Protein AF-U6MJ87-F1 (afdb_monomer_lite)

Radius of gyration: 34.23 Å; chains: 1; bounding box: 129×67×79 Å

pLDDT: mean 79.97, std 22.81, range [27.03, 98.25]

Structure (mmCIF, N/CA/C/O backbone):
data_AF-U6MJ87-F1
#
_entry.id   AF-U6MJ87-F1
#
loop_
_atom_site.group_PDB
_atom_site.id
_atom_site.type_symbol
_atom_site.label_atom_id
_atom_site.label_alt_id
_atom_site.label_comp_id
_atom_site.label_asym_id
_atom_site.label_entity_id
_atom_site.label_seq_id
_atom_site.pdbx_PDB_ins_code
_atom_site.Cartn_x
_atom_site.Cartn_y
_atom_site.Cartn_z
_atom_site.occupancy
_atom_site.B_iso_or_equiv
_atom_site.auth_seq_id
_atom_site.auth_comp_id
_atom_site.auth_asym_id
_atom_site.auth_atom_id
_atom_site.pdbx_PDB_model_num
ATOM 1 N N . MET A 1 1 ? 43.715 -13.534 -9.485 1.00 41.53 1 MET A N 1
ATOM 2 C CA . MET A 1 1 ? 42.283 -13.176 -9.330 1.00 41.53 1 MET A CA 1
ATOM 3 C C . MET A 1 1 ? 41.637 -13.715 -8.035 1.00 41.53 1 MET A C 1
ATOM 5 O O . MET A 1 1 ? 40.421 -13.778 -7.974 1.00 41.53 1 MET A O 1
ATOM 9 N N . SER A 1 2 ? 42.386 -14.025 -6.959 1.00 39.97 2 SER A N 1
ATOM 10 C CA . SER A 1 2 ? 41.798 -14.422 -5.655 1.00 39.97 2 SER A CA 1
ATOM 11 C C . SER A 1 2 ? 42.190 -13.525 -4.467 1.00 39.97 2 SER A C 1
ATOM 13 O O . SER A 1 2 ? 41.762 -13.770 -3.344 1.00 39.97 2 SER A O 1
ATOM 15 N N . THR A 1 3 ? 42.947 -12.449 -4.695 1.00 34.69 3 THR A N 1
ATOM 16 C CA . THR A 1 3 ? 43.454 -11.551 -3.641 1.00 34.69 3 THR A CA 1
ATOM 17 C C . THR A 1 3 ? 42.649 -10.260 -3.454 1.00 34.69 3 THR A C 1
ATOM 19 O O . THR A 1 3 ? 42.876 -9.546 -2.486 1.00 34.69 3 THR A O 1
ATOM 22 N N . PHE A 1 4 ? 41.644 -9.988 -4.294 1.00 42.44 4 PHE A N 1
ATOM 23 C CA . PHE A 1 4 ? 40.768 -8.810 -4.151 1.00 42.44 4 PHE A CA 1
ATOM 24 C C . PHE A 1 4 ? 39.561 -9.041 -3.217 1.00 42.44 4 PHE A C 1
ATOM 26 O O . PHE A 1 4 ? 38.844 -8.107 -2.879 1.00 42.44 4 PHE A O 1
ATOM 33 N N . GLY A 1 5 ? 39.325 -10.288 -2.790 1.00 42.72 5 GLY A N 1
ATOM 34 C CA . GLY A 1 5 ? 38.067 -10.693 -2.151 1.00 42.72 5 GLY A CA 1
ATOM 35 C C . GLY A 1 5 ? 38.044 -10.747 -0.621 1.00 42.72 5 GLY A C 1
ATOM 36 O O . GLY A 1 5 ? 36.991 -11.050 -0.074 1.00 42.72 5 GLY A O 1
ATOM 37 N N . ARG A 1 6 ? 39.157 -10.518 0.096 1.00 37.59 6 ARG A N 1
ATOM 38 C CA . ARG A 1 6 ? 39.203 -10.780 1.557 1.00 37.59 6 ARG A CA 1
ATOM 39 C C . ARG A 1 6 ? 39.659 -9.624 2.445 1.00 37.59 6 ARG A C 1
ATOM 41 O O . ARG A 1 6 ? 39.458 -9.696 3.648 1.00 37.59 6 ARG A O 1
ATOM 48 N N . MET A 1 7 ? 40.198 -8.543 1.885 1.00 33.66 7 MET A N 1
ATOM 49 C CA . MET A 1 7 ? 40.768 -7.441 2.679 1.00 33.66 7 MET A CA 1
ATOM 50 C C . MET A 1 7 ? 39.839 -6.222 2.824 1.00 33.66 7 MET A C 1
ATOM 52 O O . MET A 1 7 ? 40.274 -5.169 3.272 1.00 33.66 7 MET A O 1
ATOM 56 N N . TRP A 1 8 ? 38.566 -6.339 2.424 1.00 44.66 8 TRP A N 1
ATOM 57 C CA . TRP A 1 8 ? 37.673 -5.180 2.263 1.00 44.66 8 TRP A CA 1
ATOM 58 C C . TRP A 1 8 ? 36.467 -5.120 3.212 1.00 44.66 8 TRP A C 1
ATOM 60 O O . TRP A 1 8 ? 35.687 -4.179 3.098 1.00 44.66 8 TRP A O 1
ATOM 70 N N . GLN A 1 9 ? 36.252 -6.090 4.112 1.00 46.22 9 GLN A N 1
ATOM 71 C CA . GLN A 1 9 ? 34.880 -6.322 4.597 1.00 46.22 9 GLN A CA 1
ATOM 72 C C . GLN A 1 9 ? 34.494 -6.046 6.056 1.00 46.22 9 GLN A C 1
ATOM 74 O O . GLN A 1 9 ? 33.296 -6.131 6.311 1.00 46.22 9 GLN A O 1
ATOM 79 N N . ILE A 1 10 ? 35.361 -5.665 7.004 1.00 44.06 10 ILE A N 1
ATOM 80 C CA . ILE A 1 10 ? 34.888 -5.613 8.413 1.00 44.06 10 ILE A CA 1
ATOM 81 C C . ILE A 1 10 ? 35.084 -4.263 9.135 1.00 44.06 10 ILE A C 1
ATOM 83 O O . ILE A 1 10 ? 34.177 -3.852 9.852 1.00 44.06 10 ILE A O 1
ATOM 87 N N . GLU A 1 11 ? 36.121 -3.463 8.859 1.00 37.62 11 GLU A N 1
ATOM 88 C CA . GLU A 1 11 ? 36.319 -2.177 9.577 1.00 37.62 11 GLU A CA 1
ATOM 89 C C . GLU A 1 11 ? 35.721 -0.922 8.901 1.00 37.62 11 GLU A C 1
ATOM 91 O O . GLU A 1 11 ? 35.727 0.161 9.483 1.00 37.62 11 GLU A O 1
ATOM 96 N N . ARG A 1 12 ? 35.127 -1.030 7.703 1.00 47.69 12 ARG A N 1
ATOM 97 C CA . ARG A 1 12 ? 34.717 0.141 6.894 1.00 47.69 12 ARG A CA 1
ATOM 98 C C . ARG A 1 12 ? 33.278 0.634 7.047 1.00 47.69 12 ARG A C 1
ATOM 100 O O . ARG A 1 12 ? 32.891 1.558 6.338 1.00 47.69 12 ARG A O 1
ATOM 107 N N . TRP A 1 13 ? 32.472 0.090 7.959 1.00 43.41 13 TRP A N 1
ATOM 108 C CA . TRP A 1 13 ? 31.045 0.451 8.022 1.00 43.41 13 TRP A CA 1
ATOM 109 C C . TRP A 1 13 ? 30.771 1.899 8.486 1.00 43.41 13 TRP A C 1
ATOM 111 O O . TRP A 1 13 ? 29.733 2.458 8.138 1.00 43.41 13 TRP A O 1
ATOM 121 N N . ARG A 1 14 ? 31.718 2.559 9.174 1.00 42.50 14 ARG A N 1
ATOM 122 C CA . ARG A 1 14 ? 31.654 4.011 9.463 1.00 42.50 14 ARG A CA 1
ATOM 123 C C . ARG A 1 14 ? 32.160 4.906 8.319 1.00 42.50 14 ARG A C 1
ATOM 125 O O . ARG A 1 14 ? 31.731 6.052 8.238 1.00 42.50 14 ARG A O 1
ATOM 132 N N . ASP A 1 15 ? 32.947 4.367 7.388 1.00 50.38 15 ASP A N 1
ATOM 133 C CA . ASP A 1 15 ? 33.446 5.055 6.182 1.00 50.38 15 ASP A CA 1
ATOM 134 C C . ASP A 1 15 ? 32.535 4.859 4.950 1.00 50.38 15 ASP A C 1
ATOM 136 O O . ASP A 1 15 ? 32.882 5.233 3.828 1.00 50.38 15 ASP A O 1
ATOM 140 N N . VAL A 1 16 ? 31.338 4.287 5.121 1.00 53.44 16 VAL A N 1
ATOM 141 C CA . VAL A 1 16 ? 30.401 3.996 4.016 1.00 53.44 16 VAL A CA 1
ATOM 142 C C . VAL A 1 16 ? 29.918 5.271 3.311 1.00 53.44 16 VAL A C 1
ATOM 144 O O . VAL A 1 16 ? 29.739 5.257 2.095 1.00 53.44 16 VAL A O 1
ATOM 147 N N . CYS A 1 17 ? 29.831 6.409 4.011 1.00 55.91 17 CYS A N 1
ATOM 148 C CA . CYS A 1 17 ? 29.624 7.710 3.359 1.00 55.91 17 CYS A CA 1
ATOM 149 C C . CYS A 1 17 ? 30.805 8.112 2.451 1.00 55.91 17 CYS A C 1
ATOM 151 O O . CYS A 1 17 ? 30.592 8.732 1.410 1.00 55.91 17 CYS A O 1
ATOM 153 N N . GLY A 1 18 ? 32.038 7.728 2.802 1.00 62.53 18 GLY A N 1
ATOM 154 C CA . GLY A 1 18 ? 33.227 7.921 1.967 1.00 62.53 18 GLY A CA 1
ATOM 155 C C . GLY A 1 18 ? 33.239 7.024 0.724 1.00 62.53 18 GLY A C 1
ATOM 156 O O . GLY A 1 18 ? 33.725 7.438 -0.327 1.00 62.53 18 GLY A O 1
ATOM 157 N N . CYS A 1 19 ? 32.616 5.841 0.789 1.00 64.69 19 CYS A N 1
ATOM 158 C CA . CYS A 1 19 ? 32.510 4.936 -0.359 1.00 64.69 19 CYS A CA 1
ATOM 159 C C . CYS A 1 19 ? 31.745 5.569 -1.531 1.00 64.69 19 CYS A C 1
ATOM 161 O O . CYS A 1 19 ? 32.142 5.378 -2.676 1.00 64.69 19 CYS A O 1
ATOM 163 N N . CYS A 1 20 ? 30.713 6.381 -1.277 1.00 70.69 20 CYS A N 1
ATOM 164 C CA . CYS A 1 20 ? 30.007 7.106 -2.340 1.00 70.69 20 CYS A CA 1
ATOM 165 C C . CYS A 1 20 ? 30.929 8.068 -3.108 1.00 70.69 20 CYS A C 1
ATOM 167 O O . CYS A 1 20 ? 30.789 8.206 -4.320 1.00 70.69 20 CYS A O 1
ATOM 169 N N . VAL A 1 21 ? 31.901 8.690 -2.432 1.00 71.00 21 VAL A N 1
ATOM 170 C CA . VAL A 1 21 ? 32.876 9.600 -3.056 1.00 71.00 21 VAL A CA 1
ATOM 171 C C . VAL A 1 21 ? 33.895 8.825 -3.889 1.00 71.00 21 VAL A C 1
ATOM 173 O O . VAL A 1 21 ? 34.175 9.204 -5.022 1.00 71.00 21 VAL A O 1
ATOM 176 N N . SER A 1 22 ? 34.404 7.700 -3.383 1.00 77.94 22 SER A N 1
ATOM 177 C CA . SER A 1 22 ? 35.299 6.829 -4.159 1.00 77.94 22 SER A CA 1
ATOM 178 C C . SER A 1 22 ? 34.600 6.202 -5.371 1.00 77.94 22 SER A C 1
ATOM 180 O O . SER A 1 22 ? 35.215 6.028 -6.418 1.00 77.94 22 SER A O 1
ATOM 182 N N . LEU A 1 23 ? 33.299 5.918 -5.278 1.00 74.06 23 LEU A N 1
ATOM 183 C CA . LEU A 1 23 ? 32.508 5.427 -6.410 1.00 74.06 23 LEU A CA 1
ATOM 184 C C . LEU A 1 23 ? 32.383 6.462 -7.535 1.00 74.06 23 LEU A C 1
ATOM 186 O O . LEU A 1 23 ? 32.363 6.081 -8.703 1.00 74.06 23 LEU A O 1
ATOM 190 N N . LEU A 1 24 ? 32.363 7.761 -7.213 1.00 74.69 24 LEU A N 1
ATOM 191 C CA . LEU A 1 24 ? 32.403 8.819 -8.228 1.00 74.69 24 LEU A CA 1
ATOM 192 C C . LEU A 1 24 ? 33.726 8.831 -9.001 1.00 74.69 24 LEU A C 1
ATOM 194 O O . LEU A 1 24 ? 33.733 9.229 -10.163 1.00 74.69 24 LEU A O 1
ATOM 198 N N . GLN A 1 25 ? 34.822 8.381 -8.385 1.00 84.38 25 GLN A N 1
ATOM 199 C CA . GLN A 1 25 ? 36.134 8.305 -9.032 1.00 84.38 25 GLN A CA 1
ATOM 200 C C . GLN A 1 25 ? 36.235 7.116 -9.996 1.00 84.38 25 GLN A C 1
ATOM 202 O O . GLN A 1 25 ? 36.869 7.235 -11.035 1.00 84.38 25 GLN A O 1
ATOM 207 N N . LEU A 1 26 ? 35.557 6.001 -9.700 1.00 82.62 26 LEU A N 1
ATOM 208 C CA . LEU A 1 26 ? 35.549 4.796 -10.545 1.00 82.62 26 LEU A CA 1
ATOM 209 C C . LEU A 1 26 ? 34.526 4.843 -11.692 1.00 82.62 26 LEU A C 1
ATOM 211 O O . LEU A 1 26 ? 34.418 3.891 -12.463 1.00 82.62 26 LEU A O 1
ATOM 215 N N . ARG A 1 27 ? 33.752 5.927 -11.819 1.00 83.62 27 ARG A N 1
ATOM 216 C CA . ARG A 1 27 ? 32.604 5.994 -12.740 1.00 83.62 27 ARG A CA 1
ATOM 217 C C . ARG A 1 27 ? 32.966 5.692 -14.198 1.00 83.62 27 ARG A C 1
ATOM 219 O O . ARG A 1 27 ? 32.153 5.108 -14.906 1.00 83.62 27 ARG A O 1
ATOM 226 N N . ASP A 1 28 ? 34.163 6.073 -14.639 1.00 89.69 28 ASP A N 1
ATOM 227 C CA . ASP A 1 28 ? 34.578 5.963 -16.040 1.00 89.69 28 ASP A CA 1
ATOM 228 C C . ASP A 1 28 ? 35.074 4.548 -16.395 1.00 89.69 28 ASP A C 1
ATOM 230 O O . ASP A 1 28 ? 35.073 4.163 -17.566 1.00 89.69 28 ASP A O 1
ATOM 234 N N . GLU A 1 29 ? 35.400 3.739 -15.384 1.00 93.81 29 GLU A N 1
ATOM 235 C CA . GLU A 1 29 ? 35.903 2.368 -15.529 1.00 93.81 29 GLU A CA 1
ATOM 236 C C . GLU A 1 29 ? 34.802 1.308 -15.406 1.00 93.81 29 GLU A C 1
ATOM 238 O O . GLU A 1 29 ? 35.002 0.165 -15.811 1.00 93.81 29 GLU A O 1
ATOM 243 N N . LEU A 1 30 ? 33.614 1.679 -14.909 1.00 95.00 30 LEU A N 1
ATOM 244 C CA . LEU A 1 30 ? 32.519 0.733 -14.695 1.00 95.00 30 LEU A CA 1
ATOM 245 C C . LEU A 1 30 ? 32.101 0.040 -15.997 1.00 95.00 30 LEU A C 1
ATOM 247 O O . LEU A 1 30 ? 31.804 0.693 -17.008 1.00 95.00 30 LEU A O 1
ATOM 251 N N . THR A 1 31 ? 32.009 -1.286 -15.936 1.00 96.69 31 THR A N 1
ATOM 252 C CA . THR A 1 31 ? 31.328 -2.119 -16.932 1.00 96.69 31 THR A CA 1
ATOM 253 C C . THR A 1 31 ? 29.810 -2.117 -16.711 1.00 96.69 31 THR A C 1
ATOM 255 O O . THR A 1 31 ? 29.314 -1.756 -15.641 1.00 96.69 31 THR A O 1
ATOM 258 N N . ALA A 1 32 ? 29.036 -2.562 -17.708 1.00 96.69 32 ALA A N 1
ATOM 259 C CA . ALA A 1 32 ? 27.577 -2.681 -17.590 1.00 96.69 32 ALA A CA 1
ATOM 260 C C . ALA A 1 32 ? 27.140 -3.590 -16.427 1.00 96.69 32 ALA A C 1
ATOM 262 O O . ALA A 1 32 ? 26.199 -3.269 -15.698 1.00 96.69 32 ALA A O 1
ATOM 263 N N . ALA A 1 33 ? 27.847 -4.704 -16.221 1.00 96.94 33 ALA A N 1
ATOM 264 C CA . ALA A 1 33 ? 27.564 -5.637 -15.135 1.00 96.94 33 ALA A CA 1
ATOM 265 C C . ALA A 1 33 ? 27.803 -5.001 -13.757 1.00 96.94 33 ALA A C 1
ATOM 267 O O . ALA A 1 33 ? 26.948 -5.095 -12.875 1.00 96.94 33 ALA A O 1
ATOM 268 N N . GLU A 1 34 ? 28.940 -4.324 -13.586 1.00 96.00 34 GLU A N 1
ATOM 269 C CA . GLU A 1 34 ? 29.306 -3.667 -12.329 1.00 96.00 34 GLU A CA 1
ATOM 270 C C . GLU A 1 34 ? 28.371 -2.506 -12.013 1.00 96.00 34 GLU A C 1
ATOM 272 O O . GLU A 1 34 ? 27.904 -2.396 -10.883 1.00 96.00 34 GLU A O 1
ATOM 277 N N . ALA A 1 35 ? 28.027 -1.683 -13.008 1.00 95.88 35 ALA A N 1
ATOM 278 C CA . ALA A 1 35 ? 27.092 -0.579 -12.829 1.00 95.88 35 ALA A CA 1
ATOM 279 C C . ALA A 1 35 ? 25.703 -1.074 -12.385 1.00 95.88 35 ALA A C 1
ATOM 281 O O . ALA A 1 35 ? 25.121 -0.528 -11.444 1.00 95.88 35 ALA A O 1
ATOM 282 N N . ALA A 1 36 ? 25.185 -2.136 -13.014 1.00 97.06 36 ALA A N 1
ATOM 283 C CA . ALA A 1 36 ? 23.903 -2.734 -12.647 1.00 97.06 36 ALA A CA 1
ATOM 284 C C . ALA A 1 36 ? 23.917 -3.309 -11.221 1.00 97.06 36 ALA A C 1
ATOM 286 O O . ALA A 1 36 ? 23.020 -3.017 -10.424 1.00 97.06 36 ALA A O 1
ATOM 287 N N . LEU A 1 37 ? 24.958 -4.075 -10.874 1.00 95.69 37 LEU A N 1
ATOM 288 C CA . LEU A 1 37 ? 25.111 -4.673 -9.548 1.00 95.69 37 LEU A CA 1
ATOM 289 C C . LEU A 1 37 ? 25.288 -3.608 -8.460 1.00 95.69 37 LEU A C 1
ATOM 291 O O . LEU A 1 37 ? 24.662 -3.704 -7.402 1.00 95.69 37 LEU A O 1
ATOM 295 N N . LEU A 1 38 ? 26.103 -2.585 -8.721 1.00 94.25 38 LEU A N 1
ATOM 296 C CA . LEU A 1 38 ? 26.349 -1.472 -7.811 1.00 94.25 38 LEU A CA 1
ATOM 297 C C . LEU A 1 38 ? 25.046 -0.736 -7.497 1.00 94.25 38 LEU A C 1
ATOM 299 O O . LEU A 1 38 ? 24.663 -0.636 -6.332 1.00 94.25 38 LEU A O 1
ATOM 303 N N . LEU A 1 39 ? 24.327 -0.276 -8.526 1.00 95.19 39 LEU A N 1
ATOM 304 C CA . LEU A 1 39 ? 23.065 0.446 -8.347 1.00 95.19 39 LEU A CA 1
ATOM 305 C C . LEU A 1 39 ? 22.029 -0.411 -7.621 1.00 95.19 39 LEU A C 1
ATOM 307 O O . LEU A 1 39 ? 21.356 0.076 -6.712 1.00 95.19 39 LEU A O 1
ATOM 311 N N . GLN A 1 40 ? 21.930 -1.697 -7.960 1.00 95.12 40 GLN A N 1
ATOM 312 C CA . GLN A 1 40 ? 21.009 -2.605 -7.287 1.00 95.12 40 GLN A CA 1
ATOM 313 C C . GLN A 1 40 ? 21.370 -2.789 -5.807 1.00 95.12 40 GLN A C 1
ATOM 315 O O . GLN A 1 40 ? 20.475 -2.753 -4.960 1.00 95.12 40 GLN A O 1
ATOM 320 N N . THR A 1 41 ? 22.655 -2.940 -5.484 1.00 93.44 41 THR A N 1
ATOM 321 C CA . THR A 1 41 ? 23.144 -3.118 -4.107 1.00 93.44 41 THR A CA 1
ATOM 322 C C . THR A 1 41 ? 22.897 -1.867 -3.269 1.00 93.44 41 THR A C 1
ATOM 324 O O . THR A 1 41 ? 22.296 -1.958 -2.198 1.00 93.44 41 THR A O 1
ATOM 327 N N . LEU A 1 42 ? 23.255 -0.689 -3.791 1.00 92.00 42 LEU A N 1
ATOM 328 C CA . LEU A 1 42 ? 23.004 0.593 -3.128 1.00 92.00 42 LEU A CA 1
ATOM 329 C C . LEU A 1 42 ? 21.505 0.829 -2.924 1.00 92.00 42 LEU A C 1
ATOM 331 O O . LEU A 1 42 ? 21.082 1.232 -1.844 1.00 92.00 42 LEU A O 1
ATOM 335 N N . SER A 1 43 ? 20.679 0.491 -3.919 1.00 93.38 43 SER A N 1
ATOM 336 C CA . SER A 1 43 ? 19.227 0.656 -3.815 1.00 93.38 43 SER A CA 1
ATOM 337 C C . SER A 1 43 ? 18.609 -0.218 -2.717 1.00 93.38 43 SER A C 1
ATOM 339 O O . SER A 1 43 ? 17.594 0.163 -2.136 1.00 93.38 43 SER A O 1
ATOM 341 N N . ARG A 1 44 ? 19.190 -1.392 -2.431 1.00 91.50 44 ARG A N 1
ATOM 342 C CA . ARG A 1 44 ? 18.675 -2.372 -1.460 1.00 91.50 44 ARG A CA 1
ATOM 343 C C . ARG A 1 44 ? 19.225 -2.194 -0.050 1.00 91.50 44 ARG A C 1
ATOM 345 O O . ARG A 1 44 ? 18.667 -2.807 0.855 1.00 91.50 44 ARG A O 1
ATOM 352 N N . SER A 1 45 ? 20.254 -1.370 0.140 1.00 87.81 45 SER A N 1
ATOM 353 C CA . SER A 1 45 ? 20.877 -1.141 1.443 1.00 87.81 45 SER A CA 1
ATOM 354 C C . SER A 1 45 ? 20.503 0.235 2.016 1.00 87.81 45 SER A C 1
ATOM 356 O O . SER A 1 45 ? 21.285 1.183 1.908 1.00 87.81 45 SER A O 1
ATOM 358 N N . PRO A 1 46 ? 19.316 0.382 2.645 1.00 76.12 46 PRO A N 1
ATOM 359 C CA . PRO A 1 46 ? 18.882 1.661 3.214 1.00 76.12 46 PRO A CA 1
ATOM 360 C C . PRO A 1 46 ? 19.783 2.137 4.362 1.00 76.12 46 PRO A C 1
ATOM 362 O O . PRO A 1 46 ? 19.814 3.325 4.660 1.00 76.12 46 PRO A O 1
ATOM 365 N N . CYS A 1 47 ? 20.529 1.228 4.998 1.00 73.50 47 CYS A N 1
ATOM 366 C CA . CYS A 1 47 ? 21.481 1.561 6.056 1.00 73.50 47 CYS A CA 1
ATOM 367 C C . CYS A 1 47 ? 22.742 2.257 5.520 1.00 73.50 47 CYS A C 1
ATOM 369 O O . CYS A 1 47 ? 23.382 2.993 6.264 1.00 73.50 47 CYS A O 1
ATOM 371 N N . CYS A 1 48 ? 23.105 2.024 4.253 1.00 77.88 48 CYS A N 1
ATOM 372 C CA . CYS A 1 48 ? 24.347 2.534 3.667 1.00 77.88 48 CYS A CA 1
ATOM 373 C C . CYS A 1 48 ? 24.178 3.879 2.963 1.00 77.88 48 CYS A C 1
ATOM 375 O O . CYS A 1 48 ? 25.126 4.656 2.895 1.00 77.88 48 CYS A O 1
ATOM 377 N N . CYS A 1 49 ? 23.004 4.136 2.389 1.00 80.25 49 CYS A N 1
ATOM 378 C CA . CYS A 1 49 ? 22.761 5.335 1.600 1.00 80.25 49 CYS A CA 1
ATOM 379 C C . CYS A 1 49 ? 21.389 5.905 1.928 1.00 80.25 49 CYS A C 1
ATOM 381 O O . CYS A 1 49 ? 20.368 5.231 1.762 1.00 80.25 49 CYS A O 1
ATOM 383 N N . SER A 1 50 ? 21.355 7.176 2.331 1.00 85.81 50 SER A N 1
ATOM 384 C CA . SER A 1 50 ? 20.089 7.904 2.377 1.00 85.81 50 SER A CA 1
ATOM 385 C C . SER A 1 50 ? 19.492 7.995 0.967 1.00 85.81 50 SER A C 1
ATOM 387 O O . SER A 1 50 ? 20.210 7.930 -0.035 1.00 85.81 50 SER A O 1
ATOM 389 N N . SER A 1 51 ? 18.173 8.180 0.864 1.00 87.94 51 SER A N 1
ATOM 390 C CA . SER A 1 51 ? 17.516 8.337 -0.442 1.00 87.94 51 SER A CA 1
ATOM 391 C C . SER A 1 51 ? 18.113 9.490 -1.260 1.00 87.94 51 SER A C 1
ATOM 393 O O . SER A 1 51 ? 18.171 9.397 -2.483 1.00 87.94 51 SER A O 1
ATOM 395 N N . GLU A 1 52 ? 18.571 10.558 -0.599 1.00 86.69 52 GLU A N 1
ATOM 396 C CA . GLU A 1 52 ? 19.214 11.709 -1.246 1.00 86.69 52 GLU A CA 1
ATOM 397 C C . GLU A 1 52 ? 20.621 11.362 -1.753 1.00 86.69 52 GLU A C 1
ATOM 399 O O . GLU A 1 52 ? 20.970 11.699 -2.883 1.00 86.69 52 GLU A O 1
ATOM 404 N N . GLN A 1 53 ? 21.409 10.626 -0.962 1.00 88.94 53 GLN A N 1
ATOM 405 C CA . GLN A 1 53 ? 22.734 10.153 -1.373 1.00 88.94 53 GLN A CA 1
ATOM 406 C C . GLN A 1 53 ? 22.644 9.179 -2.550 1.00 88.94 53 GLN A C 1
ATOM 408 O O . GLN A 1 53 ? 23.391 9.317 -3.515 1.00 88.94 53 GLN A O 1
ATOM 413 N N . PHE A 1 54 ? 21.704 8.228 -2.505 1.00 92.00 54 PHE A N 1
ATOM 414 C CA . PHE A 1 54 ? 21.466 7.312 -3.620 1.00 92.00 54 PHE A CA 1
ATOM 415 C C . PHE A 1 54 ? 21.083 8.076 -4.891 1.00 92.00 54 PHE A C 1
ATOM 417 O O . PHE A 1 54 ? 21.600 7.779 -5.965 1.00 92.00 54 PHE A O 1
ATOM 424 N N . ALA A 1 55 ? 20.225 9.092 -4.769 1.00 92.25 55 ALA A N 1
ATOM 425 C CA . ALA A 1 55 ? 19.835 9.923 -5.896 1.00 92.25 55 ALA A CA 1
ATOM 426 C C . ALA A 1 55 ? 21.025 10.707 -6.483 1.00 92.25 55 ALA A C 1
ATOM 428 O O . ALA A 1 55 ? 21.169 10.756 -7.701 1.00 92.25 55 ALA A O 1
ATOM 429 N N . ALA A 1 56 ? 21.916 11.247 -5.644 1.00 90.31 56 ALA A N 1
ATOM 430 C CA . ALA A 1 56 ? 23.134 11.927 -6.091 1.00 90.31 56 ALA A CA 1
ATOM 431 C C . ALA A 1 56 ? 24.112 10.979 -6.811 1.00 90.31 56 ALA A C 1
ATOM 433 O O . ALA A 1 56 ? 24.638 11.322 -7.871 1.00 90.31 56 ALA A O 1
ATOM 434 N N . VAL A 1 57 ? 24.317 9.769 -6.278 1.00 91.88 57 VAL A N 1
ATOM 435 C CA . VAL A 1 57 ? 25.140 8.734 -6.930 1.00 91.88 57 VAL A CA 1
ATOM 436 C C . VAL A 1 57 ? 24.530 8.334 -8.272 1.00 91.88 57 VAL A C 1
ATOM 438 O O . VAL A 1 57 ? 25.238 8.281 -9.275 1.00 91.88 57 VAL A O 1
ATOM 441 N N . LEU A 1 58 ? 23.215 8.106 -8.318 1.00 94.62 58 LEU A N 1
ATOM 442 C CA . LEU A 1 58 ? 22.508 7.791 -9.555 1.00 94.62 58 LEU A CA 1
ATOM 443 C C . LEU A 1 58 ? 22.699 8.902 -10.596 1.00 94.62 58 LEU A C 1
ATOM 445 O O . LEU A 1 58 ? 23.082 8.597 -11.722 1.00 94.62 58 LEU A O 1
ATOM 449 N N . ALA A 1 59 ? 22.523 10.171 -10.214 1.00 93.56 59 ALA A N 1
ATOM 450 C CA . ALA A 1 59 ? 22.732 11.326 -11.093 1.00 93.56 59 ALA A CA 1
ATOM 451 C C . ALA A 1 59 ? 24.119 11.317 -11.746 1.00 93.56 59 ALA A C 1
ATOM 453 O O . ALA A 1 59 ? 24.256 11.549 -12.946 1.00 93.56 59 ALA A O 1
ATOM 454 N N . ALA A 1 60 ? 25.148 11.024 -10.951 1.00 92.81 60 ALA A N 1
ATOM 455 C CA . ALA A 1 60 ? 26.528 11.036 -11.406 1.00 92.81 60 ALA A CA 1
ATOM 456 C C . ALA A 1 60 ? 26.896 9.834 -12.289 1.00 92.81 60 ALA A C 1
ATOM 458 O O . ALA A 1 60 ? 27.781 9.950 -13.135 1.00 92.81 60 ALA A O 1
ATOM 459 N N . VAL A 1 61 ? 26.228 8.691 -12.105 1.00 94.94 61 VAL A N 1
ATOM 460 C CA . VAL A 1 61 ? 26.475 7.460 -12.873 1.00 94.94 61 VAL A CA 1
ATOM 461 C C . VAL A 1 61 ? 25.673 7.432 -14.183 1.00 94.94 61 VAL A C 1
ATOM 463 O O . VAL A 1 61 ? 26.102 6.796 -15.143 1.00 94.94 61 VAL A O 1
ATOM 466 N N . VAL A 1 62 ? 24.548 8.151 -14.281 1.00 96.00 62 VAL A N 1
ATOM 467 C CA . VAL A 1 62 ? 23.668 8.156 -15.468 1.00 96.00 62 VAL A CA 1
ATOM 468 C C . VAL A 1 62 ? 24.392 8.437 -16.802 1.00 96.00 62 VAL A C 1
ATOM 470 O O . VAL A 1 62 ? 24.130 7.691 -17.749 1.00 96.00 62 VAL A O 1
ATOM 473 N N . PRO A 1 63 ? 25.322 9.410 -16.926 1.00 95.75 63 PRO A N 1
ATOM 474 C CA . PRO A 1 63 ? 26.067 9.614 -18.174 1.00 95.75 63 PRO A CA 1
ATOM 475 C C . PRO A 1 63 ? 26.862 8.375 -18.605 1.00 95.75 63 PRO A C 1
ATOM 477 O O . PRO A 1 63 ? 26.895 8.029 -19.784 1.00 95.75 63 PRO A O 1
ATOM 480 N N . ARG A 1 64 ? 27.446 7.642 -17.648 1.00 95.88 64 ARG A N 1
ATOM 481 C CA . ARG A 1 64 ? 28.139 6.381 -17.935 1.00 95.88 64 ARG A CA 1
ATOM 482 C C . ARG A 1 64 ? 27.163 5.291 -18.374 1.00 95.88 64 ARG A C 1
ATOM 484 O O . ARG A 1 64 ? 27.467 4.562 -19.314 1.00 95.88 64 ARG A O 1
ATOM 491 N N . LEU A 1 65 ? 25.989 5.190 -17.743 1.00 96.75 65 LEU A N 1
ATOM 492 C CA . LEU A 1 65 ? 24.955 4.229 -18.158 1.00 96.75 65 LEU A CA 1
ATOM 493 C C . LEU A 1 65 ? 24.535 4.447 -19.614 1.00 96.75 65 LEU A C 1
ATOM 495 O O . LEU A 1 65 ? 24.288 3.477 -20.321 1.00 96.75 65 LEU A O 1
ATOM 499 N N . GLN A 1 66 ? 24.494 5.699 -20.071 1.00 96.62 66 GLN A N 1
ATOM 500 C CA . GLN A 1 66 ? 24.191 6.019 -21.463 1.00 96.62 66 GLN A CA 1
ATOM 501 C C . GLN A 1 66 ? 25.262 5.477 -22.421 1.00 96.62 66 GLN A C 1
ATOM 503 O O . GLN A 1 66 ? 24.916 4.888 -23.440 1.00 96.62 66 GLN A O 1
ATOM 508 N N . VAL A 1 67 ? 26.549 5.617 -22.087 1.00 96.94 67 VAL A N 1
ATOM 509 C CA . VAL A 1 67 ? 27.653 5.044 -22.884 1.00 96.94 67 VAL A CA 1
ATOM 510 C C . VAL A 1 67 ? 27.579 3.513 -22.913 1.00 96.94 67 VAL A C 1
ATOM 512 O O . VAL A 1 67 ? 27.848 2.890 -23.934 1.00 96.94 67 VAL A O 1
ATOM 515 N N . LEU A 1 68 ? 27.168 2.902 -21.801 1.00 97.31 68 LEU A N 1
ATOM 516 C CA . LEU A 1 68 ? 27.017 1.452 -21.663 1.00 97.31 68 LEU A CA 1
ATOM 517 C C . LEU A 1 68 ? 25.687 0.912 -22.216 1.00 97.31 68 LEU A C 1
ATOM 519 O O . LEU A 1 68 ? 25.475 -0.302 -22.172 1.00 97.31 68 LEU A O 1
ATOM 523 N N . ALA A 1 69 ? 24.798 1.767 -22.736 1.00 96.38 69 ALA A N 1
ATOM 524 C CA . ALA A 1 69 ? 23.415 1.418 -23.068 1.00 96.38 69 ALA A CA 1
ATOM 525 C C . ALA A 1 69 ? 23.296 0.166 -23.953 1.00 96.38 69 ALA A C 1
ATOM 527 O O . ALA A 1 69 ? 22.478 -0.713 -23.676 1.00 96.38 69 ALA A O 1
ATOM 528 N N . ASP A 1 70 ? 24.149 0.048 -24.971 1.00 96.94 70 ASP A N 1
ATOM 529 C CA . ASP A 1 70 ? 24.115 -1.051 -25.943 1.00 96.94 70 ASP A CA 1
ATOM 530 C C . ASP A 1 70 ? 24.740 -2.359 -25.428 1.00 96.94 70 ASP A C 1
ATOM 532 O O . ASP A 1 70 ? 24.555 -3.414 -26.036 1.00 96.94 70 ASP A O 1
ATOM 536 N N . SER A 1 71 ? 25.435 -2.314 -24.289 1.00 97.38 71 SER A N 1
ATOM 537 C CA . SER A 1 71 ? 26.085 -3.476 -23.666 1.00 97.38 71 SER A CA 1
ATOM 538 C C . SER A 1 71 ? 25.253 -4.147 -22.570 1.00 97.38 71 SER A C 1
ATOM 540 O O . SER A 1 71 ? 25.596 -5.244 -22.131 1.00 97.38 71 SER A O 1
ATOM 542 N N . PHE A 1 72 ? 24.147 -3.533 -22.136 1.00 98.25 72 PHE A N 1
ATOM 543 C CA . PHE A 1 72 ? 23.298 -4.120 -21.100 1.00 98.25 72 PHE A CA 1
ATOM 544 C C . PHE A 1 72 ? 22.533 -5.342 -21.608 1.00 98.25 72 PHE A C 1
ATOM 546 O O . PHE A 1 72 ? 21.745 -5.247 -22.550 1.00 98.25 72 PHE A O 1
ATOM 553 N N . THR A 1 73 ? 22.685 -6.468 -20.919 1.00 97.94 73 THR A N 1
ATOM 554 C CA . THR A 1 73 ? 21.785 -7.627 -21.058 1.00 97.94 73 THR A CA 1
ATOM 555 C C . THR A 1 73 ? 20.390 -7.319 -20.495 1.00 97.94 73 THR A C 1
ATOM 557 O O . THR A 1 73 ? 20.215 -6.347 -19.748 1.00 97.94 73 THR A O 1
ATOM 560 N N . SER A 1 74 ? 19.392 -8.159 -20.799 1.00 97.81 74 SER A N 1
ATOM 561 C CA . SER A 1 74 ? 18.032 -8.049 -20.239 1.00 97.81 74 SER A CA 1
ATOM 562 C C . SER A 1 74 ? 18.021 -7.942 -18.711 1.00 97.81 74 SER A C 1
ATOM 564 O O . SER A 1 74 ? 17.391 -7.037 -18.152 1.00 97.81 74 SER A O 1
ATOM 566 N N . LEU A 1 75 ? 18.786 -8.796 -18.027 1.00 97.75 75 LEU A N 1
ATOM 567 C CA . LEU A 1 75 ? 18.892 -8.803 -16.572 1.00 97.75 75 LEU A CA 1
ATOM 568 C C . LEU A 1 75 ? 19.522 -7.515 -16.030 1.00 97.75 75 LEU A C 1
ATOM 570 O O . LEU A 1 75 ? 18.975 -6.906 -15.109 1.00 97.75 75 LEU A O 1
ATOM 574 N N . GLN A 1 76 ? 20.652 -7.086 -16.598 1.00 98.00 76 GLN A N 1
ATOM 575 C CA . GLN A 1 76 ? 21.365 -5.894 -16.129 1.00 98.00 76 GLN A CA 1
ATOM 576 C C . GLN A 1 76 ? 20.522 -4.633 -16.328 1.00 98.00 76 GLN A C 1
ATOM 578 O O . GLN A 1 76 ? 20.399 -3.828 -15.406 1.00 98.00 76 GLN A O 1
ATOM 583 N N . LEU A 1 77 ? 19.873 -4.485 -17.488 1.00 98.25 77 LEU A N 1
ATOM 584 C CA . LEU A 1 77 ? 18.976 -3.358 -17.732 1.00 98.25 77 LEU A CA 1
ATOM 585 C C . LEU A 1 77 ? 17.806 -3.357 -16.742 1.00 98.25 77 LEU A C 1
ATOM 587 O O . LEU A 1 77 ? 17.470 -2.315 -16.184 1.00 98.25 77 LEU A O 1
ATOM 591 N N . SER A 1 78 ? 17.218 -4.523 -16.470 1.00 98.19 78 SER A N 1
ATOM 592 C CA . SER A 1 78 ? 16.127 -4.655 -15.498 1.00 98.19 78 SER A CA 1
ATOM 593 C C . SER A 1 78 ? 16.553 -4.246 -14.084 1.00 98.19 78 SER A C 1
ATOM 595 O O . SER A 1 78 ? 15.790 -3.588 -13.375 1.00 98.19 78 SER A O 1
ATOM 597 N N . GLN A 1 79 ? 17.778 -4.592 -13.674 1.00 97.69 79 GLN A N 1
ATOM 598 C CA . GLN A 1 79 ? 18.362 -4.179 -12.393 1.00 97.69 79 GLN A CA 1
ATOM 599 C C . GLN A 1 79 ? 18.582 -2.664 -12.334 1.00 97.69 79 GLN A C 1
ATOM 601 O O . GLN A 1 79 ? 18.166 -2.030 -11.364 1.00 97.69 79 GLN A O 1
ATOM 606 N N . VAL A 1 80 ? 19.161 -2.074 -13.386 1.00 98.06 80 VAL A N 1
ATOM 607 C CA . VAL A 1 80 ? 19.365 -0.620 -13.495 1.00 98.06 80 VAL A CA 1
ATOM 608 C C . VAL A 1 80 ? 18.030 0.119 -13.406 1.00 98.06 80 VAL A C 1
ATOM 610 O O . VAL A 1 80 ? 17.900 1.048 -12.613 1.00 98.06 80 VAL A O 1
ATOM 613 N N . LEU A 1 81 ? 17.012 -0.319 -14.150 1.00 98.06 81 LEU A N 1
ATOM 614 C CA . LEU A 1 81 ? 15.675 0.280 -14.129 1.00 98.06 81 LEU A CA 1
ATOM 615 C C . LEU A 1 81 ? 14.996 0.143 -12.763 1.00 98.06 81 LEU A C 1
ATOM 617 O O . LEU A 1 81 ? 14.435 1.111 -12.246 1.00 98.06 81 LEU A O 1
ATOM 621 N N . SER A 1 82 ? 15.080 -1.038 -12.146 1.00 97.44 82 SER A N 1
ATOM 622 C CA . SER A 1 82 ? 14.573 -1.283 -10.793 1.00 97.44 82 SER A CA 1
ATOM 623 C C . SER A 1 82 ? 15.221 -0.338 -9.775 1.00 97.44 82 SER A C 1
ATOM 625 O O . SER A 1 82 ? 14.511 0.279 -8.976 1.00 97.44 82 SER A O 1
ATOM 627 N N . ALA A 1 83 ? 16.545 -0.178 -9.817 1.00 96.69 83 ALA A N 1
ATOM 628 C CA . ALA A 1 83 ? 17.275 0.729 -8.936 1.00 96.69 83 ALA A CA 1
ATOM 629 C C . ALA A 1 83 ? 16.904 2.199 -9.201 1.00 96.69 83 ALA A C 1
ATOM 631 O O . ALA A 1 83 ? 16.537 2.919 -8.271 1.00 96.69 83 ALA A O 1
ATOM 632 N N . ALA A 1 84 ? 16.903 2.620 -10.468 1.00 96.88 84 ALA A N 1
ATOM 633 C CA . ALA A 1 84 ? 16.560 3.976 -10.893 1.00 96.88 84 ALA A CA 1
ATOM 634 C C . ALA A 1 84 ? 15.132 4.382 -10.487 1.00 96.88 84 ALA A C 1
ATOM 636 O O . ALA A 1 84 ? 14.892 5.523 -10.093 1.00 96.88 84 ALA A O 1
ATOM 637 N N . SER A 1 85 ? 14.191 3.431 -10.474 1.00 96.69 85 SER A N 1
ATOM 638 C CA . SER A 1 85 ? 12.802 3.661 -10.053 1.00 96.69 85 SER A CA 1
ATOM 639 C C . SER A 1 85 ? 12.635 4.125 -8.598 1.00 96.69 85 SER A C 1
ATOM 641 O O . SER A 1 85 ? 11.551 4.576 -8.226 1.00 96.69 85 SER A O 1
ATOM 643 N N . ARG A 1 86 ? 13.678 4.020 -7.759 1.00 95.31 86 ARG A N 1
ATOM 644 C CA . ARG A 1 86 ? 13.668 4.526 -6.375 1.00 95.31 86 ARG A CA 1
ATOM 645 C C . ARG A 1 86 ? 13.973 6.021 -6.265 1.00 95.31 86 ARG A C 1
ATOM 647 O O . ARG A 1 86 ? 13.631 6.612 -5.248 1.00 95.31 86 ARG A O 1
ATOM 654 N N . ALA A 1 87 ? 14.578 6.626 -7.285 1.00 94.50 87 ALA A N 1
ATOM 655 C CA . ALA A 1 87 ? 14.937 8.044 -7.306 1.00 94.50 87 ALA A CA 1
ATOM 656 C C . ALA A 1 87 ? 14.509 8.714 -8.631 1.00 94.50 87 ALA A C 1
ATOM 658 O O . ALA A 1 87 ? 15.345 9.269 -9.344 1.00 94.50 87 ALA A O 1
ATOM 659 N N . PRO A 1 88 ? 13.202 8.689 -8.973 1.00 91.75 88 PRO A N 1
ATOM 660 C CA . PRO A 1 88 ? 12.710 9.165 -10.268 1.00 91.75 88 PRO A CA 1
ATOM 661 C C . PRO A 1 88 ? 12.980 10.656 -10.514 1.00 91.75 88 PRO A C 1
ATOM 663 O O . PRO A 1 88 ? 13.161 11.058 -11.656 1.00 91.75 88 PRO A O 1
ATOM 666 N N . ALA A 1 89 ? 13.030 11.469 -9.453 1.00 90.50 89 ALA A N 1
ATOM 667 C CA . ALA A 1 89 ? 13.164 12.924 -9.540 1.00 90.50 89 ALA A CA 1
ATOM 668 C C . ALA A 1 89 ? 14.522 13.407 -10.080 1.00 90.50 89 ALA A C 1
ATOM 670 O O . ALA A 1 89 ? 14.649 14.572 -10.439 1.00 90.50 89 ALA A O 1
ATOM 671 N N . VAL A 1 90 ? 15.534 12.537 -10.112 1.00 91.25 90 VAL A N 1
ATOM 672 C CA . VAL A 1 90 ? 16.912 12.905 -10.474 1.00 91.25 90 VAL A CA 1
ATOM 673 C C . VAL A 1 90 ? 17.308 12.373 -11.857 1.00 91.25 90 VAL A C 1
ATOM 675 O O . VAL A 1 90 ? 18.404 12.632 -12.347 1.00 91.25 90 VAL A O 1
ATOM 678 N N . LEU A 1 91 ? 16.410 11.646 -12.525 1.00 94.25 91 LEU A N 1
ATOM 679 C CA . LEU A 1 91 ? 16.681 11.065 -13.834 1.00 94.25 91 LEU A CA 1
ATOM 680 C C . LEU A 1 91 ? 16.493 12.104 -14.951 1.00 94.25 91 LEU A C 1
ATOM 682 O O . LEU A 1 91 ? 15.404 12.665 -15.085 1.00 94.25 91 LEU A O 1
ATOM 686 N N . PRO A 1 92 ? 17.519 12.350 -15.782 1.00 95.75 92 PRO A N 1
ATOM 687 C CA . PRO A 1 92 ? 17.408 13.264 -16.910 1.00 95.75 92 PRO A CA 1
ATOM 688 C C . PRO A 1 92 ? 16.615 12.637 -18.077 1.00 95.75 92 PRO A C 1
ATOM 690 O O . PRO A 1 92 ? 16.597 11.413 -18.211 1.00 95.75 92 PRO A O 1
ATOM 693 N N . PRO A 1 93 ? 16.012 13.441 -18.978 1.00 95.94 93 PRO A N 1
ATOM 694 C CA . PRO A 1 93 ? 15.181 12.943 -20.083 1.00 95.94 93 PRO A CA 1
ATOM 695 C C . PRO A 1 93 ? 15.859 11.889 -20.973 1.00 95.94 93 PRO A C 1
ATOM 697 O O . PRO A 1 93 ? 15.255 10.867 -21.297 1.00 95.94 93 PRO A O 1
ATOM 700 N N . PHE A 1 94 ? 17.145 12.079 -21.287 1.00 95.88 94 PHE A N 1
ATOM 701 C CA . PHE A 1 94 ? 17.912 11.153 -22.127 1.00 95.88 94 PHE A CA 1
ATOM 702 C C . PHE A 1 94 ? 18.033 9.742 -21.525 1.00 95.88 94 PHE A C 1
ATOM 704 O O . PHE A 1 94 ? 18.234 8.777 -22.263 1.00 95.88 94 PHE A O 1
ATOM 711 N N . PHE A 1 95 ? 17.886 9.595 -20.198 1.00 97.19 95 PHE A N 1
ATOM 712 C CA . PHE A 1 95 ? 17.872 8.285 -19.547 1.00 97.19 95 PHE A CA 1
ATOM 713 C C . PHE A 1 95 ? 16.718 7.425 -20.064 1.00 97.19 95 PHE A C 1
ATOM 715 O O . PHE A 1 95 ? 16.896 6.254 -20.398 1.00 97.19 95 PHE A O 1
ATOM 722 N N . PHE A 1 96 ? 15.533 8.025 -20.169 1.00 97.00 96 PHE A N 1
ATOM 723 C CA . PHE A 1 96 ? 14.331 7.339 -20.627 1.00 97.00 96 PHE A CA 1
ATOM 724 C C . PHE A 1 96 ? 14.425 6.968 -22.104 1.00 97.00 96 PHE A C 1
ATOM 726 O O . PHE A 1 96 ? 13.986 5.885 -22.485 1.00 97.00 96 PHE A O 1
ATOM 733 N N . GLU A 1 97 ? 15.049 7.817 -22.920 1.00 96.19 97 GLU A N 1
ATOM 734 C CA . GLU A 1 97 ? 15.249 7.562 -24.346 1.00 96.19 97 GLU A CA 1
ATOM 735 C C . GLU A 1 97 ? 16.147 6.345 -24.594 1.00 96.19 97 GLU A C 1
ATOM 737 O O . GLU A 1 97 ? 15.744 5.425 -25.314 1.00 96.19 97 GLU A O 1
ATOM 742 N N . PHE A 1 98 ? 17.336 6.284 -23.972 1.00 96.94 98 PHE A N 1
ATOM 743 C CA . PHE A 1 98 ? 18.230 5.137 -24.168 1.00 96.94 98 PHE A CA 1
ATOM 744 C C . PHE A 1 98 ? 17.648 3.865 -23.545 1.00 96.94 98 PHE A C 1
ATOM 746 O O . PHE A 1 98 ? 17.749 2.793 -24.143 1.00 96.94 98 PHE A O 1
ATOM 753 N N . ALA A 1 99 ? 17.003 3.971 -22.378 1.00 97.81 99 ALA A N 1
ATOM 754 C CA . ALA A 1 99 ? 16.377 2.833 -21.720 1.00 97.81 99 ALA A CA 1
ATOM 755 C C . ALA A 1 99 ? 15.240 2.254 -22.568 1.00 97.81 99 ALA A C 1
ATOM 757 O O . ALA A 1 99 ? 15.195 1.044 -22.789 1.00 97.81 99 ALA A O 1
ATOM 758 N N . ALA A 1 100 ? 14.355 3.105 -23.096 1.00 97.69 100 ALA A N 1
ATOM 759 C CA . ALA A 1 100 ? 13.287 2.685 -23.995 1.00 97.69 100 ALA A CA 1
ATOM 760 C C . ALA A 1 100 ? 13.858 2.069 -25.278 1.00 97.69 100 ALA A C 1
ATOM 762 O O . ALA A 1 100 ? 13.423 0.991 -25.680 1.00 97.69 100 ALA A O 1
ATOM 763 N N . ARG A 1 101 ? 14.868 2.696 -25.898 1.00 97.69 101 ARG A N 1
ATOM 764 C CA . ARG A 1 101 ? 15.540 2.150 -27.088 1.00 97.69 101 ARG A CA 1
ATOM 765 C C . ARG A 1 101 ? 16.112 0.761 -26.813 1.00 97.69 101 ARG A C 1
ATOM 767 O O . ARG A 1 101 ? 15.838 -0.163 -27.579 1.00 97.69 101 ARG A O 1
ATOM 774 N N . ARG A 1 102 ? 16.857 0.592 -25.717 1.00 97.75 102 ARG A N 1
ATOM 775 C CA . ARG A 1 102 ? 17.459 -0.695 -25.363 1.00 97.75 102 ARG A CA 1
ATOM 776 C C . ARG A 1 102 ? 16.399 -1.746 -25.043 1.00 97.75 102 ARG A C 1
ATOM 778 O O . ARG A 1 102 ? 16.507 -2.859 -25.544 1.00 97.75 102 ARG A O 1
ATOM 785 N N . LEU A 1 103 ? 15.343 -1.401 -24.301 1.00 98.25 103 LEU A N 1
ATOM 786 C CA . LEU A 1 103 ? 14.223 -2.312 -24.038 1.00 98.25 103 LEU A CA 1
ATOM 787 C C . LEU A 1 103 ? 13.589 -2.826 -25.334 1.00 98.25 103 LEU A C 1
ATOM 789 O O . LEU A 1 103 ? 13.384 -4.029 -25.465 1.00 98.25 103 LEU A O 1
ATOM 793 N N . ARG A 1 104 ? 13.326 -1.948 -26.309 1.00 98.12 104 ARG A N 1
ATOM 794 C CA . ARG A 1 104 ? 12.753 -2.348 -27.605 1.00 98.12 104 ARG A CA 1
ATOM 795 C C . ARG A 1 104 ? 13.665 -3.309 -28.367 1.00 98.12 104 ARG A C 1
ATOM 797 O O . ARG A 1 104 ? 13.174 -4.301 -28.897 1.00 98.12 104 ARG A O 1
ATOM 804 N N . LEU A 1 105 ? 14.977 -3.053 -28.385 1.00 98.00 105 LEU A N 1
ATOM 805 C CA . LEU A 1 105 ? 15.957 -3.946 -29.019 1.00 98.00 105 LEU A CA 1
ATOM 806 C C . LEU A 1 105 ? 15.968 -5.332 -28.360 1.00 98.00 105 LEU A C 1
ATOM 808 O O . LEU A 1 105 ? 15.880 -6.343 -29.051 1.00 98.00 105 LEU A O 1
ATOM 812 N N . LEU A 1 106 ? 15.993 -5.377 -27.028 1.00 98.12 106 LEU A N 1
ATOM 813 C CA . LEU A 1 106 ? 15.992 -6.625 -26.261 1.00 98.12 106 LEU A CA 1
ATOM 814 C C . LEU A 1 106 ? 14.672 -7.407 -26.403 1.00 98.12 106 LEU A C 1
ATOM 816 O O . LEU A 1 106 ? 14.679 -8.636 -26.468 1.00 98.12 106 LEU A O 1
ATOM 820 N N . LEU A 1 107 ? 13.531 -6.714 -26.498 1.00 97.88 107 LEU A N 1
ATOM 821 C CA . LEU A 1 107 ? 12.223 -7.327 -26.766 1.00 97.88 107 LEU A CA 1
ATOM 822 C C . LEU A 1 107 ? 12.121 -7.882 -28.190 1.00 97.88 107 LEU A C 1
ATOM 824 O O . LEU A 1 107 ? 11.546 -8.956 -28.389 1.00 97.88 107 LEU A O 1
ATOM 828 N N . ALA A 1 108 ? 12.685 -7.177 -29.173 1.00 97.44 108 ALA A N 1
ATOM 829 C CA . ALA A 1 108 ? 12.752 -7.641 -30.556 1.00 97.44 108 ALA A CA 1
ATOM 830 C C . ALA A 1 108 ? 13.650 -8.881 -30.690 1.00 97.44 108 ALA A C 1
ATOM 832 O O . ALA A 1 108 ? 13.273 -9.834 -31.370 1.00 97.44 108 ALA A O 1
ATOM 833 N N . ALA A 1 109 ? 14.780 -8.900 -29.979 1.00 97.38 109 ALA A N 1
ATOM 834 C CA . ALA A 1 109 ? 15.678 -10.051 -29.892 1.00 97.38 109 ALA A CA 1
ATOM 835 C C . ALA A 1 109 ? 15.097 -11.220 -29.070 1.00 97.38 109 ALA A C 1
ATOM 837 O O . ALA A 1 109 ? 15.582 -12.345 -29.161 1.00 97.38 109 ALA A O 1
ATOM 838 N N . GLY A 1 110 ? 14.047 -10.980 -28.276 1.00 96.69 110 GLY A N 1
ATOM 839 C CA . GLY A 1 110 ? 13.445 -11.992 -27.409 1.00 96.69 110 GLY A CA 1
ATOM 840 C C . GLY A 1 110 ? 14.328 -12.391 -26.222 1.00 96.69 110 GLY A C 1
ATOM 841 O O . GLY A 1 110 ? 14.176 -13.497 -25.707 1.00 96.69 110 GLY A O 1
ATOM 842 N N . GLU A 1 111 ? 15.233 -11.510 -25.781 1.00 97.06 111 GLU A N 1
ATOM 843 C CA . GLU A 1 111 ? 16.187 -11.795 -24.696 1.00 97.06 111 GLU A CA 1
ATOM 844 C C . GLU A 1 111 ? 15.520 -11.925 -23.322 1.00 97.06 111 GLU A C 1
ATOM 846 O O . GLU A 1 111 ? 16.003 -12.662 -22.467 1.00 97.06 111 GLU A O 1
ATOM 851 N N . PHE A 1 112 ? 14.374 -11.270 -23.115 1.00 97.31 112 PHE A N 1
ATOM 852 C CA . PHE A 1 112 ? 13.586 -11.406 -21.891 1.00 97.31 112 PHE A CA 1
ATOM 853 C C . PHE A 1 112 ? 12.912 -12.779 -21.821 1.00 97.31 112 PHE A C 1
ATOM 855 O O . PHE A 1 112 ? 11.744 -12.927 -22.183 1.00 97.31 112 PHE A O 1
ATOM 862 N N . GLN A 1 113 ? 13.647 -13.790 -21.373 1.00 96.25 113 GLN A N 1
ATOM 863 C CA . GLN A 1 113 ? 13.134 -15.154 -21.215 1.00 96.25 113 GLN A CA 1
ATOM 864 C C . GLN A 1 113 ? 12.552 -15.387 -19.821 1.00 96.25 113 GLN A C 1
ATOM 866 O O . GLN A 1 113 ? 11.637 -16.193 -19.656 1.00 96.25 113 GLN A O 1
ATOM 871 N N . GLN A 1 114 ? 13.074 -14.673 -18.822 1.00 96.12 114 GLN A N 1
ATOM 872 C CA . GLN A 1 114 ? 12.711 -14.876 -17.429 1.00 96.12 114 GLN A CA 1
ATOM 873 C C . GLN A 1 114 ? 11.582 -13.925 -17.002 1.00 96.12 114 GLN A C 1
ATOM 875 O O . GLN A 1 114 ? 11.690 -12.708 -17.183 1.00 96.12 114 GLN A O 1
ATOM 880 N N . PRO A 1 115 ? 10.507 -14.434 -16.377 1.00 95.38 115 PRO A N 1
ATOM 881 C CA . PRO A 1 115 ? 9.357 -13.613 -16.007 1.00 95.38 115 PRO A CA 1
ATOM 882 C C . PRO A 1 115 ? 9.699 -12.559 -14.944 1.00 95.38 115 PRO A C 1
ATOM 884 O O . PRO A 1 115 ? 9.144 -11.460 -14.962 1.00 95.38 115 PRO A O 1
ATOM 887 N N . PHE A 1 116 ? 10.657 -12.841 -14.056 1.00 95.00 116 PHE A N 1
ATOM 888 C CA . PHE A 1 116 ? 11.075 -11.888 -13.027 1.00 95.00 116 PHE A CA 1
ATOM 889 C C . PHE A 1 116 ? 11.801 -10.655 -13.608 1.00 95.00 116 PHE A C 1
ATOM 891 O O . PHE A 1 116 ? 11.721 -9.576 -13.022 1.00 95.00 116 PHE A O 1
ATOM 898 N N . GLU A 1 117 ? 12.480 -10.777 -14.758 1.00 97.12 117 GLU A N 1
ATOM 899 C CA . GLU A 1 117 ? 13.106 -9.638 -15.451 1.00 97.12 117 GLU A CA 1
ATOM 900 C C . GLU A 1 117 ? 12.030 -8.669 -15.940 1.00 97.12 117 GLU A C 1
ATOM 902 O O . GLU A 1 117 ? 12.064 -7.477 -15.636 1.00 97.12 117 GLU A O 1
ATOM 907 N N . LEU A 1 118 ? 11.001 -9.206 -16.600 1.00 97.62 118 LEU A N 1
ATOM 908 C CA . LEU A 1 118 ? 9.844 -8.437 -17.056 1.00 97.62 118 LEU A CA 1
ATOM 909 C C . LEU A 1 118 ? 9.085 -7.801 -15.886 1.00 97.62 118 LEU A C 1
ATOM 911 O O . LEU A 1 118 ? 8.654 -6.655 -15.985 1.00 97.62 118 LEU A O 1
ATOM 915 N N . ALA A 1 119 ? 8.977 -8.497 -14.752 1.00 96.69 119 ALA A N 1
ATOM 916 C CA . ALA A 1 119 ? 8.381 -7.951 -13.536 1.00 96.69 119 ALA A CA 1
ATOM 917 C C . ALA A 1 119 ? 9.169 -6.750 -12.989 1.00 96.69 119 ALA A C 1
ATOM 919 O O . ALA A 1 119 ? 8.566 -5.752 -12.587 1.00 96.69 119 ALA A O 1
ATOM 920 N N . MET A 1 120 ? 10.507 -6.805 -13.007 1.00 96.69 120 MET A N 1
ATOM 921 C CA . MET A 1 120 ? 11.354 -5.668 -12.629 1.00 96.69 120 MET A CA 1
ATOM 922 C C . MET A 1 120 ? 11.168 -4.485 -13.584 1.00 96.69 120 MET A C 1
ATOM 924 O O . MET A 1 120 ? 10.991 -3.359 -13.117 1.00 96.69 120 MET A O 1
ATOM 928 N N . VAL A 1 121 ? 11.147 -4.732 -14.898 1.00 98.00 121 VAL A N 1
ATOM 929 C CA . VAL A 1 121 ? 10.924 -3.690 -15.915 1.00 98.00 121 VAL A CA 1
ATOM 930 C C . VAL A 1 121 ? 9.550 -3.041 -15.749 1.00 98.00 121 VAL A C 1
ATOM 932 O O . VAL A 1 121 ? 9.465 -1.817 -15.703 1.00 98.00 121 VAL A O 1
ATOM 935 N N . LEU A 1 122 ? 8.480 -3.825 -15.598 1.00 97.69 122 LEU A N 1
ATOM 936 C CA . LEU A 1 122 ? 7.119 -3.302 -15.428 1.00 97.69 122 LEU A CA 1
ATOM 937 C C . LEU A 1 122 ? 6.952 -2.546 -14.109 1.00 97.69 122 LEU A C 1
ATOM 939 O O . LEU A 1 122 ? 6.358 -1.469 -14.088 1.00 97.69 122 LEU A O 1
ATOM 943 N N . SER A 1 123 ? 7.520 -3.054 -13.010 1.00 96.00 123 SER A N 1
ATOM 944 C CA . SER A 1 123 ? 7.510 -2.326 -11.738 1.00 96.00 123 SER A CA 1
ATOM 945 C C . SER A 1 123 ? 8.277 -1.007 -11.830 1.00 96.00 123 SER A C 1
ATOM 947 O O . SER A 1 123 ? 7.882 -0.044 -11.168 1.00 96.00 123 SER A O 1
ATOM 949 N N . ALA A 1 124 ? 9.368 -0.960 -12.599 1.00 97.31 124 ALA A N 1
ATOM 950 C CA . ALA A 1 124 ? 10.105 0.269 -12.843 1.00 97.31 124 ALA A CA 1
ATOM 951 C C . ALA A 1 124 ? 9.293 1.228 -13.721 1.00 97.31 124 ALA A C 1
ATOM 953 O O . ALA A 1 124 ? 9.152 2.387 -13.348 1.00 97.31 124 ALA A O 1
ATOM 954 N N . ALA A 1 125 ? 8.690 0.750 -14.812 1.00 96.88 125 ALA A N 1
ATOM 955 C CA . ALA A 1 125 ? 7.851 1.548 -15.706 1.00 96.88 125 ALA A CA 1
ATOM 956 C C . ALA A 1 125 ? 6.650 2.177 -14.978 1.00 96.88 125 ALA A C 1
ATOM 958 O O . ALA A 1 125 ? 6.395 3.366 -15.138 1.00 96.88 125 ALA A O 1
ATOM 959 N N . ALA A 1 126 ? 5.970 1.433 -14.099 1.00 95.69 126 ALA A N 1
ATOM 960 C CA . ALA A 1 126 ? 4.852 1.961 -13.311 1.00 95.69 126 ALA A CA 1
ATOM 961 C C . ALA A 1 126 ? 5.252 3.141 -12.397 1.00 95.69 126 ALA A C 1
ATOM 963 O O . ALA A 1 126 ? 4.452 4.042 -12.146 1.00 95.69 126 ALA A O 1
ATOM 964 N N . LYS A 1 127 ? 6.498 3.160 -11.901 1.00 96.25 127 LYS A N 1
ATOM 965 C CA . LYS A 1 127 ? 7.044 4.262 -11.084 1.00 96.25 127 LYS A CA 1
ATOM 966 C C . LYS A 1 127 ? 7.625 5.384 -11.945 1.00 96.25 127 LYS A C 1
ATOM 968 O O . LYS A 1 127 ? 7.476 6.561 -11.626 1.00 96.25 127 LYS A O 1
ATOM 973 N N . LEU A 1 128 ? 8.277 5.015 -13.042 1.00 96.12 128 LEU A N 1
ATOM 974 C CA . LEU A 1 128 ? 8.899 5.890 -14.025 1.00 96.12 128 LEU A CA 1
ATOM 975 C C . LEU A 1 128 ? 7.901 6.193 -15.143 1.00 96.12 128 LEU A C 1
ATOM 977 O O . LEU A 1 128 ? 8.053 5.702 -16.257 1.00 96.12 128 LEU A O 1
ATOM 981 N N . LYS A 1 129 ? 6.884 7.015 -14.856 1.00 94.38 129 LYS A N 1
ATOM 982 C CA . LYS A 1 129 ? 5.779 7.307 -15.793 1.00 94.38 129 LYS A CA 1
ATOM 983 C C . LYS A 1 129 ? 6.233 7.693 -17.213 1.00 94.38 129 LYS A C 1
ATOM 985 O O . LYS A 1 129 ? 5.541 7.373 -18.167 1.00 94.38 129 LYS A O 1
ATOM 990 N N . GLN A 1 130 ? 7.396 8.333 -17.356 1.00 96.00 130 GLN A N 1
ATOM 991 C CA . GLN A 1 130 ? 7.989 8.702 -18.652 1.00 96.00 130 GLN A CA 1
ATOM 992 C C . GLN A 1 130 ? 8.469 7.494 -19.481 1.00 96.00 130 GLN A C 1
ATOM 994 O O . GLN A 1 130 ? 8.467 7.553 -20.705 1.00 96.00 130 GLN A O 1
ATOM 999 N N . LEU A 1 131 ? 8.852 6.385 -18.837 1.00 96.50 131 LEU A N 1
ATOM 1000 C CA . LEU A 1 131 ? 9.225 5.136 -19.509 1.00 96.50 131 LEU A CA 1
ATOM 1001 C C . LEU A 1 131 ? 7.993 4.350 -19.987 1.00 96.50 131 LEU A C 1
ATOM 1003 O O . LEU A 1 131 ? 8.067 3.638 -20.986 1.00 96.50 131 LEU A O 1
ATOM 1007 N N . ALA A 1 132 ? 6.862 4.481 -19.287 1.00 96.00 132 ALA A N 1
ATOM 1008 C CA . ALA A 1 132 ? 5.609 3.763 -19.527 1.00 96.00 132 ALA A CA 1
ATOM 1009 C C . ALA A 1 132 ? 4.827 4.287 -20.753 1.00 96.00 132 ALA A C 1
ATOM 1011 O O . ALA A 1 132 ? 3.635 4.577 -20.674 1.00 96.00 132 ALA A O 1
ATOM 1012 N N . THR A 1 133 ? 5.501 4.409 -21.899 1.00 96.88 133 THR A N 1
ATOM 1013 C CA . THR A 1 133 ? 4.862 4.747 -23.181 1.00 96.88 133 THR A CA 1
ATOM 1014 C C . THR A 1 133 ? 3.898 3.632 -23.611 1.00 96.88 133 THR A C 1
ATOM 1016 O O . THR A 1 133 ? 4.225 2.450 -23.436 1.00 96.88 133 THR A O 1
ATOM 1019 N N . PRO A 1 134 ? 2.715 3.962 -24.164 1.00 96.56 134 PRO A N 1
ATOM 1020 C CA . PRO A 1 134 ? 1.712 2.961 -24.526 1.00 96.56 134 PRO A CA 1
ATOM 1021 C C . PRO A 1 134 ? 2.244 1.954 -25.554 1.00 96.56 134 PRO A C 1
ATOM 1023 O O . PRO A 1 134 ? 1.936 0.768 -25.453 1.00 96.56 134 PRO A O 1
ATOM 1026 N N . GLU A 1 135 ? 3.117 2.381 -26.469 1.00 97.44 135 GLU A N 1
ATOM 1027 C CA . GLU A 1 135 ? 3.749 1.517 -27.468 1.00 97.44 135 GLU A CA 1
ATOM 1028 C C . GLU A 1 135 ? 4.690 0.498 -26.816 1.00 97.44 135 GLU A C 1
ATOM 1030 O O . GLU A 1 135 ? 4.694 -0.676 -27.185 1.00 97.44 135 GLU A O 1
ATOM 1035 N N . LEU A 1 136 ? 5.488 0.922 -25.828 1.00 97.62 136 LEU A N 1
ATOM 1036 C CA . LEU A 1 136 ? 6.382 0.012 -25.111 1.00 97.62 136 LEU A CA 1
ATOM 1037 C C . LEU A 1 136 ? 5.585 -0.986 -24.266 1.00 97.62 136 LEU A C 1
ATOM 1039 O O . LEU A 1 136 ? 5.919 -2.170 -24.251 1.00 97.62 136 LEU A O 1
ATOM 1043 N N . LEU A 1 137 ? 4.525 -0.534 -23.589 1.00 98.06 137 LEU A N 1
ATOM 1044 C CA . LEU A 1 137 ? 3.650 -1.415 -22.811 1.00 98.06 137 LEU A CA 1
ATOM 1045 C C . LEU A 1 137 ? 2.932 -2.428 -23.709 1.00 98.06 137 LEU A C 1
ATOM 1047 O O . LEU A 1 137 ? 2.858 -3.596 -23.341 1.00 98.06 137 LEU A O 1
ATOM 1051 N N . GLN A 1 138 ? 2.507 -2.030 -24.909 1.00 97.88 138 GLN A N 1
ATOM 1052 C CA . GLN A 1 138 ? 1.937 -2.938 -25.906 1.00 97.88 138 GLN A CA 1
ATOM 1053 C C . GLN A 1 138 ? 2.963 -3.963 -26.422 1.00 97.88 138 GLN A C 1
ATOM 1055 O O . GLN A 1 138 ? 2.649 -5.139 -26.594 1.00 97.88 138 GLN A O 1
ATOM 1060 N N . GLN A 1 139 ? 4.218 -3.562 -26.647 1.00 98.06 139 GLN A N 1
ATOM 1061 C CA . GLN A 1 139 ? 5.281 -4.503 -27.027 1.00 98.06 139 GLN A CA 1
ATOM 1062 C C . GLN A 1 139 ? 5.606 -5.485 -25.895 1.00 98.06 139 GLN A C 1
ATOM 1064 O O . GLN A 1 139 ? 5.795 -6.679 -26.144 1.00 98.06 139 GLN A O 1
ATOM 1069 N N . LEU A 1 140 ? 5.629 -5.005 -24.649 1.00 98.25 140 LEU A N 1
ATOM 1070 C CA . LEU A 1 140 ? 5.774 -5.844 -23.462 1.00 98.25 140 LEU A CA 1
ATOM 1071 C C . LEU A 1 140 ? 4.587 -6.805 -23.315 1.00 98.25 140 LEU A C 1
ATOM 1073 O O . LEU A 1 140 ? 4.815 -7.982 -23.037 1.00 98.25 140 LEU A O 1
ATOM 1077 N N . SER A 1 141 ? 3.347 -6.353 -23.537 1.00 98.12 141 SER A N 1
ATOM 1078 C CA . SER A 1 141 ? 2.152 -7.205 -23.451 1.00 98.12 141 SER A CA 1
ATOM 1079 C C . SER A 1 141 ? 2.207 -8.320 -24.494 1.00 98.12 141 SER A C 1
ATOM 1081 O O . SER A 1 141 ? 2.077 -9.494 -24.145 1.00 98.12 141 SER A O 1
ATOM 1083 N N . ALA A 1 142 ? 2.527 -7.987 -25.748 1.00 98.00 142 ALA A N 1
ATOM 1084 C CA . ALA A 1 142 ? 2.701 -8.955 -26.826 1.00 98.00 142 ALA A CA 1
ATOM 1085 C C . ALA A 1 142 ? 3.834 -9.951 -26.527 1.00 98.00 142 ALA A C 1
ATOM 1087 O O . ALA A 1 142 ? 3.711 -11.149 -26.797 1.00 98.00 142 ALA A O 1
ATOM 1088 N N . HIS A 1 143 ? 4.942 -9.490 -25.939 1.00 98.19 143 HIS A N 1
ATOM 1089 C CA . HIS A 1 143 ? 6.038 -10.366 -25.527 1.00 98.19 143 HIS A CA 1
ATOM 1090 C C . HIS A 1 143 ? 5.627 -11.328 -24.409 1.00 98.19 143 HIS A C 1
ATOM 1092 O O . HIS A 1 143 ? 5.843 -12.533 -24.541 1.00 98.19 143 HIS A O 1
ATOM 1098 N N . VAL A 1 144 ? 4.959 -10.837 -23.363 1.00 98.12 144 VAL A N 1
ATOM 1099 C CA . VAL A 1 144 ? 4.440 -11.673 -22.269 1.00 98.12 144 VAL A CA 1
ATOM 1100 C C . VAL A 1 144 ? 3.421 -12.686 -22.789 1.00 98.12 144 VAL A C 1
ATOM 1102 O O . VAL A 1 144 ? 3.501 -13.854 -22.422 1.00 98.12 144 VAL A O 1
ATOM 1105 N N . GLN A 1 145 ? 2.525 -12.304 -23.703 1.00 97.81 145 GLN A N 1
ATOM 1106 C CA . GLN A 1 145 ? 1.598 -13.245 -24.344 1.00 97.81 145 GLN A CA 1
ATOM 1107 C C . GLN A 1 145 ? 2.335 -14.364 -25.096 1.00 97.81 145 GLN A C 1
ATOM 1109 O O . GLN A 1 145 ? 1.957 -15.531 -24.991 1.00 97.81 145 GLN A O 1
ATOM 1114 N N . ARG A 1 146 ? 3.410 -14.043 -25.834 1.00 97.62 146 ARG A N 1
ATOM 1115 C CA . ARG A 1 146 ? 4.244 -15.057 -26.507 1.00 97.62 146 ARG A CA 1
ATOM 1116 C C . ARG A 1 146 ? 4.913 -15.993 -25.502 1.00 97.62 146 ARG A C 1
ATOM 1118 O O . ARG A 1 146 ? 4.951 -17.197 -25.746 1.00 97.62 146 ARG A O 1
ATOM 1125 N N . LEU A 1 147 ? 5.407 -15.466 -24.383 1.00 97.44 147 LEU A N 1
ATOM 1126 C CA . LEU A 1 147 ? 6.003 -16.282 -23.326 1.00 97.44 147 LEU A CA 1
ATOM 1127 C C . LEU A 1 147 ? 4.971 -17.168 -22.626 1.00 97.44 147 LEU A C 1
ATOM 1129 O O . LEU A 1 147 ? 5.253 -18.342 -22.426 1.00 97.44 147 LEU A O 1
ATOM 1133 N N . LEU A 1 148 ? 3.772 -16.663 -22.321 1.00 97.19 148 LEU A N 1
ATOM 1134 C CA . LEU A 1 148 ? 2.688 -17.445 -21.708 1.00 97.19 148 LEU A CA 1
ATOM 1135 C C . LEU A 1 148 ? 2.275 -18.650 -22.563 1.00 97.19 148 LEU A C 1
ATOM 1137 O O . LEU A 1 148 ? 1.856 -19.674 -22.032 1.00 97.19 148 LEU A O 1
ATOM 1141 N N . ARG A 1 149 ? 2.409 -18.545 -23.891 1.00 96.88 149 ARG A N 1
ATOM 1142 C CA . ARG A 1 149 ? 2.154 -19.659 -24.818 1.00 96.88 149 ARG A CA 1
ATOM 1143 C C . ARG A 1 149 ? 3.283 -20.692 -24.847 1.00 96.88 149 ARG A C 1
ATOM 1145 O O . ARG A 1 149 ? 3.034 -21.834 -25.214 1.00 96.88 149 ARG A O 1
ATOM 1152 N N . ARG A 1 150 ? 4.515 -20.297 -24.512 1.00 97.00 150 ARG A N 1
ATOM 1153 C CA . ARG A 1 150 ? 5.717 -21.147 -24.593 1.00 97.00 150 ARG A CA 1
ATOM 1154 C C . ARG A 1 150 ? 6.104 -21.768 -23.254 1.00 97.00 150 ARG A C 1
ATOM 1156 O O . ARG A 1 150 ? 6.631 -22.874 -23.230 1.00 97.00 150 ARG A O 1
ATOM 1163 N N . CYS A 1 151 ? 5.852 -21.060 -22.160 1.00 95.62 151 CYS A N 1
ATOM 1164 C CA . CYS A 1 151 ? 6.327 -21.396 -20.827 1.00 95.62 151 CYS A CA 1
ATOM 1165 C C . CYS A 1 151 ? 5.159 -21.408 -19.835 1.00 95.62 151 CYS A C 1
ATOM 1167 O O . CYS A 1 151 ? 4.249 -20.583 -19.914 1.00 95.62 151 CYS A O 1
ATOM 1169 N N . ARG A 1 152 ? 5.210 -22.307 -18.845 1.00 95.19 152 ARG A N 1
ATOM 1170 C CA . ARG A 1 152 ? 4.302 -22.261 -17.690 1.00 95.19 152 ARG A CA 1
ATOM 1171 C C . ARG A 1 152 ? 4.804 -21.200 -16.714 1.00 95.19 152 ARG A C 1
ATOM 1173 O O . ARG A 1 152 ? 5.930 -21.291 -16.236 1.00 95.19 152 ARG A O 1
ATOM 1180 N N . PHE A 1 153 ? 3.963 -20.218 -16.408 1.00 96.19 153 PHE A N 1
ATOM 1181 C CA . PHE A 1 153 ? 4.283 -19.180 -15.429 1.00 96.19 153 PHE A CA 1
ATOM 1182 C C . PHE A 1 153 ? 3.816 -19.631 -14.043 1.00 96.19 153 PHE A C 1
ATOM 1184 O O . PHE A 1 153 ? 2.668 -20.069 -13.914 1.00 96.19 153 PHE A O 1
ATOM 1191 N N . PRO A 1 154 ? 4.650 -19.515 -12.996 1.00 96.12 154 PRO A N 1
ATOM 1192 C CA . PRO A 1 154 ? 4.146 -19.629 -11.637 1.00 96.12 154 PRO A CA 1
ATOM 1193 C C . PRO A 1 154 ? 3.183 -18.463 -11.365 1.00 96.12 154 PRO A C 1
ATOM 1195 O O . PRO A 1 154 ? 3.400 -17.338 -11.825 1.00 96.12 154 PRO A O 1
ATOM 1198 N N . VAL A 1 155 ? 2.114 -18.717 -10.602 1.00 96.38 155 VAL A N 1
ATOM 1199 C CA . VAL A 1 155 ? 1.072 -17.703 -10.334 1.00 96.38 155 VAL A CA 1
ATOM 1200 C C . VAL A 1 155 ? 1.650 -16.462 -9.667 1.00 96.38 155 VAL A C 1
ATOM 1202 O O . VAL A 1 155 ? 1.219 -15.355 -9.972 1.00 96.38 155 VAL A O 1
ATOM 1205 N N . ARG A 1 156 ? 2.672 -16.633 -8.823 1.00 95.94 156 ARG A N 1
ATOM 1206 C CA . ARG A 1 156 ? 3.420 -15.532 -8.214 1.00 95.94 156 ARG A CA 1
ATOM 1207 C C . ARG A 1 156 ? 3.958 -14.549 -9.252 1.00 95.94 156 ARG A C 1
ATOM 1209 O O . ARG A 1 156 ? 3.705 -13.351 -9.145 1.00 95.94 156 ARG A O 1
ATOM 1216 N N . ASP A 1 157 ? 4.681 -15.042 -10.253 1.00 96.44 157 ASP A N 1
ATOM 1217 C CA . ASP A 1 157 ? 5.288 -14.175 -11.265 1.00 96.44 157 ASP A CA 1
ATOM 1218 C C . ASP A 1 157 ? 4.215 -13.544 -12.148 1.00 96.44 157 ASP A C 1
ATOM 1220 O O . ASP A 1 157 ? 4.279 -12.355 -12.458 1.00 96.44 157 ASP A O 1
ATOM 1224 N N . LEU A 1 158 ? 3.177 -14.312 -12.484 1.00 97.31 158 LEU A N 1
ATOM 1225 C CA . LEU A 1 158 ? 2.041 -13.815 -13.247 1.00 97.31 158 LEU A CA 1
ATOM 1226 C C . LEU A 1 158 ? 1.304 -12.684 -12.518 1.00 97.31 158 LEU A C 1
ATOM 1228 O O . LEU A 1 158 ? 1.017 -11.653 -13.122 1.00 97.31 158 LEU A O 1
ATOM 1232 N N . ALA A 1 159 ? 1.049 -12.838 -11.218 1.00 97.00 159 ALA A N 1
ATOM 1233 C CA . ALA A 1 159 ? 0.402 -11.823 -10.397 1.00 97.00 159 ALA A CA 1
ATOM 1234 C C . ALA A 1 159 ? 1.229 -10.530 -10.345 1.00 97.00 159 ALA A C 1
ATOM 1236 O O . ALA A 1 159 ? 0.671 -9.443 -10.477 1.00 97.00 159 ALA A O 1
ATOM 1237 N N . VAL A 1 160 ? 2.559 -10.631 -10.216 1.00 96.56 160 VAL A N 1
ATOM 1238 C CA . VAL A 1 160 ? 3.447 -9.456 -10.221 1.00 96.56 160 VAL A CA 1
ATOM 1239 C C . VAL A 1 160 ? 3.471 -8.775 -11.593 1.00 96.56 160 VAL A C 1
ATOM 1241 O O . VAL A 1 160 ? 3.407 -7.548 -11.657 1.00 96.56 160 VAL A O 1
ATOM 1244 N N . LEU A 1 161 ? 3.518 -9.538 -12.690 1.00 97.75 161 LEU A N 1
ATOM 1245 C CA . LEU A 1 161 ? 3.482 -8.992 -14.051 1.00 97.75 161 LEU A CA 1
ATOM 1246 C C . LEU A 1 161 ? 2.176 -8.245 -14.329 1.00 97.75 161 LEU A C 1
ATOM 1248 O O . LEU A 1 161 ? 2.206 -7.091 -14.756 1.00 97.75 161 LEU A O 1
ATOM 1252 N N . LEU A 1 162 ? 1.033 -8.873 -14.045 1.00 97.94 162 LEU A N 1
ATOM 1253 C CA . LEU A 1 162 ? -0.282 -8.262 -14.246 1.00 97.94 162 LEU A CA 1
ATOM 1254 C C . LEU A 1 162 ? -0.482 -7.037 -13.354 1.00 97.94 162 LEU A C 1
ATOM 1256 O O . LEU A 1 162 ? -1.013 -6.028 -13.812 1.00 97.94 162 LEU A O 1
ATOM 1260 N N . GLN A 1 163 ? -0.010 -7.085 -12.106 1.00 96.81 163 GLN A N 1
ATOM 1261 C CA . GLN A 1 163 ? -0.022 -5.922 -11.224 1.00 96.81 163 GLN A CA 1
ATOM 1262 C C . GLN A 1 163 ? 0.846 -4.786 -11.781 1.00 96.81 163 GLN A C 1
ATOM 1264 O O . GLN A 1 163 ? 0.452 -3.626 -11.683 1.00 96.81 163 GLN A O 1
ATOM 1269 N N . GLY A 1 164 ? 1.994 -5.099 -12.389 1.00 96.94 164 GLY A N 1
ATOM 1270 C CA . GLY A 1 164 ? 2.852 -4.125 -13.063 1.00 96.94 164 GLY A CA 1
ATOM 1271 C C . GLY A 1 164 ? 2.152 -3.433 -14.235 1.00 96.94 164 GLY A C 1
ATOM 1272 O O . GLY A 1 164 ? 2.172 -2.207 -14.316 1.00 96.94 164 GLY A O 1
ATOM 1273 N N . PHE A 1 165 ? 1.469 -4.196 -15.092 1.00 98.12 165 PHE A N 1
ATOM 1274 C CA . PHE A 1 165 ? 0.659 -3.650 -16.188 1.00 98.12 165 PHE A CA 1
ATOM 1275 C C . PHE A 1 165 ? -0.498 -2.782 -15.686 1.00 98.12 165 PHE A C 1
ATOM 1277 O O . PHE A 1 165 ? -0.648 -1.641 -16.126 1.00 98.12 165 PHE A O 1
ATOM 1284 N N . ALA A 1 166 ? -1.260 -3.275 -14.706 1.00 96.25 166 ALA A N 1
ATOM 1285 C CA . ALA A 1 166 ? -2.352 -2.521 -14.104 1.00 96.25 166 ALA A CA 1
ATOM 1286 C C . ALA A 1 166 ? -1.850 -1.220 -13.451 1.00 96.25 166 ALA A C 1
ATOM 1288 O O . ALA A 1 166 ? -2.445 -0.163 -13.644 1.00 96.25 166 ALA A O 1
ATOM 1289 N N . ALA A 1 167 ? -0.723 -1.253 -12.734 1.00 95.62 167 ALA A N 1
ATOM 1290 C CA . ALA A 1 167 ? -0.124 -0.063 -12.128 1.00 95.62 167 ALA A CA 1
ATOM 1291 C C . ALA A 1 167 ? 0.414 0.937 -13.167 1.00 95.62 167 ALA A C 1
ATOM 1293 O O . ALA A 1 167 ? 0.383 2.141 -12.923 1.00 95.62 167 ALA A O 1
ATOM 1294 N N . ALA A 1 168 ? 0.868 0.453 -14.326 1.00 96.12 168 ALA A N 1
ATOM 1295 C CA . ALA A 1 168 ? 1.276 1.282 -15.459 1.00 96.12 168 ALA A CA 1
ATOM 1296 C C . ALA A 1 168 ? 0.089 1.833 -16.277 1.00 96.12 168 ALA A C 1
ATOM 1298 O O . ALA A 1 168 ? 0.308 2.568 -17.236 1.00 96.12 168 ALA A O 1
ATOM 1299 N N . GLY A 1 169 ? -1.158 1.505 -15.915 1.00 95.44 169 GLY A N 1
ATOM 1300 C CA . GLY A 1 169 ? -2.347 1.973 -16.633 1.00 95.44 169 GLY A CA 1
ATOM 1301 C C . GLY A 1 169 ? -2.605 1.248 -17.956 1.00 95.44 169 GLY A C 1
ATOM 1302 O O . GLY A 1 169 ? -3.269 1.804 -18.827 1.00 95.44 169 GLY A O 1
ATOM 1303 N N . HIS A 1 170 ? -2.058 0.042 -18.137 1.00 97.19 170 HIS A N 1
ATOM 1304 C CA . HIS A 1 170 ? -2.197 -0.737 -19.363 1.00 97.19 170 HIS A CA 1
ATOM 1305 C C . HIS A 1 170 ? -2.948 -2.044 -19.103 1.00 97.19 170 HIS A C 1
ATOM 1307 O O . HIS A 1 170 ? -2.413 -2.978 -18.510 1.00 97.19 170 HIS A O 1
ATOM 1313 N N . ALA A 1 171 ? -4.185 -2.122 -19.589 1.00 96.31 171 ALA A N 1
ATOM 1314 C CA . ALA A 1 171 ? -5.072 -3.266 -19.405 1.00 96.31 171 ALA A CA 1
ATOM 1315 C C . ALA A 1 171 ? -5.396 -3.948 -20.743 1.00 96.31 171 ALA A C 1
ATOM 1317 O O . ALA A 1 171 ? -6.528 -3.886 -21.196 1.00 96.31 171 ALA A O 1
ATOM 1318 N N . ASP A 1 172 ? -4.427 -4.578 -21.408 1.00 97.25 172 ASP A N 1
ATOM 1319 C CA . ASP A 1 172 ? -4.673 -5.299 -22.670 1.00 97.25 172 ASP A CA 1
ATOM 1320 C C . ASP A 1 172 ? -5.643 -6.494 -22.466 1.00 97.25 172 ASP A C 1
ATOM 1322 O O . ASP A 1 172 ? -5.277 -7.459 -21.781 1.00 97.25 172 ASP A O 1
ATOM 1326 N N . PRO A 1 173 ? -6.858 -6.477 -23.063 1.00 96.75 173 PRO A N 1
ATOM 1327 C CA . PRO A 1 173 ? -7.866 -7.525 -22.882 1.00 96.75 173 PRO A CA 1
ATOM 1328 C C . PRO A 1 173 ? -7.357 -8.932 -23.219 1.00 96.75 173 PRO A C 1
ATOM 1330 O O . PRO A 1 173 ? -7.671 -9.891 -22.512 1.00 96.75 173 PRO A O 1
ATOM 1333 N N . LEU A 1 174 ? -6.534 -9.061 -24.267 1.00 97.00 174 LEU A N 1
ATOM 1334 C CA . LEU A 1 174 ? -6.026 -10.352 -24.740 1.00 97.00 174 LEU A CA 1
ATOM 1335 C C . LEU A 1 174 ? -4.947 -10.911 -23.811 1.00 97.00 174 LEU A C 1
ATOM 1337 O O . LEU A 1 174 ? -4.903 -12.123 -23.566 1.00 97.00 174 LEU A O 1
ATOM 1341 N N . LEU A 1 175 ? -4.100 -10.033 -23.262 1.00 97.75 175 LEU A N 1
ATOM 1342 C CA . LEU A 1 175 ? -3.110 -10.409 -22.256 1.00 97.75 175 LEU A CA 1
ATOM 1343 C C . LEU A 1 175 ? -3.809 -10.934 -21.004 1.00 97.75 175 LEU A C 1
ATOM 1345 O O . LEU A 1 175 ? -3.480 -12.024 -20.543 1.00 97.75 175 LEU A O 1
ATOM 1349 N N . PHE A 1 176 ? -4.772 -10.181 -20.468 1.00 97.75 176 PHE A N 1
ATOM 1350 C CA . PHE A 1 176 ? -5.467 -10.559 -19.239 1.00 97.75 176 PHE A CA 1
ATOM 1351 C C . PHE A 1 176 ? -6.334 -11.809 -19.418 1.00 97.75 176 PHE A C 1
ATOM 1353 O O . PHE A 1 176 ? -6.370 -12.635 -18.512 1.00 97.75 176 PHE A O 1
ATOM 1360 N N . ALA A 1 177 ? -6.958 -12.012 -20.583 1.00 97.19 177 ALA A N 1
ATOM 1361 C CA . ALA A 1 177 ? -7.662 -13.259 -20.889 1.00 97.19 177 ALA A CA 1
ATOM 1362 C C . ALA A 1 177 ? -6.702 -14.464 -20.950 1.00 97.19 177 ALA A C 1
ATOM 1364 O O . ALA A 1 177 ? -6.935 -15.481 -20.301 1.00 97.19 177 ALA A O 1
ATOM 1365 N N . SER A 1 178 ? -5.565 -14.331 -21.641 1.00 97.56 178 SER A N 1
ATOM 1366 C CA . SER A 1 178 ? -4.554 -15.402 -21.704 1.00 97.56 178 SER A CA 1
ATOM 1367 C C . SER A 1 178 ? -3.952 -15.703 -20.326 1.00 97.56 178 SER A C 1
ATOM 1369 O O . SER A 1 178 ? -3.712 -16.857 -19.964 1.00 97.56 178 SER A O 1
ATOM 1371 N N . ALA A 1 179 ? -3.710 -14.657 -19.537 1.00 97.81 179 ALA A N 1
ATOM 1372 C CA . ALA A 1 179 ? -3.194 -14.773 -18.186 1.00 97.81 179 ALA A CA 1
ATOM 1373 C C . ALA A 1 179 ? -4.231 -15.360 -17.220 1.00 97.81 179 ALA A C 1
ATOM 1375 O O . ALA A 1 179 ? -3.852 -16.099 -16.319 1.00 97.81 179 ALA A O 1
ATOM 1376 N N . ALA A 1 180 ? -5.525 -15.102 -17.419 1.00 97.88 180 ALA A N 1
ATOM 1377 C CA . ALA A 1 180 ? -6.593 -15.729 -16.650 1.00 97.88 180 ALA A CA 1
ATOM 1378 C C . ALA A 1 180 ? -6.542 -17.255 -16.778 1.00 97.88 180 ALA A C 1
ATOM 1380 O O . ALA A 1 180 ? -6.500 -17.962 -15.771 1.00 97.88 180 ALA A O 1
ATOM 1381 N N . ASP A 1 181 ? -6.447 -17.773 -18.002 1.00 97.56 181 ASP A N 1
ATOM 1382 C CA . ASP A 1 181 ? -6.356 -19.216 -18.230 1.00 97.56 181 ASP A CA 1
ATOM 1383 C C . ASP A 1 181 ? -5.069 -19.826 -17.661 1.00 97.56 181 ASP A C 1
ATOM 1385 O O . ASP A 1 181 ? -5.094 -20.938 -17.125 1.00 97.56 181 ASP A O 1
ATOM 1389 N N . ALA A 1 182 ? -3.944 -19.109 -17.736 1.00 97.50 182 ALA A N 1
ATOM 1390 C CA . ALA A 1 182 ? -2.690 -19.539 -17.120 1.00 97.50 182 ALA A CA 1
ATOM 1391 C C . ALA A 1 182 ? -2.777 -19.549 -15.584 1.00 97.50 182 ALA A C 1
ATOM 1393 O O . ALA A 1 182 ? -2.360 -20.519 -14.949 1.00 97.50 182 ALA A O 1
ATOM 1394 N N . ALA A 1 183 ? -3.363 -18.507 -14.990 1.00 97.62 183 ALA A N 1
ATOM 1395 C CA . ALA A 1 183 ? -3.542 -18.386 -13.551 1.00 97.62 183 ALA A CA 1
ATOM 1396 C C . ALA A 1 183 ? -4.429 -19.504 -12.999 1.00 97.62 183 ALA A C 1
ATOM 1398 O O . ALA A 1 183 ? -4.065 -20.130 -12.008 1.00 97.62 183 ALA A O 1
ATOM 1399 N N . MET A 1 184 ? -5.536 -19.819 -13.678 1.00 98.06 184 MET A N 1
ATOM 1400 C CA . MET A 1 184 ? -6.458 -20.883 -13.270 1.00 98.06 184 MET A CA 1
ATOM 1401 C C . MET A 1 184 ? -5.787 -22.260 -13.166 1.00 98.06 184 MET A C 1
ATOM 1403 O O . MET A 1 184 ? -6.183 -23.064 -12.328 1.00 98.06 184 MET A O 1
ATOM 1407 N N . LYS A 1 185 ? -4.745 -22.530 -13.963 1.00 97.12 185 LYS A N 1
ATOM 1408 C CA . LYS A 1 185 ? -3.990 -23.795 -13.908 1.00 97.12 185 LYS A CA 1
ATOM 1409 C C . LYS A 1 185 ? -3.066 -23.895 -12.695 1.00 97.12 185 LYS A C 1
ATOM 1411 O O . LYS A 1 185 ? -2.796 -24.998 -12.238 1.00 97.12 185 LYS A O 1
ATOM 1416 N N . GLY A 1 186 ? -2.558 -22.767 -12.199 1.00 96.62 186 GLY A N 1
ATOM 1417 C CA . GLY A 1 186 ? -1.644 -22.721 -11.054 1.00 96.62 186 GLY A CA 1
ATOM 1418 C C . GLY A 1 186 ? -2.292 -22.229 -9.760 1.00 96.62 186 GLY A C 1
ATOM 1419 O O . GLY A 1 186 ? -1.619 -22.167 -8.733 1.00 96.62 186 GLY A O 1
ATOM 1420 N N . LEU A 1 187 ? -3.575 -21.848 -9.786 1.00 97.31 187 LEU A N 1
ATOM 1421 C CA . LEU A 1 187 ? -4.224 -21.164 -8.666 1.00 97.31 187 LEU A CA 1
ATOM 1422 C C . LEU A 1 187 ? -4.177 -21.996 -7.384 1.00 97.31 187 LEU A C 1
ATOM 1424 O O . LEU A 1 187 ? -4.011 -21.416 -6.317 1.00 97.31 187 LEU A O 1
ATOM 1428 N N . ALA A 1 188 ? -4.236 -23.329 -7.486 1.00 96.75 188 ALA A N 1
ATOM 1429 C CA . ALA A 1 188 ? -4.138 -24.276 -6.372 1.00 96.75 188 ALA A CA 1
ATOM 1430 C C . ALA A 1 188 ? -2.771 -24.274 -5.649 1.00 96.75 188 ALA A C 1
ATOM 1432 O O . ALA A 1 188 ? -2.716 -24.595 -4.465 1.00 96.75 188 ALA A O 1
ATOM 1433 N N . GLU A 1 189 ? -1.700 -23.837 -6.314 1.00 96.25 189 GLU A N 1
ATOM 1434 C CA . GLU A 1 189 ? -0.339 -23.735 -5.756 1.00 96.25 189 GLU A CA 1
ATOM 1435 C C . GLU A 1 189 ? -0.026 -22.321 -5.224 1.00 96.25 189 GLU A C 1
ATOM 1437 O O . GLU A 1 189 ? 0.981 -22.113 -4.552 1.00 96.25 189 GLU A O 1
ATOM 1442 N N . ALA A 1 190 ? -0.864 -21.328 -5.543 1.00 96.75 190 ALA A N 1
ATOM 1443 C CA . ALA A 1 190 ? -0.615 -19.930 -5.202 1.00 96.75 190 ALA A CA 1
ATOM 1444 C C . ALA A 1 190 ? -0.705 -19.666 -3.686 1.00 96.75 190 ALA A C 1
ATOM 1446 O O . ALA A 1 190 ? -1.517 -20.259 -2.981 1.00 96.75 190 ALA A O 1
ATOM 1447 N N . THR A 1 191 ? 0.080 -18.724 -3.165 1.00 96.06 191 THR A N 1
ATOM 1448 C CA . THR A 1 191 ? -0.094 -18.269 -1.774 1.00 96.06 191 THR A CA 1
ATOM 1449 C C . THR A 1 191 ? -1.310 -17.342 -1.649 1.00 96.06 191 THR A C 1
ATOM 1451 O O . THR A 1 191 ? -1.864 -16.864 -2.650 1.00 96.06 191 THR A O 1
ATOM 1454 N N . ALA A 1 192 ? -1.733 -17.034 -0.418 1.00 95.69 192 ALA A N 1
ATOM 1455 C CA . ALA A 1 192 ? -2.763 -16.019 -0.175 1.00 95.69 192 ALA A CA 1
ATOM 1456 C C . ALA A 1 192 ? -2.350 -14.645 -0.744 1.00 95.69 192 ALA A C 1
ATOM 1458 O O . ALA A 1 192 ? -3.170 -13.933 -1.327 1.00 95.69 192 ALA A O 1
ATOM 1459 N N . VAL A 1 193 ? -1.059 -14.306 -0.659 1.00 95.19 193 VAL A N 1
ATOM 1460 C CA . VAL A 1 193 ? -0.504 -13.055 -1.200 1.00 95.19 193 VAL A CA 1
ATOM 1461 C C . VAL A 1 193 ? -0.579 -13.024 -2.722 1.00 95.19 193 VAL A C 1
ATOM 1463 O O . VAL A 1 193 ? -1.002 -12.017 -3.290 1.00 95.19 193 VAL A O 1
ATOM 1466 N N . ASP A 1 194 ? -0.197 -14.115 -3.387 1.00 96.81 194 ASP A N 1
ATOM 1467 C CA . ASP A 1 194 ? -0.238 -14.200 -4.851 1.00 96.81 194 ASP A CA 1
ATOM 1468 C C . ASP A 1 194 ? -1.679 -14.104 -5.363 1.00 96.81 194 ASP A C 1
ATOM 1470 O O . ASP A 1 194 ? -1.960 -13.354 -6.298 1.00 96.81 194 ASP A O 1
ATOM 1474 N N . THR A 1 195 ? -2.602 -14.797 -4.690 1.00 97.81 195 THR A N 1
ATOM 1475 C CA . THR A 1 195 ? -4.037 -14.776 -5.008 1.00 97.81 195 THR A CA 1
ATOM 1476 C C . THR A 1 195 ? -4.625 -13.376 -4.817 1.00 97.81 195 THR A C 1
ATOM 1478 O O . THR A 1 195 ? -5.337 -12.879 -5.688 1.00 97.81 195 THR A O 1
ATOM 1481 N N . GLY A 1 196 ? -4.278 -12.694 -3.719 1.00 96.56 196 GLY A N 1
ATOM 1482 C CA . GLY A 1 196 ? -4.689 -11.312 -3.469 1.00 96.56 196 GLY A CA 1
ATOM 1483 C C . GLY A 1 196 ? -4.158 -10.338 -4.525 1.00 96.56 196 GLY A C 1
ATOM 1484 O O . GLY A 1 196 ? -4.916 -9.526 -5.052 1.00 96.56 196 GLY A O 1
ATOM 1485 N N . ARG A 1 197 ? -2.877 -10.437 -4.903 1.00 96.31 197 ARG A N 1
ATOM 1486 C CA . ARG A 1 197 ? -2.295 -9.593 -5.964 1.00 96.31 197 ARG A CA 1
ATOM 1487 C C . ARG A 1 197 ? -2.954 -9.827 -7.315 1.00 96.31 197 ARG A C 1
ATOM 1489 O O . ARG A 1 197 ? -3.212 -8.863 -8.030 1.00 96.31 197 ARG A O 1
ATOM 1496 N N . LEU A 1 198 ? -3.241 -11.084 -7.645 1.00 97.81 198 LEU A N 1
ATOM 1497 C CA . LEU A 1 198 ? -3.945 -11.445 -8.868 1.00 97.81 198 LEU A CA 1
ATOM 1498 C C . LEU A 1 198 ? -5.343 -10.812 -8.889 1.00 97.81 198 LEU A C 1
ATOM 1500 O O . LEU A 1 198 ? -5.679 -10.107 -9.836 1.00 97.81 198 LEU A O 1
ATOM 1504 N N . LEU A 1 199 ? -6.110 -10.980 -7.808 1.00 97.50 199 LEU A N 1
ATOM 1505 C CA . LEU A 1 199 ? -7.426 -10.366 -7.617 1.00 97.50 199 LEU A CA 1
ATOM 1506 C C . LEU A 1 199 ? -7.380 -8.840 -7.796 1.00 97.50 199 LEU A C 1
ATOM 1508 O O . LEU A 1 199 ? -8.160 -8.279 -8.563 1.00 97.50 199 LEU A O 1
ATOM 1512 N N . GLN A 1 200 ? -6.421 -8.174 -7.149 1.00 96.62 200 GLN A N 1
ATOM 1513 C CA . GLN A 1 200 ? -6.229 -6.730 -7.266 1.00 96.62 200 GLN A CA 1
ATOM 1514 C C . GLN A 1 200 ? -5.882 -6.303 -8.701 1.00 96.62 200 GLN A C 1
ATOM 1516 O O . GLN A 1 200 ? -6.404 -5.296 -9.179 1.00 96.62 200 GLN A O 1
ATOM 1521 N N . ALA A 1 201 ? -4.999 -7.035 -9.386 1.00 97.19 201 ALA A N 1
ATOM 1522 C CA . ALA A 1 201 ? -4.585 -6.711 -10.748 1.00 97.19 201 ALA A CA 1
ATOM 1523 C C . ALA A 1 201 ? -5.757 -6.805 -11.736 1.00 97.19 201 ALA A C 1
ATOM 1525 O O . ALA A 1 201 ? -5.932 -5.908 -12.560 1.00 97.19 201 ALA A O 1
ATOM 1526 N N . PHE A 1 202 ? -6.584 -7.847 -11.621 1.00 97.62 202 PHE A N 1
ATOM 1527 C CA . PHE A 1 202 ? -7.781 -8.020 -12.446 1.00 97.62 202 PHE A CA 1
ATOM 1528 C C . PHE A 1 202 ? -8.830 -6.936 -12.176 1.00 97.62 202 PHE A C 1
ATOM 1530 O O . PHE A 1 202 ? -9.313 -6.326 -13.129 1.00 97.62 202 PHE A O 1
ATOM 1537 N N . ALA A 1 203 ? -9.104 -6.621 -10.907 1.00 96.19 203 ALA A N 1
ATOM 1538 C CA . ALA A 1 203 ? -10.043 -5.560 -10.545 1.00 96.19 203 ALA A CA 1
ATOM 1539 C C . ALA A 1 203 ? -9.581 -4.179 -11.058 1.00 96.19 203 ALA A C 1
ATOM 1541 O O . ALA A 1 203 ? -10.366 -3.409 -11.609 1.00 96.19 203 ALA A O 1
ATOM 1542 N N . ALA A 1 204 ? -8.283 -3.876 -10.951 1.00 96.12 204 ALA A N 1
ATOM 1543 C CA . ALA A 1 204 ? -7.711 -2.640 -11.483 1.00 96.12 204 ALA A CA 1
ATOM 1544 C C . ALA A 1 204 ? -7.787 -2.566 -13.019 1.00 96.12 204 ALA A C 1
ATOM 1546 O O . ALA A 1 204 ? -8.112 -1.511 -13.566 1.00 96.12 204 ALA A O 1
ATOM 1547 N N . ALA A 1 205 ? -7.528 -3.674 -13.719 1.00 96.44 205 ALA A N 1
ATOM 1548 C CA . ALA A 1 205 ? -7.665 -3.743 -15.171 1.00 96.44 205 ALA A CA 1
ATOM 1549 C C . ALA A 1 205 ? -9.125 -3.559 -15.622 1.00 96.44 205 ALA A C 1
ATOM 1551 O O . ALA A 1 205 ? -9.383 -2.835 -16.584 1.00 96.44 205 ALA A O 1
ATOM 1552 N N . ALA A 1 206 ? -10.085 -4.145 -14.900 1.00 95.19 206 ALA A N 1
ATOM 1553 C CA . ALA A 1 206 ? -11.509 -3.976 -15.180 1.00 95.19 206 ALA A CA 1
ATOM 1554 C C . ALA A 1 206 ? -11.948 -2.512 -15.042 1.00 95.19 206 ALA A C 1
ATOM 1556 O O . ALA A 1 206 ? -12.590 -1.970 -15.945 1.00 95.19 206 ALA A O 1
ATOM 1557 N N . ALA A 1 207 ? -11.515 -1.827 -13.983 1.00 94.62 207 ALA A N 1
ATOM 1558 C CA . ALA A 1 207 ? -11.785 -0.403 -13.813 1.00 94.62 207 ALA A CA 1
ATOM 1559 C C . ALA A 1 207 ? -11.220 0.458 -14.952 1.00 94.62 207 ALA A C 1
ATOM 1561 O O . ALA A 1 207 ? -11.903 1.351 -15.457 1.00 94.62 207 ALA A O 1
ATOM 1562 N N . GLN A 1 208 ? -10.002 0.166 -15.414 1.00 94.81 208 GLN A N 1
ATOM 1563 C CA . GLN A 1 208 ? -9.391 0.882 -16.540 1.00 94.81 208 GLN A CA 1
ATOM 1564 C C . GLN A 1 208 ? -10.191 0.711 -17.835 1.00 94.81 208 GLN A C 1
ATOM 1566 O O . GLN A 1 208 ? -10.400 1.686 -18.557 1.00 94.81 208 GLN A O 1
ATOM 1571 N N . GLN A 1 209 ? -10.700 -0.496 -18.093 1.00 93.38 209 GLN A N 1
ATOM 1572 C CA . GLN A 1 209 ? -11.547 -0.778 -19.254 1.00 93.38 209 GLN A CA 1
ATOM 1573 C C . GLN A 1 209 ? -12.875 -0.010 -19.202 1.00 93.38 209 GLN A C 1
ATOM 1575 O O . GLN A 1 209 ? -13.272 0.599 -20.195 1.00 93.38 209 GLN A O 1
ATOM 1580 N N . THR A 1 210 ? -13.531 0.047 -18.037 1.00 91.12 210 THR A N 1
ATOM 1581 C CA . THR A 1 210 ? -14.781 0.821 -17.884 1.00 91.12 210 THR A CA 1
ATOM 1582 C C . THR A 1 210 ? -14.570 2.325 -18.092 1.00 91.12 210 THR A C 1
ATOM 1584 O O . THR A 1 210 ? -15.375 2.976 -18.758 1.00 91.12 210 THR A O 1
ATOM 1587 N N . SER A 1 211 ? -13.451 2.871 -17.605 1.00 91.81 211 SER A N 1
ATOM 1588 C CA . SER A 1 211 ? -13.092 4.282 -17.790 1.00 91.81 211 SER A CA 1
ATOM 1589 C C . SER A 1 211 ? -12.816 4.626 -19.260 1.00 91.81 211 SER A C 1
ATOM 1591 O O . SER A 1 211 ? -13.264 5.663 -19.757 1.00 91.81 211 SER A O 1
ATOM 1593 N N . ALA A 1 212 ? -12.146 3.731 -19.996 1.00 89.19 212 ALA A N 1
ATOM 1594 C CA . ALA A 1 212 ? -11.873 3.914 -21.421 1.00 89.19 212 ALA A CA 1
ATOM 1595 C C . ALA A 1 212 ? -13.157 3.944 -22.272 1.00 89.19 212 ALA A C 1
ATOM 1597 O O . ALA A 1 212 ? -13.254 4.750 -23.197 1.00 89.19 212 ALA A O 1
ATOM 1598 N N . LEU A 1 213 ? -14.154 3.120 -21.929 1.00 86.38 213 LEU A N 1
ATOM 1599 C CA . LEU A 1 213 ? -15.461 3.073 -22.599 1.00 86.38 213 LEU A CA 1
ATOM 1600 C C . LEU A 1 213 ? -16.339 4.301 -22.307 1.00 86.38 213 LEU A C 1
ATOM 1602 O O . LEU A 1 213 ? -17.107 4.719 -23.171 1.00 86.38 213 LEU A O 1
ATOM 1606 N N . ALA A 1 214 ? -16.214 4.912 -21.125 1.00 85.31 214 ALA A N 1
ATOM 1607 C CA . ALA A 1 214 ? -17.005 6.087 -20.750 1.00 85.31 214 ALA A CA 1
ATOM 1608 C C . ALA A 1 214 ? -16.560 7.381 -21.465 1.00 85.31 214 ALA A C 1
ATOM 1610 O O . ALA A 1 214 ? -17.377 8.260 -21.743 1.00 85.31 214 ALA A O 1
ATOM 1611 N N . LYS A 1 215 ? -15.268 7.502 -21.800 1.00 82.75 215 LYS A N 1
ATOM 1612 C CA . LYS A 1 215 ? -14.684 8.710 -22.409 1.00 82.75 215 LYS A CA 1
ATOM 1613 C C . LYS A 1 215 ? -15.270 9.102 -23.786 1.00 82.75 215 LYS A C 1
ATOM 1615 O O . LYS A 1 215 ? -15.548 10.289 -23.966 1.00 82.75 215 LYS A O 1
ATOM 1620 N N . PRO A 1 216 ? -15.482 8.192 -24.759 1.00 71.88 216 PRO A N 1
ATOM 1621 C CA . PRO A 1 216 ? -16.038 8.566 -26.063 1.00 71.88 216 PRO A CA 1
ATOM 1622 C C . PRO A 1 216 ? -17.526 8.942 -26.015 1.00 71.88 216 PRO A C 1
ATOM 1624 O O . PRO A 1 216 ? -17.955 9.779 -26.806 1.00 71.88 216 PRO A O 1
ATOM 1627 N N . ALA A 1 217 ? -18.309 8.398 -25.076 1.00 63.31 217 ALA A N 1
ATOM 1628 C CA . ALA A 1 217 ? -19.735 8.713 -24.960 1.00 63.31 217 ALA A CA 1
ATOM 1629 C C . ALA A 1 217 ? -19.981 10.173 -24.536 1.00 63.31 217 ALA A C 1
ATOM 1631 O O . ALA A 1 217 ? -20.886 10.815 -25.059 1.00 63.31 217 ALA A O 1
ATOM 1632 N N . ALA A 1 218 ? -19.138 10.732 -23.661 1.00 60.62 218 ALA A N 1
ATOM 1633 C CA . ALA A 1 218 ? -19.226 12.141 -23.266 1.00 60.62 218 ALA A CA 1
ATOM 1634 C C . ALA A 1 218 ? -18.826 13.103 -24.403 1.00 60.62 218 ALA A C 1
ATOM 1636 O O . ALA A 1 218 ? -19.443 14.154 -24.569 1.00 60.62 218 ALA A O 1
ATOM 1637 N N . ALA A 1 219 ? -17.835 12.729 -25.221 1.00 60.78 219 ALA A N 1
ATOM 1638 C CA . ALA A 1 219 ? -17.434 13.515 -26.390 1.00 60.78 219 ALA A CA 1
ATOM 1639 C C . ALA A 1 219 ? -18.488 13.466 -27.514 1.00 60.78 219 ALA A C 1
ATOM 1641 O O . ALA A 1 219 ? -18.741 14.477 -28.163 1.00 60.78 219 ALA A O 1
ATOM 1642 N N . ALA A 1 220 ? -19.147 12.318 -27.710 1.00 59.94 220 ALA A N 1
ATOM 1643 C CA . ALA A 1 220 ? -20.233 12.170 -28.678 1.00 59.94 220 ALA A CA 1
ATOM 1644 C C . ALA A 1 220 ? -21.542 12.837 -28.210 1.00 59.94 220 ALA A C 1
ATOM 1646 O O . ALA A 1 220 ? -22.230 13.459 -29.016 1.00 59.94 220 ALA A O 1
ATOM 1647 N N . ALA A 1 221 ? -21.866 12.787 -26.912 1.00 58.59 221 ALA A N 1
ATOM 1648 C CA . ALA A 1 221 ? -23.038 13.464 -26.348 1.00 58.59 221 ALA A CA 1
ATOM 1649 C C . ALA A 1 221 ? -22.928 15.000 -26.416 1.00 58.59 221 ALA A C 1
ATOM 1651 O O . ALA A 1 221 ? -23.937 15.672 -26.611 1.00 58.59 221 ALA A O 1
ATOM 1652 N N . GLY A 1 222 ? -21.712 15.557 -26.339 1.00 55.38 222 GLY A N 1
ATOM 1653 C CA . GLY A 1 222 ? -21.465 16.984 -26.581 1.00 55.38 222 GLY A CA 1
ATOM 1654 C C . GLY A 1 222 ? -21.615 17.411 -28.049 1.00 55.38 222 GLY A C 1
ATOM 1655 O O . GLY A 1 222 ? -21.877 18.579 -28.315 1.00 55.38 222 GLY A O 1
ATOM 1656 N N . ALA A 1 223 ? -21.494 16.476 -28.999 1.00 52.59 223 ALA A N 1
ATOM 1657 C CA . ALA A 1 223 ? -21.651 16.738 -30.432 1.00 52.59 223 ALA A CA 1
ATOM 1658 C C . ALA A 1 223 ? -23.075 16.459 -30.958 1.00 52.59 223 ALA A C 1
ATOM 1660 O O . ALA A 1 223 ? -23.470 17.016 -31.978 1.00 52.59 223 ALA A O 1
ATOM 1661 N N . ALA A 1 224 ? -23.862 15.630 -30.265 1.00 49.09 224 ALA A N 1
ATOM 1662 C CA . ALA A 1 224 ? -25.217 15.247 -30.677 1.00 49.09 224 ALA A CA 1
ATOM 1663 C C . ALA A 1 224 ? -26.336 16.186 -30.169 1.00 49.09 224 ALA A C 1
ATOM 1665 O O . ALA A 1 224 ? -27.501 15.989 -30.508 1.00 49.09 224 ALA A O 1
ATOM 1666 N N . ALA A 1 225 ? -26.014 17.229 -29.395 1.00 46.72 225 ALA A N 1
ATOM 1667 C CA . ALA A 1 225 ? -26.992 18.161 -28.817 1.00 46.72 225 ALA A CA 1
ATOM 1668 C C . ALA A 1 225 ? -27.563 19.218 -29.798 1.00 46.72 225 ALA A C 1
ATOM 1670 O O . ALA A 1 225 ? -28.150 20.201 -29.353 1.00 46.72 225 ALA A O 1
ATOM 1671 N N . LEU A 1 226 ? -27.424 19.041 -31.120 1.00 47.31 226 LEU A N 1
ATOM 1672 C CA . LEU A 1 226 ? -27.909 20.001 -32.132 1.00 47.31 226 LEU A CA 1
ATOM 1673 C C . LEU A 1 226 ? -28.806 19.410 -33.234 1.00 47.31 226 LEU A C 1
ATOM 1675 O O . LEU A 1 226 ? -29.056 20.075 -34.236 1.00 47.31 226 LEU A O 1
ATOM 1679 N N . THR A 1 227 ? -29.367 18.212 -33.060 1.00 47.00 227 THR A N 1
ATOM 1680 C CA . THR A 1 227 ? -30.336 17.668 -34.031 1.00 47.00 227 THR A CA 1
ATOM 1681 C C . THR A 1 227 ? -31.561 17.056 -33.353 1.00 47.00 227 THR A C 1
ATOM 1683 O O . THR A 1 227 ? -31.450 15.972 -32.779 1.00 47.00 227 THR A O 1
ATOM 1686 N N . PRO A 1 228 ? -32.743 17.695 -33.438 1.00 42.72 228 PRO A N 1
ATOM 1687 C CA . PRO A 1 228 ? -34.004 17.060 -33.091 1.00 42.72 228 PRO A CA 1
ATOM 1688 C C . PRO A 1 228 ? -34.452 16.194 -34.276 1.00 42.72 228 PRO A C 1
ATOM 1690 O O . PRO A 1 228 ? -34.867 16.712 -35.310 1.00 42.72 228 PRO A O 1
ATOM 1693 N N . ALA A 1 229 ? -34.357 14.872 -34.145 1.00 39.72 229 ALA A N 1
ATOM 1694 C CA . ALA A 1 229 ? -34.910 13.943 -35.127 1.00 39.72 229 ALA A CA 1
ATOM 1695 C C . ALA A 1 229 ? -36.091 13.181 -34.517 1.00 39.72 229 ALA A C 1
ATOM 1697 O O . ALA A 1 229 ? -35.938 12.282 -33.694 1.00 39.72 229 ALA A O 1
ATOM 1698 N N . VAL A 1 230 ? -37.276 13.602 -34.949 1.00 51.22 230 VAL A N 1
ATOM 1699 C CA . VAL A 1 230 ? -38.570 12.932 -34.826 1.00 51.22 230 VAL A CA 1
ATOM 1700 C C . VAL A 1 230 ? -38.538 11.648 -35.652 1.00 51.22 230 VAL A C 1
ATOM 1702 O O . VAL A 1 230 ? -38.428 11.768 -36.865 1.00 51.22 230 VAL A O 1
ATOM 1705 N N . VAL A 1 231 ? -38.715 10.461 -35.057 1.00 41.41 231 VAL A N 1
ATOM 1706 C CA . VAL A 1 231 ? -39.357 9.320 -35.745 1.00 41.41 231 VAL A CA 1
ATOM 1707 C C . VAL A 1 231 ? -40.119 8.453 -34.739 1.00 41.41 231 VAL A C 1
ATOM 1709 O O . VAL A 1 231 ? -39.621 8.110 -33.669 1.00 41.41 231 VAL A O 1
ATOM 1712 N N . ALA A 1 232 ? -41.356 8.160 -35.129 1.00 44.31 232 ALA A N 1
ATOM 1713 C CA . ALA A 1 232 ? -42.392 7.426 -34.429 1.00 44.31 232 ALA A CA 1
ATOM 1714 C C . ALA A 1 232 ? -42.177 5.898 -34.391 1.00 44.31 232 ALA A C 1
ATOM 1716 O O . ALA A 1 232 ? -41.336 5.336 -35.087 1.00 44.31 232 ALA A O 1
ATOM 1717 N N . ALA A 1 233 ? -42.984 5.274 -33.536 1.00 49.50 233 ALA A N 1
ATOM 1718 C CA . ALA A 1 233 ? -43.055 3.859 -33.197 1.00 49.50 233 ALA A CA 1
ATOM 1719 C C . ALA A 1 233 ? -43.462 2.919 -34.349 1.00 49.50 233 ALA A C 1
ATOM 1721 O O . ALA A 1 233 ? -44.141 3.344 -35.274 1.00 49.50 233 ALA A O 1
ATOM 1722 N N . ASP A 1 234 ? -43.168 1.621 -34.184 1.00 40.66 234 ASP A N 1
ATOM 1723 C CA . ASP A 1 234 ? -44.182 0.563 -34.328 1.00 40.66 234 ASP A CA 1
ATOM 1724 C C . ASP A 1 234 ? -43.768 -0.740 -33.598 1.00 40.66 234 ASP A C 1
ATOM 1726 O O . ASP A 1 234 ? -42.596 -1.126 -33.659 1.00 40.66 234 ASP A O 1
ATOM 1730 N N . PRO A 1 235 ? -44.690 -1.445 -32.903 1.00 64.31 235 PRO A N 1
ATOM 1731 C CA . PRO A 1 235 ? -44.422 -2.716 -32.240 1.00 64.31 235 PRO A CA 1
ATOM 1732 C C . PRO A 1 235 ? -45.121 -3.879 -32.960 1.00 64.31 235 PRO A C 1
ATOM 1734 O O . PRO A 1 235 ? -46.343 -3.973 -32.948 1.00 64.31 235 PRO A O 1
ATOM 1737 N N . SER A 1 236 ? -44.368 -4.805 -33.552 1.00 52.47 236 SER A N 1
ATOM 1738 C CA . SER A 1 236 ? -44.754 -6.224 -33.693 1.00 52.47 236 SER A CA 1
ATOM 1739 C C . SER A 1 236 ? -43.785 -6.970 -34.607 1.00 52.47 236 SER A C 1
ATOM 1741 O O . SER A 1 236 ? -43.697 -6.688 -35.796 1.00 52.47 236 SER A O 1
ATOM 1743 N N . SER A 1 237 ? -43.101 -7.984 -34.075 1.00 43.59 237 SER A N 1
ATOM 1744 C CA . SER A 1 237 ? -42.954 -9.274 -34.762 1.00 43.59 237 SER A CA 1
ATOM 1745 C C . SER A 1 237 ? -42.277 -10.309 -33.872 1.00 43.59 237 SER A C 1
ATOM 1747 O O . SER A 1 237 ? -41.226 -10.087 -33.277 1.00 43.59 237 SER A O 1
ATOM 1749 N N . ASN A 1 238 ? -42.960 -11.444 -33.803 1.00 51.19 238 ASN A N 1
ATOM 1750 C CA . ASN A 1 238 ? -42.585 -12.699 -33.176 1.00 51.19 238 ASN A CA 1
ATOM 1751 C C . ASN A 1 238 ? -41.533 -13.448 -34.018 1.00 51.19 238 ASN A C 1
ATOM 1753 O O . ASN A 1 238 ? -41.515 -13.321 -35.239 1.00 51.19 238 ASN A O 1
ATOM 1757 N N . SER A 1 239 ? -40.798 -14.341 -33.346 1.00 45.72 239 SER A N 1
ATOM 1758 C CA . SER A 1 239 ? -40.155 -15.550 -33.896 1.00 45.72 239 SER A CA 1
ATOM 1759 C C . SER A 1 239 ? -38.917 -15.390 -34.793 1.00 45.72 239 SER A C 1
ATOM 1761 O O . SER A 1 239 ? -39.017 -15.101 -35.977 1.00 45.72 239 SER A O 1
ATOM 1763 N N . ASN A 1 240 ? -37.738 -15.764 -34.282 1.00 46.41 240 ASN A N 1
ATOM 1764 C CA . ASN A 1 240 ? -37.123 -17.080 -34.537 1.00 46.41 240 ASN A CA 1
ATOM 1765 C C . ASN A 1 240 ? -35.629 -17.092 -34.184 1.00 46.41 240 ASN A C 1
ATOM 1767 O O . ASN A 1 240 ? -34.860 -16.196 -34.527 1.00 46.41 240 ASN A O 1
ATOM 1771 N N . SER A 1 241 ? -35.243 -18.180 -33.524 1.00 54.78 241 SER A N 1
ATOM 1772 C CA . SER A 1 241 ? -33.903 -18.577 -33.109 1.00 54.78 241 SER A CA 1
ATOM 1773 C C . SER A 1 241 ? -32.892 -18.501 -34.254 1.00 54.78 241 SER A C 1
ATOM 1775 O O . SER A 1 241 ? -32.734 -19.440 -35.028 1.00 54.78 241 SER A O 1
ATOM 1777 N N . SER A 1 242 ? -32.182 -17.380 -34.342 1.00 49.41 242 SER A N 1
ATOM 1778 C CA . SER A 1 242 ? -30.999 -17.248 -35.184 1.00 49.41 242 SER A CA 1
ATOM 1779 C C . SER A 1 242 ? -29.785 -17.263 -34.273 1.00 49.41 242 SER A C 1
ATOM 1781 O O . SER A 1 242 ? -29.564 -16.319 -33.510 1.00 49.41 242 SER A O 1
ATOM 1783 N N . SER A 1 243 ? -29.023 -18.355 -34.350 1.00 55.25 243 SER A N 1
ATOM 1784 C CA . SER A 1 243 ? -27.681 -18.532 -33.793 1.00 55.25 243 SER A CA 1
ATOM 1785 C C . SER A 1 243 ? -26.747 -17.506 -34.427 1.00 55.25 243 SER A C 1
ATOM 1787 O O . SER A 1 243 ? -25.955 -17.801 -35.317 1.00 55.25 243 SER A O 1
ATOM 1789 N N . SER A 1 244 ? -26.921 -16.258 -34.018 1.00 54.97 244 SER A N 1
ATOM 1790 C CA . SER A 1 244 ? -26.125 -15.133 -34.454 1.00 54.97 244 SER A CA 1
ATOM 1791 C C . SER A 1 244 ? -24.767 -15.355 -33.821 1.00 54.97 244 SER A C 1
ATOM 1793 O O . SER A 1 244 ? -24.597 -15.132 -32.625 1.00 54.97 244 SER A O 1
ATOM 1795 N N . SER A 1 245 ? -23.814 -15.859 -34.601 1.00 64.00 245 SER A N 1
ATOM 1796 C CA . SER A 1 245 ? -22.393 -15.864 -34.267 1.00 64.00 245 SER A CA 1
ATOM 1797 C C . SER A 1 245 ? -21.910 -14.414 -34.246 1.00 64.00 245 SER A C 1
ATOM 1799 O O . SER A 1 245 ? -21.171 -13.966 -35.121 1.00 64.00 245 SER A O 1
ATOM 1801 N N . SER A 1 246 ? -22.422 -13.644 -33.288 1.00 68.75 246 SER A N 1
ATOM 1802 C CA . SER A 1 246 ? -21.956 -12.315 -32.957 1.00 68.75 246 SER A CA 1
ATOM 1803 C C . SER A 1 246 ? -20.494 -12.479 -32.596 1.00 68.75 246 SER A C 1
ATOM 1805 O O . SER A 1 246 ? -20.183 -13.142 -31.609 1.00 68.75 246 SER A O 1
ATOM 1807 N N . SER A 1 247 ? -19.612 -11.951 -33.442 1.00 74.88 247 SER A N 1
ATOM 1808 C CA . SER A 1 247 ? -18.177 -11.923 -33.200 1.00 74.88 247 SER A CA 1
ATOM 1809 C C . SER A 1 247 ? -17.948 -11.322 -31.818 1.00 74.88 247 SER A C 1
ATOM 1811 O O . SER A 1 247 ? -18.099 -10.111 -31.638 1.00 74.88 247 SER A O 1
ATOM 1813 N N . GLU A 1 248 ? -17.674 -12.175 -30.833 1.00 80.69 248 GLU A N 1
ATOM 1814 C CA . GLU A 1 248 ? -17.426 -11.753 -29.464 1.00 80.69 248 GLU A CA 1
ATOM 1815 C C . GLU A 1 248 ? -16.235 -10.799 -29.490 1.00 80.69 248 GLU A C 1
ATOM 1817 O O . GLU A 1 248 ? -15.110 -11.178 -29.826 1.00 80.69 248 GLU A O 1
ATOM 1822 N N . GLY A 1 249 ? -16.504 -9.521 -29.225 1.00 88.88 249 GLY A N 1
ATOM 1823 C CA . GLY A 1 249 ? -15.456 -8.517 -29.196 1.00 88.88 249 GLY A CA 1
ATOM 1824 C C . GLY A 1 249 ? -14.424 -8.863 -28.116 1.00 88.88 249 GLY A C 1
ATOM 1825 O O . GLY A 1 249 ? -14.766 -9.462 -27.096 1.00 88.88 249 GLY A O 1
ATOM 1826 N N . PRO A 1 250 ? -13.162 -8.429 -28.255 1.00 88.12 250 PRO A N 1
ATOM 1827 C CA . PRO A 1 250 ? -12.121 -8.698 -27.256 1.00 88.12 250 PRO A CA 1
ATOM 1828 C C . PRO A 1 250 ? -12.500 -8.224 -25.838 1.00 88.12 250 PRO A C 1
ATOM 1830 O O . PRO A 1 250 ? -12.023 -8.775 -24.847 1.00 88.12 250 PRO A O 1
ATOM 1833 N N . ALA A 1 251 ? -13.399 -7.239 -25.730 1.00 89.69 251 ALA A N 1
ATOM 1834 C CA . ALA A 1 251 ? -13.945 -6.765 -24.463 1.00 89.69 251 ALA A CA 1
ATOM 1835 C C . ALA A 1 251 ? -14.839 -7.801 -23.752 1.00 89.69 251 ALA A C 1
ATOM 1837 O O . ALA A 1 251 ? -14.722 -7.956 -22.537 1.00 89.69 251 ALA A O 1
ATOM 1838 N N . SER A 1 252 ? -15.700 -8.539 -24.469 1.00 92.00 252 SER A N 1
ATOM 1839 C CA . SER A 1 252 ? -16.565 -9.551 -23.839 1.00 92.00 252 SER A CA 1
ATOM 1840 C C . SER A 1 252 ? -15.746 -10.731 -23.317 1.00 92.00 252 SER A C 1
ATOM 1842 O O . SER A 1 252 ? -15.991 -11.202 -22.206 1.00 92.00 252 SER A O 1
ATOM 1844 N N . VAL A 1 253 ? -14.710 -11.131 -24.065 1.00 93.38 253 VAL A N 1
ATOM 1845 C CA . VAL A 1 253 ? -13.758 -12.176 -23.658 1.00 93.38 253 VAL A CA 1
ATOM 1846 C C . VAL A 1 253 ? -13.052 -11.793 -22.355 1.00 93.38 253 VAL A C 1
ATOM 1848 O O . VAL A 1 253 ? -12.977 -12.601 -21.429 1.00 93.38 253 VAL A O 1
ATOM 1851 N N . PHE A 1 254 ? -12.587 -10.545 -22.236 1.00 94.75 254 PHE A N 1
ATOM 1852 C CA . PHE A 1 254 ? -11.962 -10.060 -21.005 1.00 94.75 254 PHE A CA 1
ATOM 1853 C C . PHE A 1 254 ? -12.934 -10.026 -19.822 1.00 94.75 254 PHE A C 1
ATOM 1855 O O . PHE A 1 254 ? -12.569 -10.481 -18.742 1.00 94.75 254 PHE A O 1
ATOM 1862 N N . VAL A 1 255 ? -14.166 -9.538 -19.999 1.00 94.69 255 VAL A N 1
ATOM 1863 C CA . VAL A 1 255 ? -15.161 -9.488 -18.910 1.00 94.69 255 VAL A CA 1
ATOM 1864 C C . VAL A 1 255 ? -15.483 -10.893 -18.393 1.00 94.69 255 VAL A C 1
ATOM 1866 O O . VAL A 1 255 ? -15.543 -11.105 -17.179 1.00 94.69 255 VAL A O 1
ATOM 1869 N N . ALA A 1 256 ? -15.636 -11.871 -19.289 1.00 95.12 256 ALA A N 1
ATOM 1870 C CA . ALA A 1 256 ? -15.851 -13.264 -18.909 1.00 95.12 256 ALA A CA 1
ATOM 1871 C C . ALA A 1 256 ? -14.638 -13.848 -18.160 1.00 95.12 256 ALA A C 1
ATOM 1873 O O . ALA A 1 256 ? -14.798 -14.463 -17.101 1.00 95.12 256 ALA A O 1
ATOM 1874 N N . ALA A 1 257 ? -13.423 -13.605 -18.665 1.00 95.56 257 ALA A N 1
ATOM 1875 C CA . ALA A 1 257 ? -12.180 -14.039 -18.029 1.00 95.56 257 ALA A CA 1
ATOM 1876 C C . ALA A 1 257 ? -11.982 -13.405 -16.639 1.00 95.56 257 ALA A C 1
ATOM 1878 O O . ALA A 1 257 ? -11.657 -14.113 -15.685 1.00 95.56 257 ALA A O 1
ATOM 1879 N N . HIS A 1 258 ? -12.245 -12.101 -16.509 1.00 95.81 258 HIS A N 1
ATOM 1880 C CA . HIS A 1 258 ? -12.212 -11.359 -15.250 1.00 95.81 258 HIS A CA 1
ATOM 1881 C C . HIS A 1 258 ? -13.140 -11.993 -14.217 1.00 95.81 258 HIS A C 1
ATOM 1883 O O . HIS A 1 258 ? -12.671 -12.399 -13.160 1.00 95.81 258 HIS A O 1
ATOM 1889 N N . ARG A 1 259 ? -14.434 -12.146 -14.533 1.00 96.12 259 ARG A N 1
ATOM 1890 C CA . ARG A 1 259 ? -15.429 -12.701 -13.597 1.00 96.12 259 ARG A CA 1
ATOM 1891 C C . ARG A 1 259 ? -15.058 -14.102 -13.122 1.00 96.12 259 ARG A C 1
ATOM 1893 O O . ARG A 1 259 ? -15.192 -14.413 -11.940 1.00 96.12 259 ARG A O 1
ATOM 1900 N N . ARG A 1 260 ? -14.561 -14.942 -14.036 1.00 97.31 260 ARG A N 1
ATOM 1901 C CA . ARG A 1 260 ? -14.102 -16.299 -13.718 1.00 97.31 260 ARG A CA 1
ATOM 1902 C C . ARG A 1 260 ? -12.926 -16.277 -12.742 1.00 97.31 260 ARG A C 1
ATOM 1904 O O . ARG A 1 260 ? -13.009 -16.916 -11.698 1.00 97.31 260 ARG A O 1
ATOM 1911 N N . VAL A 1 261 ? -11.858 -15.537 -13.052 1.00 97.00 261 VAL A N 1
ATOM 1912 C CA . VAL A 1 261 ? -10.676 -15.450 -12.173 1.00 97.00 261 VAL A CA 1
ATOM 1913 C C . VAL A 1 261 ? -11.025 -14.795 -10.849 1.00 97.00 261 VAL A C 1
ATOM 1915 O O . VAL A 1 261 ? -10.595 -15.276 -9.811 1.00 97.00 261 VAL A O 1
ATOM 1918 N N . PHE A 1 262 ? -11.827 -13.734 -10.862 1.00 97.31 262 PHE A N 1
ATOM 1919 C CA . PHE A 1 262 ? -12.261 -13.035 -9.660 1.00 97.31 262 PHE A CA 1
ATOM 1920 C C . PHE A 1 262 ? -12.958 -13.989 -8.687 1.00 97.31 262 PHE A C 1
ATOM 1922 O O . PHE A 1 262 ? -12.540 -14.108 -7.536 1.00 97.31 262 PHE A O 1
ATOM 1929 N N . LYS A 1 263 ? -13.972 -14.725 -9.161 1.00 97.75 263 LYS A N 1
ATOM 1930 C CA . LYS A 1 263 ? -14.729 -15.686 -8.346 1.00 97.75 263 LYS A CA 1
ATOM 1931 C C . LYS A 1 263 ? -13.821 -16.757 -7.741 1.00 97.75 263 LYS A C 1
ATOM 1933 O O . LYS A 1 263 ? -13.910 -17.043 -6.548 1.00 97.75 263 LYS A O 1
ATOM 1938 N N . GLU A 1 264 ? -12.934 -17.323 -8.551 1.00 98.25 264 GLU A N 1
ATOM 1939 C CA . GLU A 1 264 ? -12.026 -18.389 -8.121 1.00 98.25 264 GLU A CA 1
ATOM 1940 C C . GLU A 1 264 ? -10.928 -17.867 -7.185 1.00 98.25 264 GLU A C 1
ATOM 1942 O O . GLU A 1 264 ? -10.595 -18.533 -6.209 1.00 98.25 264 GLU A O 1
ATOM 1947 N N . CYS A 1 265 ? -10.426 -16.648 -7.394 1.00 98.19 265 CYS A N 1
ATOM 1948 C CA . CYS A 1 265 ? -9.498 -15.987 -6.479 1.00 98.19 265 CYS A CA 1
ATOM 1949 C C . CYS A 1 265 ? -10.146 -15.682 -5.128 1.00 98.19 265 CYS A C 1
ATOM 1951 O O . CYS A 1 265 ? -9.523 -15.934 -4.102 1.00 98.19 265 CYS A O 1
ATOM 1953 N N . VAL A 1 266 ? -11.378 -15.161 -5.102 1.00 98.12 266 VAL A N 1
ATOM 1954 C CA . VAL A 1 266 ? -12.097 -14.893 -3.844 1.00 98.12 266 VAL A CA 1
ATOM 1955 C C . VAL A 1 266 ? -12.312 -16.190 -3.068 1.00 98.12 266 VAL A C 1
ATOM 1957 O O . VAL A 1 266 ? -12.035 -16.231 -1.871 1.00 98.12 266 VAL A O 1
ATOM 1960 N N . LYS A 1 267 ? -12.726 -17.262 -3.753 1.00 98.06 267 LYS A N 1
ATOM 1961 C CA . LYS A 1 267 ? -12.887 -18.590 -3.154 1.00 98.06 267 LYS A CA 1
ATOM 1962 C C . LYS A 1 267 ? -11.561 -19.139 -2.617 1.00 98.06 267 LYS A C 1
ATOM 1964 O O . LYS A 1 267 ? -11.460 -19.425 -1.429 1.00 98.06 267 LYS A O 1
ATOM 1969 N N . ALA A 1 268 ? -10.531 -19.213 -3.461 1.00 97.75 268 ALA A N 1
ATOM 1970 C CA . ALA A 1 268 ? -9.219 -19.741 -3.086 1.00 97.75 268 ALA A CA 1
ATOM 1971 C C . ALA A 1 268 ? -8.563 -18.932 -1.957 1.00 97.75 268 ALA A C 1
ATOM 1973 O O . ALA A 1 268 ? -7.887 -19.497 -1.098 1.00 97.75 268 ALA A O 1
ATOM 1974 N N . LEU A 1 269 ? -8.754 -17.610 -1.942 1.00 97.56 269 LEU A N 1
ATOM 1975 C CA . LEU A 1 269 ? -8.268 -16.762 -0.862 1.00 97.56 269 LEU A CA 1
ATOM 1976 C C . LEU A 1 269 ? -9.045 -17.026 0.432 1.00 97.56 269 LEU A C 1
ATOM 1978 O O . LEU A 1 269 ? -8.414 -17.176 1.472 1.00 97.56 269 LEU A O 1
ATOM 1982 N N . GLY A 1 270 ? -10.373 -17.160 0.368 1.00 97.81 270 GLY A N 1
ATOM 1983 C CA . GLY A 1 270 ? -11.204 -17.548 1.511 1.00 97.81 270 GLY A CA 1
ATOM 1984 C C . GLY A 1 270 ? -10.732 -18.848 2.166 1.00 97.81 270 GLY A C 1
ATOM 1985 O O . GLY A 1 270 ? -10.501 -18.870 3.371 1.00 97.81 270 GLY A O 1
ATOM 1986 N N . ASP A 1 271 ? -10.470 -19.883 1.366 1.00 97.56 271 ASP A N 1
ATOM 1987 C CA . ASP A 1 271 ? -10.013 -21.191 1.860 1.00 97.56 271 ASP A CA 1
ATOM 1988 C C . ASP A 1 271 ? -8.621 -21.123 2.526 1.00 97.56 271 ASP A C 1
ATOM 1990 O O . ASP A 1 271 ? -8.326 -21.856 3.471 1.00 97.56 271 ASP A O 1
ATOM 1994 N N . ARG A 1 272 ? -7.747 -20.226 2.052 1.00 97.12 272 ARG A N 1
ATOM 1995 C CA . ARG A 1 272 ? -6.352 -20.104 2.519 1.00 97.12 272 ARG A CA 1
ATOM 1996 C C . ARG A 1 272 ? -6.162 -19.176 3.704 1.00 97.12 272 ARG A C 1
ATOM 1998 O O . ARG A 1 272 ? -5.178 -19.311 4.426 1.00 97.12 272 ARG A O 1
ATOM 2005 N N . VAL A 1 273 ? -7.072 -18.231 3.906 1.00 96.88 273 VAL A N 1
ATOM 2006 C CA . VAL A 1 273 ? -6.969 -17.204 4.951 1.00 96.88 273 VAL A CA 1
ATOM 2007 C C . VAL A 1 273 ? -6.869 -17.810 6.353 1.00 96.88 273 VAL A C 1
ATOM 2009 O O . VAL A 1 273 ? -6.162 -17.268 7.193 1.00 96.88 273 VAL A O 1
ATOM 2012 N N . LEU A 1 274 ? -7.472 -18.974 6.601 1.00 95.44 274 LEU A N 1
ATOM 2013 C CA . LEU A 1 274 ? -7.374 -19.660 7.895 1.00 95.44 274 LEU A CA 1
ATOM 2014 C C . LEU A 1 274 ? -5.954 -20.145 8.244 1.00 95.44 274 LEU A C 1
ATOM 2016 O O . LEU A 1 274 ? -5.649 -20.320 9.422 1.00 95.44 274 LEU A O 1
ATOM 2020 N N . PHE A 1 275 ? -5.093 -20.342 7.243 1.00 95.19 275 PHE A N 1
ATOM 2021 C CA . PHE A 1 275 ? -3.728 -20.865 7.401 1.00 95.19 275 PHE A CA 1
ATOM 2022 C C . PHE A 1 275 ? -2.644 -19.841 7.042 1.00 95.19 275 PHE A C 1
ATOM 2024 O O . PHE A 1 275 ? -1.454 -20.139 7.131 1.00 95.19 275 PHE A O 1
ATOM 2031 N N . ALA A 1 276 ? -3.046 -18.645 6.613 1.00 95.94 276 ALA A N 1
ATOM 2032 C CA . ALA A 1 276 ? -2.141 -17.606 6.156 1.00 95.94 276 ALA A CA 1
ATOM 2033 C C . ALA A 1 276 ? -1.355 -16.992 7.325 1.00 95.94 276 ALA A C 1
ATOM 2035 O O . ALA A 1 276 ? -1.888 -16.761 8.415 1.00 95.94 276 ALA A O 1
ATOM 2036 N N . ALA A 1 277 ? -0.081 -16.673 7.093 1.00 94.94 277 ALA A N 1
ATOM 2037 C CA . ALA A 1 277 ? 0.722 -15.972 8.092 1.00 94.94 277 ALA A CA 1
ATOM 2038 C C . ALA A 1 277 ? 0.219 -14.528 8.296 1.00 94.94 277 ALA A C 1
ATOM 2040 O O . ALA A 1 277 ? -0.406 -13.939 7.415 1.00 94.94 277 ALA A O 1
ATOM 2041 N N . ALA A 1 278 ? 0.557 -13.898 9.426 1.00 94.50 278 ALA A N 1
ATOM 2042 C CA . ALA A 1 278 ? 0.110 -12.533 9.742 1.00 94.50 278 ALA A CA 1
ATOM 2043 C C . ALA A 1 278 ? 0.443 -11.503 8.639 1.00 94.50 278 ALA A C 1
ATOM 2045 O O . ALA A 1 278 ? -0.376 -10.645 8.313 1.00 94.50 278 ALA A O 1
ATOM 2046 N N . ALA A 1 279 ? 1.629 -11.610 8.026 1.00 92.50 279 ALA A N 1
ATOM 2047 C CA . ALA A 1 279 ? 2.039 -10.755 6.908 1.00 92.50 279 ALA A CA 1
ATOM 2048 C C . ALA A 1 279 ? 1.272 -11.045 5.602 1.00 92.50 279 ALA A C 1
ATOM 2050 O O . ALA A 1 279 ? 1.132 -10.171 4.749 1.00 92.50 279 ALA A O 1
ATOM 2051 N N . GLU A 1 280 ? 0.777 -12.269 5.429 1.00 95.56 280 GLU A N 1
ATOM 2052 C CA . GLU A 1 280 ? -0.030 -12.642 4.271 1.00 95.56 280 GLU A CA 1
ATOM 2053 C C . GLU A 1 280 ? -1.474 -12.172 4.437 1.00 95.56 280 GLU A C 1
ATOM 2055 O O . GLU A 1 280 ? -2.055 -11.658 3.486 1.00 95.56 280 GLU A O 1
ATOM 2060 N N . LEU A 1 281 ? -2.023 -12.264 5.652 1.00 96.81 281 LEU A N 1
ATOM 2061 C CA . LEU A 1 281 ? -3.347 -11.744 5.996 1.00 96.81 281 LEU A CA 1
ATOM 2062 C C . LEU A 1 281 ? -3.446 -10.234 5.774 1.00 96.81 281 LEU A C 1
ATOM 2064 O O . LEU A 1 281 ? -4.433 -9.757 5.216 1.00 96.81 281 LEU A O 1
ATOM 2068 N N . THR A 1 282 ? -2.421 -9.472 6.164 1.00 96.12 282 THR A N 1
ATOM 2069 C CA . THR A 1 282 ? -2.378 -8.020 5.930 1.00 96.12 282 THR A CA 1
ATOM 2070 C C . THR A 1 282 ? -2.324 -7.687 4.448 1.00 96.12 282 THR A C 1
ATOM 2072 O O . THR A 1 282 ? -3.092 -6.844 3.981 1.00 96.12 282 THR A O 1
ATOM 2075 N N . ALA A 1 283 ? -1.464 -8.371 3.691 1.00 94.62 283 ALA A N 1
ATOM 2076 C CA . ALA A 1 283 ? -1.359 -8.184 2.249 1.00 94.62 283 ALA A CA 1
ATOM 2077 C C . ALA A 1 283 ? -2.659 -8.574 1.524 1.00 94.62 283 ALA A C 1
ATOM 2079 O O . ALA A 1 283 ? -3.107 -7.844 0.639 1.00 94.62 283 ALA A O 1
ATOM 2080 N N . ALA A 1 284 ? -3.292 -9.679 1.925 1.00 96.31 284 ALA A N 1
ATOM 2081 C CA . ALA A 1 284 ? -4.573 -10.131 1.392 1.00 96.31 284 ALA A CA 1
ATOM 2082 C C . ALA A 1 284 ? -5.700 -9.133 1.694 1.00 96.31 284 ALA A C 1
ATOM 2084 O O . ALA A 1 284 ? -6.443 -8.772 0.782 1.00 96.31 284 ALA A O 1
ATOM 2085 N N . ALA A 1 285 ? -5.791 -8.627 2.931 1.00 97.06 285 ALA A N 1
ATOM 2086 C CA . ALA A 1 285 ? -6.761 -7.598 3.305 1.00 97.06 285 ALA A CA 1
ATOM 2087 C C . ALA A 1 285 ? -6.583 -6.333 2.457 1.00 97.06 285 ALA A C 1
ATOM 2089 O O . ALA A 1 285 ? -7.554 -5.786 1.932 1.00 97.06 285 ALA A O 1
ATOM 2090 N N . GLN A 1 286 ? -5.339 -5.872 2.295 1.00 96.38 286 GLN A N 1
ATOM 2091 C CA . GLN A 1 286 ? -5.037 -4.680 1.509 1.00 96.38 286 GLN A CA 1
ATOM 2092 C C . GLN A 1 286 ? -5.419 -4.873 0.038 1.00 96.38 286 GLN A C 1
ATOM 2094 O O . GLN A 1 286 ? -6.034 -3.987 -0.557 1.00 96.38 286 GLN A O 1
ATOM 2099 N N . ALA A 1 287 ? -5.081 -6.025 -0.541 1.00 95.56 287 ALA A N 1
ATOM 2100 C CA . ALA A 1 287 ? -5.399 -6.344 -1.924 1.00 95.56 287 ALA A CA 1
ATOM 2101 C C . ALA A 1 287 ? -6.915 -6.453 -2.158 1.00 95.56 287 ALA A C 1
ATOM 2103 O O . ALA A 1 287 ? -7.427 -5.848 -3.099 1.00 95.56 287 ALA A O 1
ATOM 2104 N N . ALA A 1 288 ? -7.642 -7.140 -1.270 1.00 97.00 288 ALA A N 1
ATOM 2105 C CA . ALA A 1 288 ? -9.099 -7.256 -1.331 1.00 97.00 288 ALA A CA 1
ATOM 2106 C C . ALA A 1 288 ? -9.792 -5.895 -1.163 1.00 97.00 288 ALA A C 1
ATOM 2108 O O . ALA A 1 288 ? -10.720 -5.583 -1.903 1.00 97.00 288 ALA A O 1
ATOM 2109 N N . GLY A 1 289 ? -9.308 -5.044 -0.256 1.00 96.00 289 GLY A N 1
ATOM 2110 C CA . GLY A 1 289 ? -9.833 -3.690 -0.087 1.00 96.00 289 GLY A CA 1
ATOM 2111 C C . GLY A 1 289 ? -9.577 -2.778 -1.295 1.00 96.00 289 GLY A C 1
ATOM 2112 O O . GLY A 1 289 ? -10.437 -1.988 -1.673 1.00 96.00 289 GLY A O 1
ATOM 2113 N N . LEU A 1 290 ? -8.427 -2.915 -1.964 1.00 93.56 290 LEU A N 1
ATOM 2114 C CA . LEU A 1 290 ? -8.162 -2.203 -3.221 1.00 93.56 290 LEU A CA 1
ATOM 2115 C C . LEU A 1 290 ? -9.011 -2.736 -4.381 1.00 93.56 290 LEU A C 1
ATOM 2117 O O . LEU A 1 290 ? -9.441 -1.942 -5.214 1.00 93.56 290 LEU A O 1
ATOM 2121 N N . ALA A 1 291 ? -9.274 -4.044 -4.428 1.00 95.50 291 ALA A N 1
ATOM 2122 C CA . ALA A 1 291 ? -10.205 -4.631 -5.389 1.00 95.50 291 ALA A CA 1
ATOM 2123 C C . ALA A 1 291 ? -11.647 -4.157 -5.141 1.00 95.50 291 ALA A C 1
ATOM 2125 O O . ALA A 1 291 ? -12.368 -3.876 -6.097 1.00 95.50 291 ALA A O 1
ATOM 2126 N N . LEU A 1 292 ? -12.044 -3.985 -3.873 1.00 95.88 292 LEU A N 1
ATOM 2127 C CA . LEU A 1 292 ? -13.381 -3.529 -3.484 1.00 95.88 292 LEU A CA 1
ATOM 2128 C C . LEU A 1 292 ? -13.703 -2.148 -4.062 1.00 95.88 292 LEU A C 1
ATOM 2130 O O . LEU A 1 292 ? -14.820 -1.937 -4.514 1.00 95.88 292 LEU A O 1
ATOM 2134 N N . LEU A 1 293 ? -12.720 -1.242 -4.134 1.00 93.06 293 LEU A N 1
ATOM 2135 C CA . LEU A 1 293 ? -12.902 0.070 -4.771 1.00 93.06 293 LEU A CA 1
ATOM 2136 C C . LEU A 1 293 ? -13.302 0.010 -6.244 1.00 93.06 293 LEU A C 1
ATOM 2138 O O . LEU A 1 293 ? -13.889 0.960 -6.753 1.00 93.06 293 LEU A O 1
ATOM 2142 N N . GLN A 1 294 ? -12.897 -1.053 -6.931 1.00 92.81 294 GLN A N 1
ATOM 2143 C CA . GLN A 1 294 ? -13.081 -1.212 -8.369 1.00 92.81 294 GLN A CA 1
ATOM 2144 C C . GLN A 1 294 ? -14.251 -2.142 -8.704 1.00 92.81 294 GLN A C 1
ATOM 2146 O O . GLN A 1 294 ? -14.598 -2.291 -9.872 1.00 92.81 294 GLN A O 1
ATOM 2151 N N . SER A 1 295 ? -14.844 -2.773 -7.689 1.00 92.94 295 SER A N 1
ATOM 2152 C CA . SER A 1 295 ? -15.888 -3.785 -7.839 1.00 92.94 295 SER A CA 1
ATOM 2153 C C . SER A 1 295 ? -17.263 -3.193 -7.532 1.00 92.94 295 SER A C 1
ATOM 2155 O O . SER A 1 295 ? -17.396 -2.290 -6.706 1.00 92.94 295 SER A O 1
ATOM 2157 N N . GLN A 1 296 ? -18.307 -3.721 -8.168 1.00 92.44 296 GLN A N 1
ATOM 2158 C CA . GLN A 1 296 ? -19.700 -3.320 -7.937 1.00 92.44 296 GLN A CA 1
ATOM 2159 C C . GLN A 1 296 ? -20.598 -4.560 -7.812 1.00 92.44 296 GLN A C 1
ATOM 2161 O O . GLN A 1 296 ? -20.227 -5.653 -8.239 1.00 92.44 296 GLN A O 1
ATOM 2166 N N . GLY A 1 297 ? -21.786 -4.401 -7.222 1.00 94.56 297 GLY A N 1
ATOM 2167 C CA . GLY A 1 297 ? -22.784 -5.474 -7.129 1.00 94.56 297 GLY A CA 1
ATOM 2168 C C . GLY A 1 297 ? -22.301 -6.703 -6.348 1.00 94.56 297 GLY A C 1
ATOM 2169 O O . GLY A 1 297 ? -21.768 -6.578 -5.244 1.00 94.56 297 GLY A O 1
ATOM 2170 N N . GLU A 1 298 ? -22.496 -7.894 -6.920 1.00 95.56 298 GLU A N 1
ATOM 2171 C CA . GLU A 1 298 ? -22.154 -9.182 -6.292 1.00 95.56 298 GLU A CA 1
ATOM 2172 C C . GLU A 1 298 ? -20.653 -9.326 -5.993 1.00 95.56 298 GLU A C 1
ATOM 2174 O O . GLU A 1 298 ? -20.278 -9.880 -4.960 1.00 95.56 298 GLU A O 1
ATOM 2179 N N . GLU A 1 299 ? -19.784 -8.786 -6.855 1.00 95.25 299 GLU A N 1
ATOM 2180 C CA . GLU A 1 299 ? -18.329 -8.824 -6.659 1.00 95.25 299 GLU A CA 1
ATOM 2181 C C . GLU A 1 299 ? -17.923 -8.056 -5.392 1.00 95.25 299 GLU A C 1
ATOM 2183 O O . GLU A 1 299 ? -17.136 -8.548 -4.580 1.00 95.25 299 GLU A O 1
ATOM 2188 N N . ALA A 1 300 ? -18.521 -6.880 -5.171 1.00 95.88 300 ALA A N 1
ATOM 2189 C CA . ALA A 1 300 ? -18.288 -6.085 -3.968 1.00 95.88 300 ALA A CA 1
ATOM 2190 C C . ALA A 1 300 ? -18.794 -6.800 -2.703 1.00 95.88 300 ALA A C 1
ATOM 2192 O O . ALA A 1 300 ? -18.098 -6.821 -1.688 1.00 95.88 300 ALA A O 1
ATOM 2193 N N . GLN A 1 301 ? -19.966 -7.442 -2.761 1.00 96.56 301 GLN A N 1
ATOM 2194 C CA . GLN A 1 301 ? -20.501 -8.225 -1.639 1.00 96.56 301 GLN A CA 1
ATOM 2195 C C . GLN A 1 301 ? -19.602 -9.420 -1.289 1.00 96.56 301 GLN A C 1
ATOM 2197 O O . GLN A 1 301 ? -19.321 -9.659 -0.113 1.00 96.56 301 GLN A O 1
ATOM 2202 N N . ALA A 1 302 ? -19.090 -10.132 -2.297 1.00 97.19 302 ALA A N 1
ATOM 2203 C CA . ALA A 1 302 ? -18.165 -11.244 -2.099 1.00 97.19 302 ALA A CA 1
ATOM 2204 C C . ALA A 1 302 ? -16.843 -10.788 -1.454 1.00 97.19 302 ALA A C 1
ATOM 2206 O O . ALA A 1 302 ? -16.342 -11.441 -0.536 1.00 97.19 302 ALA A O 1
ATOM 2207 N N . LEU A 1 303 ? -16.302 -9.637 -1.871 1.00 97.31 303 LEU A N 1
ATOM 2208 C CA . LEU A 1 303 ? -15.108 -9.045 -1.255 1.00 97.31 303 LEU A CA 1
ATOM 2209 C C . LEU A 1 303 ? -15.352 -8.590 0.183 1.00 97.31 303 LEU A C 1
ATOM 2211 O O . LEU A 1 303 ? -14.483 -8.779 1.031 1.00 97.31 303 LEU A O 1
ATOM 2215 N N . MET A 1 304 ? -16.525 -8.028 0.480 1.00 97.06 304 MET A N 1
ATOM 2216 C CA . MET A 1 304 ? -16.910 -7.666 1.846 1.00 97.06 304 MET A CA 1
ATOM 2217 C C . MET A 1 304 ? -16.963 -8.898 2.756 1.00 97.06 304 MET A C 1
ATOM 2219 O O . MET A 1 304 ? -16.396 -8.872 3.850 1.00 97.06 304 MET A O 1
ATOM 2223 N N . ALA A 1 305 ? -17.568 -9.996 2.295 1.00 97.19 305 ALA A N 1
ATOM 2224 C CA . ALA A 1 305 ? -17.594 -11.261 3.029 1.00 97.19 305 ALA A CA 1
ATOM 2225 C C . ALA A 1 305 ? -16.178 -11.828 3.244 1.00 97.19 305 ALA A C 1
ATOM 2227 O O . ALA A 1 305 ? -15.828 -12.239 4.352 1.00 97.19 305 ALA A O 1
ATOM 2228 N N . LEU A 1 306 ? -15.326 -11.778 2.216 1.00 97.75 306 LEU A N 1
ATOM 2229 C CA . LEU A 1 306 ? -13.925 -12.181 2.319 1.00 97.75 306 LEU A CA 1
ATOM 2230 C C . LEU A 1 306 ? -13.149 -11.319 3.329 1.00 97.75 306 LEU A C 1
ATOM 2232 O O . LEU A 1 306 ? -12.400 -11.853 4.142 1.00 97.75 306 LEU A O 1
ATOM 2236 N N . LEU A 1 307 ? -13.335 -9.997 3.327 1.00 97.69 307 LEU A N 1
ATOM 2237 C CA . LEU A 1 307 ? -12.693 -9.087 4.282 1.00 97.69 307 LEU A CA 1
ATOM 2238 C C . LEU A 1 307 ? -13.141 -9.358 5.724 1.00 97.69 307 LEU A C 1
ATOM 2240 O O . LEU A 1 307 ? -12.314 -9.315 6.637 1.00 97.69 307 LEU A O 1
ATOM 2244 N N . GLN A 1 308 ? -14.414 -9.696 5.942 1.00 97.25 308 GLN A N 1
ATOM 2245 C CA . GLN A 1 308 ? -14.903 -10.155 7.246 1.00 97.25 308 GLN A CA 1
ATOM 2246 C C . GLN A 1 308 ? -14.244 -11.477 7.662 1.00 97.25 308 GLN A C 1
ATOM 2248 O O . GLN A 1 308 ? -13.851 -11.623 8.819 1.00 97.25 308 GLN A O 1
ATOM 2253 N N . HIS A 1 309 ? -14.054 -12.410 6.725 1.00 97.62 309 HIS A N 1
ATOM 2254 C CA . HIS A 1 309 ? -13.350 -13.664 6.989 1.00 97.62 309 HIS A CA 1
ATOM 2255 C C . HIS A 1 309 ? -11.873 -13.432 7.355 1.00 97.62 309 HIS A C 1
ATOM 2257 O O . HIS A 1 309 ? -11.395 -13.962 8.359 1.00 97.62 309 HIS A O 1
ATOM 2263 N N . ILE A 1 310 ? -11.176 -12.558 6.616 1.00 97.69 310 ILE A N 1
ATOM 2264 C CA . ILE A 1 310 ? -9.797 -12.137 6.915 1.00 97.69 310 ILE A CA 1
ATOM 2265 C C . ILE A 1 310 ? -9.712 -11.483 8.294 1.00 97.69 310 ILE A C 1
ATOM 2267 O O . ILE A 1 310 ? -8.797 -11.796 9.055 1.00 97.69 310 ILE A O 1
ATOM 2271 N N . ARG A 1 311 ? -10.673 -10.622 8.654 1.00 97.81 311 ARG A N 1
ATOM 2272 C CA . ARG A 1 311 ? -10.757 -10.023 9.994 1.00 97.81 311 ARG A CA 1
ATOM 2273 C C . ARG A 1 311 ? -10.823 -11.103 11.068 1.00 97.81 311 ARG A C 1
ATOM 2275 O O . ARG A 1 311 ? -10.019 -11.082 11.993 1.00 97.81 311 ARG A O 1
ATOM 2282 N N . SER A 1 312 ? -11.754 -12.048 10.945 1.00 97.75 312 SER A N 1
ATOM 2283 C CA . SER A 1 312 ? -11.938 -13.122 11.924 1.00 97.75 312 SER A CA 1
ATOM 2284 C C . SER A 1 312 ? -10.691 -14.000 12.063 1.00 97.75 312 SER A C 1
ATOM 2286 O O . SER A 1 312 ? -10.276 -14.282 13.188 1.00 97.75 312 SER A O 1
ATOM 2288 N N . ALA A 1 313 ? -10.044 -14.365 10.952 1.00 97.69 313 ALA A N 1
ATOM 2289 C CA . ALA A 1 313 ? -8.790 -15.121 10.966 1.00 97.69 313 ALA A CA 1
ATOM 2290 C C . ALA A 1 313 ? -7.636 -14.330 11.606 1.00 97.69 313 ALA A C 1
ATOM 2292 O O . ALA A 1 313 ? -6.902 -14.860 12.443 1.00 97.69 313 ALA A O 1
ATOM 2293 N N . ALA A 1 314 ? -7.504 -13.039 11.284 1.00 97.56 314 ALA A N 1
ATOM 2294 C CA . ALA A 1 314 ? -6.491 -12.165 11.870 1.00 97.56 314 ALA A CA 1
ATOM 2295 C C . ALA A 1 314 ? -6.694 -11.976 13.379 1.00 97.56 314 ALA A C 1
ATOM 2297 O O . ALA A 1 314 ? -5.738 -12.047 14.147 1.00 97.56 314 ALA A O 1
ATOM 2298 N N . VAL A 1 315 ? -7.942 -11.805 13.825 1.00 97.62 315 VAL A N 1
ATOM 2299 C CA . VAL A 1 315 ? -8.291 -11.699 15.249 1.00 97.62 315 VAL A CA 1
ATOM 2300 C C . VAL A 1 315 ? -8.003 -13.011 15.991 1.00 97.62 315 VAL A C 1
ATOM 2302 O O . VAL A 1 315 ? -7.517 -12.985 17.122 1.00 97.62 315 VAL A O 1
ATOM 2305 N N . GLY A 1 316 ? -8.259 -14.160 15.359 1.00 97.31 316 GLY A N 1
ATOM 2306 C CA . GLY A 1 316 ? -7.916 -15.478 15.904 1.00 97.31 316 GLY A CA 1
ATOM 2307 C C . GLY A 1 316 ? -6.407 -15.721 16.031 1.00 97.31 316 GLY A C 1
ATOM 2308 O O . GLY A 1 316 ? -5.981 -16.468 16.907 1.00 97.31 316 GLY A O 1
ATOM 2309 N N . SER A 1 317 ? -5.594 -15.048 15.213 1.00 97.00 317 SER A N 1
ATOM 2310 C CA . SER A 1 317 ? -4.137 -15.216 15.139 1.00 97.00 317 SER A CA 1
ATOM 2311 C C . SER A 1 317 ? -3.337 -14.009 15.657 1.00 97.00 317 SER A C 1
ATOM 2313 O O . SER A 1 317 ? -2.137 -13.914 15.401 1.00 97.00 317 SER A O 1
ATOM 2315 N N . LEU A 1 318 ? -3.944 -13.106 16.446 1.00 96.88 318 LEU A N 1
ATOM 2316 C CA . LEU A 1 318 ? -3.310 -11.861 16.935 1.00 96.88 318 LEU A CA 1
ATOM 2317 C C . LEU A 1 318 ? -1.963 -12.058 17.644 1.00 96.88 318 LEU A C 1
ATOM 2319 O O . LEU A 1 318 ? -1.108 -11.171 17.600 1.00 96.88 318 LEU A O 1
ATOM 2323 N N . GLY A 1 319 ? -1.750 -13.213 18.279 1.00 95.50 319 GLY A N 1
ATOM 2324 C CA . GLY A 1 319 ? -0.475 -13.557 18.914 1.00 95.50 319 GLY A CA 1
ATOM 2325 C C . GLY A 1 319 ? 0.710 -13.612 17.939 1.00 95.50 319 GLY A C 1
ATOM 2326 O O . GLY A 1 319 ? 1.840 -13.368 18.354 1.00 95.50 319 GLY A O 1
ATOM 2327 N N . LEU A 1 320 ? 0.459 -13.860 16.650 1.00 94.69 320 LEU A N 1
ATOM 2328 C CA . LEU A 1 320 ? 1.474 -13.952 15.593 1.00 94.69 320 LEU A CA 1
ATOM 2329 C C . LEU A 1 320 ? 1.766 -12.607 14.916 1.00 94.69 320 LEU A C 1
ATOM 2331 O O . LEU A 1 320 ? 2.713 -12.494 14.138 1.00 94.69 320 LEU A O 1
ATOM 2335 N N . PHE A 1 321 ? 0.957 -11.579 15.179 1.00 95.56 321 PHE A N 1
ATOM 2336 C CA . PHE A 1 321 ? 1.139 -10.272 14.562 1.00 95.56 321 PHE A CA 1
ATOM 2337 C C . PHE A 1 321 ? 2.277 -9.503 15.231 1.00 95.56 321 PHE A C 1
ATOM 2339 O O . PHE A 1 321 ? 2.293 -9.307 16.451 1.00 95.56 321 PHE A O 1
ATOM 2346 N N . THR A 1 322 ? 3.192 -9.007 14.397 1.00 93.44 322 THR A N 1
ATOM 2347 C CA . THR A 1 322 ? 4.098 -7.916 14.760 1.00 93.44 322 THR A CA 1
ATOM 2348 C C . THR A 1 322 ? 3.324 -6.601 14.770 1.00 93.44 322 THR A C 1
ATOM 2350 O O . THR A 1 322 ? 2.293 -6.463 14.105 1.00 93.44 322 THR A O 1
ATOM 2353 N N . ALA A 1 323 ? 3.814 -5.603 15.502 1.00 92.75 323 ALA A N 1
ATOM 2354 C CA . ALA A 1 323 ? 3.117 -4.326 15.578 1.00 92.75 323 ALA A CA 1
ATOM 2355 C C . ALA A 1 323 ? 2.988 -3.599 14.220 1.00 92.75 323 ALA A C 1
ATOM 2357 O O . ALA A 1 323 ? 1.895 -3.106 13.943 1.00 92.75 323 ALA A O 1
ATOM 2358 N N . PRO A 1 324 ? 4.001 -3.591 13.323 1.00 93.69 324 PRO A N 1
ATOM 2359 C CA . PRO A 1 324 ? 3.840 -3.017 11.984 1.00 93.69 324 PRO A CA 1
ATOM 2360 C C . PRO A 1 324 ? 2.799 -3.757 11.135 1.00 93.69 324 PRO A C 1
ATOM 2362 O O . PRO A 1 324 ? 2.020 -3.125 10.423 1.00 93.69 324 PRO A O 1
ATOM 2365 N N . ALA A 1 325 ? 2.741 -5.092 11.230 1.00 94.31 325 ALA A N 1
ATOM 2366 C CA . ALA A 1 325 ? 1.722 -5.876 10.536 1.00 94.31 325 ALA A CA 1
ATOM 2367 C C . ALA A 1 325 ? 0.319 -5.546 11.070 1.00 94.31 325 ALA A C 1
ATOM 2369 O O . ALA A 1 325 ? -0.606 -5.323 10.291 1.00 94.31 325 ALA A O 1
ATOM 2370 N N . LEU A 1 326 ? 0.164 -5.439 12.391 1.00 96.38 326 LEU A N 1
ATOM 2371 C CA . LEU A 1 326 ? -1.109 -5.079 13.011 1.00 96.38 326 LEU A CA 1
ATOM 2372 C C . LEU A 1 326 ? -1.543 -3.652 12.642 1.00 96.38 326 LEU A C 1
ATOM 2374 O O . LEU A 1 326 ? -2.712 -3.431 12.336 1.00 96.38 326 LEU A O 1
ATOM 2378 N N . ALA A 1 327 ? -0.603 -2.705 12.582 1.00 95.62 327 ALA A N 1
ATOM 2379 C CA . ALA A 1 327 ? -0.855 -1.345 12.113 1.00 95.62 327 ALA A CA 1
ATOM 2380 C C . ALA A 1 327 ? -1.361 -1.324 10.665 1.00 95.62 327 ALA A C 1
ATOM 2382 O O . ALA A 1 327 ? -2.351 -0.658 10.367 1.00 95.62 327 ALA A O 1
ATOM 2383 N N . ALA A 1 328 ? -0.719 -2.081 9.769 1.00 94.75 328 ALA A N 1
ATOM 2384 C CA . ALA A 1 328 ? -1.132 -2.193 8.371 1.00 94.75 328 ALA A CA 1
ATOM 2385 C C . ALA A 1 328 ? -2.519 -2.842 8.225 1.00 94.75 328 ALA A C 1
ATOM 2387 O O . ALA A 1 328 ? -3.327 -2.395 7.403 1.00 94.75 328 ALA A O 1
ATOM 2388 N N . LEU A 1 329 ? -2.821 -3.855 9.049 1.00 96.88 329 LEU A N 1
ATOM 2389 C CA . LEU A 1 329 ? -4.148 -4.466 9.111 1.00 96.88 329 LEU A CA 1
ATOM 2390 C C . LEU A 1 329 ? -5.195 -3.420 9.502 1.00 96.88 329 LEU A C 1
ATOM 2392 O O . LEU A 1 329 ? -6.132 -3.178 8.746 1.00 96.88 329 LEU A O 1
ATOM 2396 N N . LEU A 1 330 ? -5.011 -2.761 10.649 1.00 97.25 330 LEU A N 1
ATOM 2397 C CA . LEU A 1 330 ? -5.955 -1.769 11.165 1.00 97.25 330 LEU A CA 1
ATOM 2398 C C . LEU A 1 330 ? -6.150 -0.619 10.187 1.00 97.25 330 LEU A C 1
ATOM 2400 O O . LEU A 1 330 ? -7.283 -0.214 9.947 1.00 97.25 330 LEU A O 1
ATOM 2404 N N . HIS A 1 331 ? -5.066 -0.140 9.577 1.00 95.75 331 HIS A N 1
ATOM 2405 C CA . HIS A 1 331 ? -5.132 0.901 8.562 1.00 95.75 331 HIS A CA 1
ATOM 2406 C C . HIS A 1 331 ? -5.985 0.475 7.367 1.00 95.75 331 HIS A C 1
ATOM 2408 O O . HIS A 1 331 ? -6.773 1.271 6.863 1.00 95.75 331 HIS A O 1
ATOM 2414 N N . THR A 1 332 ? -5.880 -0.784 6.939 1.00 94.50 332 THR A N 1
ATOM 2415 C CA . THR A 1 332 ? -6.707 -1.317 5.853 1.00 94.50 332 THR A CA 1
ATOM 2416 C C . THR A 1 332 ? -8.191 -1.286 6.224 1.00 94.50 332 THR A C 1
ATOM 2418 O O . THR A 1 332 ? -8.990 -0.745 5.464 1.00 94.50 332 THR A O 1
ATOM 2421 N N . PHE A 1 333 ? -8.575 -1.785 7.403 1.00 96.81 333 PHE A N 1
ATOM 2422 C CA . PHE A 1 333 ? -9.980 -1.765 7.841 1.00 96.81 333 PHE A CA 1
ATOM 2423 C C . PHE A 1 333 ? -10.504 -0.341 8.075 1.00 96.81 333 PHE A C 1
ATOM 2425 O O . PHE A 1 333 ? -11.627 -0.028 7.680 1.00 96.81 333 PHE A O 1
ATOM 2432 N N . ALA A 1 334 ? -9.680 0.540 8.648 1.00 96.12 334 ALA A N 1
ATOM 2433 C CA . ALA A 1 334 ? -10.012 1.943 8.877 1.00 96.12 334 ALA A CA 1
ATOM 2434 C C . ALA A 1 334 ? -10.228 2.704 7.563 1.00 96.12 334 ALA A C 1
ATOM 2436 O O . ALA A 1 334 ? -11.215 3.426 7.416 1.00 96.12 334 ALA A O 1
ATOM 2437 N N . ARG A 1 335 ? -9.339 2.509 6.580 1.00 94.56 335 ARG A N 1
ATOM 2438 C CA . ARG A 1 335 ? -9.403 3.162 5.266 1.00 94.56 335 ARG A CA 1
ATOM 2439 C C . ARG A 1 335 ? -10.715 2.874 4.542 1.00 94.56 335 ARG A C 1
ATOM 2441 O O . ARG A 1 335 ? -11.279 3.778 3.935 1.00 94.56 335 ARG A O 1
ATOM 2448 N N . TRP A 1 336 ? -11.193 1.636 4.622 1.00 92.62 336 TRP A N 1
ATOM 2449 C CA . TRP A 1 336 ? -12.438 1.202 3.982 1.00 92.62 336 TRP A CA 1
ATOM 2450 C C . TRP A 1 336 ? -13.661 1.312 4.897 1.00 92.62 336 TRP A C 1
ATOM 2452 O O . TRP A 1 336 ? -14.754 0.939 4.482 1.00 92.62 336 TRP A O 1
ATOM 2462 N N . ARG A 1 337 ? -13.486 1.823 6.126 1.00 94.06 337 ARG A N 1
ATOM 2463 C CA . ARG A 1 337 ? -14.532 1.952 7.156 1.00 94.06 337 ARG A CA 1
ATOM 2464 C C . ARG A 1 337 ? -15.336 0.663 7.346 1.00 94.06 337 ARG A C 1
ATOM 2466 O O . ARG A 1 337 ? -16.552 0.692 7.507 1.00 94.06 337 ARG A O 1
ATOM 2473 N N . LEU A 1 338 ? -14.643 -0.469 7.297 1.00 94.19 338 LEU A N 1
ATOM 2474 C CA . LEU A 1 338 ? -15.262 -1.776 7.464 1.00 94.19 338 LEU A CA 1
ATOM 2475 C C . LEU A 1 338 ? -15.640 -1.972 8.926 1.00 94.19 338 LEU A C 1
ATOM 2477 O O . LEU A 1 338 ? -14.872 -1.628 9.826 1.00 94.19 338 LEU A O 1
ATOM 2481 N N . GLU A 1 339 ? -16.805 -2.565 9.155 1.00 92.19 339 GLU A N 1
ATOM 2482 C CA . GLU A 1 339 ? -17.281 -2.840 10.504 1.00 92.19 339 GLU A CA 1
ATOM 2483 C C . GLU A 1 339 ? -16.309 -3.760 11.248 1.00 92.19 339 GLU A C 1
ATOM 2485 O O . GLU A 1 339 ? -15.924 -4.839 10.775 1.00 92.19 339 GLU A O 1
ATOM 2490 N N . PHE A 1 340 ? -15.920 -3.331 12.444 1.00 94.88 340 PHE A N 1
ATOM 2491 C CA . PHE A 1 340 ? -15.008 -4.060 13.310 1.00 94.88 340 PHE A CA 1
ATOM 2492 C C . PHE A 1 340 ? -15.713 -4.315 14.641 1.00 94.88 340 PHE A C 1
ATOM 2494 O O . PHE A 1 340 ? -15.839 -3.375 15.412 1.00 94.88 340 PHE A O 1
ATOM 2501 N N . PRO A 1 341 ? -16.202 -5.534 14.929 1.00 95.62 341 PRO A N 1
ATOM 2502 C CA . PRO A 1 341 ? -16.979 -5.811 16.131 1.00 95.62 341 PRO A CA 1
ATOM 2503 C C . PRO A 1 341 ? -16.244 -5.355 17.399 1.00 95.62 341 PRO A C 1
ATOM 2505 O O . PRO A 1 341 ? -15.026 -5.547 17.487 1.00 95.62 341 PRO A O 1
ATOM 2508 N N . PRO A 1 342 ? -16.952 -4.801 18.399 1.00 95.81 342 PRO A N 1
ATOM 2509 C CA . PRO A 1 342 ? -16.315 -4.236 19.589 1.00 95.81 342 PRO A CA 1
ATOM 2510 C C . PRO A 1 342 ? -15.463 -5.275 20.332 1.00 95.81 342 PRO A C 1
ATOM 2512 O O . PRO A 1 342 ? -14.330 -4.989 20.720 1.00 95.81 342 PRO A O 1
ATOM 2515 N N . ARG A 1 343 ? -15.936 -6.525 20.418 1.00 96.38 343 ARG A N 1
ATOM 2516 C CA . ARG A 1 343 ? -15.184 -7.654 20.988 1.00 96.38 343 ARG A CA 1
ATOM 2517 C C . ARG A 1 343 ? -13.872 -7.957 20.267 1.00 96.38 343 ARG A C 1
ATOM 2519 O O . ARG A 1 343 ? -12.875 -8.287 20.911 1.00 96.38 343 ARG A O 1
ATOM 2526 N N . ASP A 1 344 ? -13.864 -7.884 18.942 1.00 97.56 344 ASP A N 1
ATOM 2527 C CA . ASP A 1 344 ? -12.657 -8.123 18.152 1.00 97.56 344 ASP A CA 1
ATOM 2528 C C . ASP A 1 344 ? -11.669 -6.968 18.341 1.00 97.56 344 ASP A C 1
ATOM 2530 O O . ASP A 1 344 ? -10.469 -7.191 18.511 1.00 97.56 344 ASP A O 1
ATOM 2534 N N . LEU A 1 345 ? -12.177 -5.735 18.386 1.00 96.94 345 LEU A N 1
ATOM 2535 C CA . LEU A 1 345 ? -11.372 -4.537 18.592 1.00 96.94 345 LEU A CA 1
ATOM 2536 C C . LEU A 1 345 ? -10.730 -4.512 19.983 1.00 96.94 345 LEU A C 1
ATOM 2538 O O . LEU A 1 345 ? -9.550 -4.193 20.106 1.00 96.94 345 LEU A O 1
ATOM 2542 N N . LEU A 1 346 ? -11.453 -4.952 21.015 1.00 97.06 346 LEU A N 1
ATOM 2543 C CA . LEU A 1 346 ? -10.915 -5.155 22.362 1.00 97.06 346 LEU A CA 1
ATOM 2544 C C . LEU A 1 346 ? -9.720 -6.112 22.377 1.00 97.06 346 LEU A C 1
ATOM 2546 O O . LEU A 1 346 ? -8.713 -5.832 23.029 1.00 97.06 346 LEU A O 1
ATOM 2550 N N . LYS A 1 347 ? -9.787 -7.229 21.642 1.00 97.75 347 LYS A N 1
ATOM 2551 C CA . LYS A 1 347 ? -8.654 -8.165 21.531 1.00 97.75 347 LYS A CA 1
ATOM 2552 C C . LYS A 1 347 ? -7.449 -7.504 20.863 1.00 97.75 347 LYS A C 1
ATOM 2554 O O . LYS A 1 347 ? -6.323 -7.694 21.321 1.00 97.75 347 LYS A O 1
ATOM 2559 N N . VAL A 1 348 ? -7.684 -6.711 19.816 1.00 97.75 348 VAL A N 1
ATOM 2560 C CA . VAL A 1 348 ? -6.631 -5.949 19.130 1.00 97.75 348 VAL A CA 1
ATOM 2561 C C . VAL A 1 348 ? -5.986 -4.930 20.071 1.00 97.75 348 VAL A C 1
ATOM 2563 O O . VAL A 1 348 ? -4.762 -4.899 20.166 1.00 97.75 348 VAL A O 1
ATOM 2566 N N . ILE A 1 349 ? -6.782 -4.145 20.802 1.00 97.50 349 ILE A N 1
ATOM 2567 C CA . ILE A 1 349 ? -6.296 -3.151 21.773 1.00 97.50 349 ILE A CA 1
ATOM 2568 C C . ILE A 1 349 ? -5.438 -3.835 22.839 1.00 97.50 349 ILE A C 1
ATOM 2570 O O . ILE A 1 349 ? -4.295 -3.439 23.046 1.00 97.50 349 ILE A O 1
ATOM 2574 N N . ARG A 1 350 ? -5.923 -4.933 23.434 1.00 97.44 350 ARG A N 1
ATOM 2575 C CA . ARG A 1 350 ? -5.159 -5.718 24.419 1.00 97.44 350 ARG A CA 1
ATOM 2576 C C . ARG A 1 350 ? -3.834 -6.221 23.843 1.00 97.44 350 ARG A C 1
ATOM 2578 O O . ARG A 1 350 ? -2.812 -6.169 24.525 1.00 97.44 350 ARG A O 1
ATOM 2585 N N . ARG A 1 351 ? -3.818 -6.677 22.585 1.00 96.50 351 ARG A N 1
ATOM 2586 C CA . ARG A 1 351 ? -2.581 -7.101 21.914 1.00 96.50 351 ARG A CA 1
ATOM 2587 C C . ARG A 1 351 ? -1.617 -5.935 21.689 1.00 96.50 351 ARG A C 1
ATOM 2589 O O . ARG A 1 351 ? -0.422 -6.107 21.907 1.00 96.50 351 ARG A O 1
ATOM 2596 N N . LEU A 1 352 ? -2.104 -4.761 21.289 1.00 96.19 352 LEU A N 1
ATOM 2597 C CA . LEU A 1 352 ? -1.273 -3.560 21.145 1.00 96.19 352 LEU A CA 1
ATOM 2598 C C . LEU A 1 352 ? -0.653 -3.151 22.489 1.00 96.19 352 LEU A C 1
ATOM 2600 O O . LEU A 1 352 ? 0.552 -2.912 22.539 1.00 96.19 352 LEU A O 1
ATOM 2604 N N . THR A 1 353 ? -1.421 -3.176 23.583 1.00 95.81 353 THR A N 1
ATOM 2605 C CA . THR A 1 353 ? -0.900 -2.945 24.942 1.00 95.81 353 THR A CA 1
ATOM 2606 C C . THR A 1 353 ? 0.193 -3.955 25.306 1.00 95.81 353 THR A C 1
ATOM 2608 O O . THR A 1 353 ? 1.254 -3.577 25.792 1.00 95.81 353 THR A O 1
ATOM 2611 N N . GLN A 1 354 ? -0.005 -5.245 25.010 1.00 94.94 354 GLN A N 1
ATOM 2612 C CA . GLN A 1 354 ? 1.019 -6.274 25.243 1.00 94.94 354 GLN A CA 1
ATOM 2613 C C . GLN A 1 354 ? 2.302 -6.018 24.442 1.00 94.94 354 GLN A C 1
ATOM 2615 O O . GLN A 1 354 ? 3.394 -6.165 24.985 1.00 94.94 354 GLN A O 1
ATOM 2620 N N . LEU A 1 355 ? 2.183 -5.628 23.168 1.00 92.38 355 LEU A N 1
ATOM 2621 C CA . LEU A 1 355 ? 3.330 -5.301 22.314 1.00 92.38 355 LEU A CA 1
ATOM 2622 C C . LEU A 1 355 ? 4.075 -4.048 22.809 1.00 92.38 355 LEU A C 1
ATOM 2624 O O . LEU A 1 355 ? 5.300 -4.012 22.732 1.00 92.38 355 LEU A O 1
ATOM 2628 N N . SER A 1 356 ? 3.356 -3.062 23.360 1.00 91.56 356 SER A N 1
ATOM 2629 C CA . SER A 1 356 ? 3.939 -1.889 24.036 1.00 91.56 356 SER A CA 1
ATOM 2630 C C . SER A 1 356 ? 4.785 -2.310 25.240 1.00 91.56 356 SER A C 1
ATOM 2632 O O . SER A 1 356 ? 5.961 -1.961 25.340 1.00 91.56 356 SER A O 1
ATOM 2634 N N . ASN A 1 357 ? 4.210 -3.144 26.110 1.00 90.31 357 ASN A N 1
ATOM 2635 C CA . ASN A 1 357 ? 4.830 -3.547 27.372 1.00 90.31 357 ASN A CA 1
ATOM 2636 C C . ASN A 1 357 ? 5.999 -4.521 27.182 1.00 90.31 357 ASN A C 1
ATOM 2638 O O . ASN A 1 357 ? 6.974 -4.465 27.927 1.00 90.31 357 ASN A O 1
ATOM 2642 N N . ALA A 1 358 ? 5.934 -5.397 26.175 1.00 86.44 358 ALA A N 1
ATOM 2643 C CA . ALA A 1 358 ? 6.998 -6.353 25.871 1.00 86.44 358 ALA A CA 1
ATOM 2644 C C . ALA A 1 358 ? 8.253 -5.690 25.274 1.00 86.44 358 ALA A C 1
ATOM 2646 O O . ALA A 1 358 ? 9.359 -6.206 25.436 1.00 86.44 358 ALA A O 1
ATOM 2647 N N . ALA A 1 359 ? 8.099 -4.538 24.613 1.00 76.00 359 ALA A N 1
ATOM 2648 C CA . ALA A 1 359 ? 9.207 -3.830 23.980 1.00 76.00 359 ALA A CA 1
ATOM 2649 C C . ALA A 1 359 ? 10.227 -3.280 24.994 1.00 76.00 359 ALA A C 1
ATOM 2651 O O . ALA A 1 359 ? 11.419 -3.246 24.697 1.00 76.00 359 ALA A O 1
ATOM 2652 N N . ALA A 1 360 ? 9.793 -2.881 26.194 1.00 73.50 360 ALA A N 1
ATOM 2653 C CA . ALA A 1 360 ? 10.675 -2.308 27.213 1.00 73.50 360 ALA A CA 1
ATOM 2654 C C . ALA A 1 360 ? 11.751 -3.292 27.738 1.00 73.50 360 ALA A C 1
ATOM 2656 O O . ALA A 1 360 ? 12.938 -2.968 27.646 1.00 73.50 360 ALA A O 1
ATOM 2657 N N . PRO A 1 361 ? 11.406 -4.499 28.237 1.00 73.50 361 PRO A N 1
ATOM 2658 C CA . PRO A 1 361 ? 12.405 -5.453 28.718 1.00 73.50 361 PRO A CA 1
ATOM 2659 C C . PRO A 1 361 ? 13.236 -6.056 27.580 1.00 73.50 361 PRO A C 1
ATOM 2661 O O . PRO A 1 361 ? 14.431 -6.282 27.759 1.00 73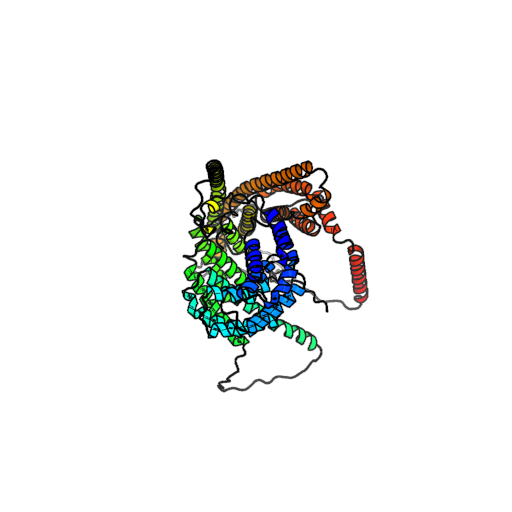.50 361 PRO A O 1
ATOM 2664 N N . ALA A 1 362 ? 12.645 -6.274 26.399 1.00 70.12 362 ALA A N 1
ATOM 2665 C CA . ALA A 1 362 ? 13.364 -6.813 25.246 1.00 70.12 362 ALA A CA 1
ATOM 2666 C C . ALA A 1 362 ? 14.414 -5.826 24.712 1.00 70.12 362 ALA A C 1
ATOM 2668 O O . ALA A 1 362 ? 15.536 -6.233 24.423 1.00 70.12 362 ALA A O 1
ATOM 2669 N N . ALA A 1 363 ? 14.096 -4.528 24.653 1.00 65.25 363 ALA A N 1
ATOM 2670 C CA . ALA A 1 363 ? 15.058 -3.496 24.274 1.00 65.25 363 ALA A CA 1
ATOM 2671 C C . ALA A 1 363 ? 16.184 -3.349 25.311 1.00 65.25 363 ALA A C 1
ATOM 2673 O O . ALA A 1 363 ? 17.342 -3.202 24.927 1.00 65.25 363 ALA A O 1
ATOM 2674 N N . ALA A 1 364 ? 15.874 -3.444 26.609 1.00 69.12 364 ALA A N 1
ATOM 2675 C CA . ALA A 1 364 ? 16.884 -3.427 27.668 1.00 69.12 364 ALA A CA 1
ATOM 2676 C C . ALA A 1 364 ? 17.812 -4.652 27.599 1.00 69.12 364 ALA A C 1
ATOM 2678 O O . ALA A 1 364 ? 19.029 -4.508 27.687 1.00 69.12 364 ALA A O 1
ATOM 2679 N N . ALA A 1 365 ? 17.255 -5.846 27.370 1.00 72.81 365 ALA A N 1
ATOM 2680 C CA . ALA A 1 365 ? 18.025 -7.074 27.195 1.00 72.81 365 ALA A CA 1
ATOM 2681 C C . ALA A 1 365 ? 18.864 -7.051 25.909 1.00 72.81 365 ALA A C 1
ATOM 2683 O O . ALA A 1 365 ? 20.021 -7.454 25.936 1.00 72.81 365 ALA A O 1
ATOM 2684 N N . ALA A 1 366 ? 18.324 -6.537 24.801 1.00 67.50 366 ALA A N 1
ATOM 2685 C CA . ALA A 1 366 ? 19.062 -6.375 23.550 1.00 67.50 366 ALA A CA 1
ATOM 2686 C C . ALA A 1 366 ? 20.189 -5.339 23.681 1.00 67.50 366 ALA A C 1
ATOM 2688 O O . ALA A 1 366 ? 21.282 -5.574 23.176 1.00 67.50 366 ALA A O 1
ATOM 2689 N N . ALA A 1 367 ? 19.966 -4.231 24.395 1.00 66.88 367 ALA A N 1
ATOM 2690 C CA . ALA A 1 367 ? 21.006 -3.249 24.696 1.00 66.88 367 ALA A CA 1
ATOM 2691 C C . ALA A 1 367 ? 22.095 -3.830 25.616 1.00 66.88 367 ALA A C 1
ATOM 2693 O O . ALA A 1 367 ? 23.279 -3.620 25.366 1.00 66.88 367 ALA A O 1
ATOM 2694 N N . ALA A 1 368 ? 21.713 -4.613 26.630 1.00 71.88 368 ALA A N 1
ATOM 2695 C CA . ALA A 1 368 ? 22.652 -5.315 27.503 1.00 71.88 368 ALA A CA 1
ATOM 2696 C C . ALA A 1 368 ? 23.444 -6.397 26.749 1.00 71.88 368 ALA A C 1
ATOM 2698 O O . ALA A 1 368 ? 24.653 -6.507 26.925 1.00 71.88 368 ALA A O 1
ATOM 2699 N N . ALA A 1 369 ? 22.795 -7.152 25.858 1.00 70.19 369 ALA A N 1
ATOM 2700 C CA . ALA A 1 369 ? 23.447 -8.141 25.006 1.00 70.19 369 ALA A CA 1
ATOM 2701 C C . ALA A 1 369 ? 24.381 -7.482 23.983 1.00 70.19 369 ALA A C 1
ATOM 2703 O O . ALA A 1 369 ? 25.488 -7.969 23.784 1.00 70.19 369 ALA A O 1
ATOM 2704 N N . ALA A 1 370 ? 23.993 -6.353 23.383 1.00 63.69 370 ALA A N 1
ATOM 2705 C CA . ALA A 1 370 ? 24.860 -5.570 22.502 1.00 63.69 370 ALA A CA 1
ATOM 2706 C C . ALA A 1 370 ? 26.075 -4.992 23.250 1.00 63.69 370 ALA A C 1
ATOM 2708 O O . ALA A 1 370 ? 27.165 -4.937 22.690 1.00 63.69 370 ALA A O 1
ATOM 2709 N N . ALA A 1 371 ? 25.915 -4.616 24.523 1.00 66.75 371 ALA A N 1
ATOM 2710 C CA . ALA A 1 371 ? 27.029 -4.210 25.378 1.00 66.75 371 ALA A CA 1
ATOM 2711 C C . ALA A 1 371 ? 27.940 -5.393 25.766 1.00 66.75 371 ALA A C 1
ATOM 2713 O O . ALA A 1 371 ? 29.151 -5.220 25.860 1.00 66.75 371 ALA A O 1
ATOM 2714 N N . ALA A 1 372 ? 27.379 -6.592 25.957 1.00 68.56 372 ALA A N 1
ATOM 2715 C CA . ALA A 1 372 ? 28.121 -7.800 26.331 1.00 68.56 372 ALA A CA 1
ATOM 2716 C C . ALA A 1 372 ? 28.800 -8.515 25.146 1.00 68.56 372 ALA A C 1
ATOM 2718 O O . ALA A 1 372 ? 29.788 -9.212 25.339 1.00 68.56 372 ALA A O 1
ATOM 2719 N N . THR A 1 373 ? 28.2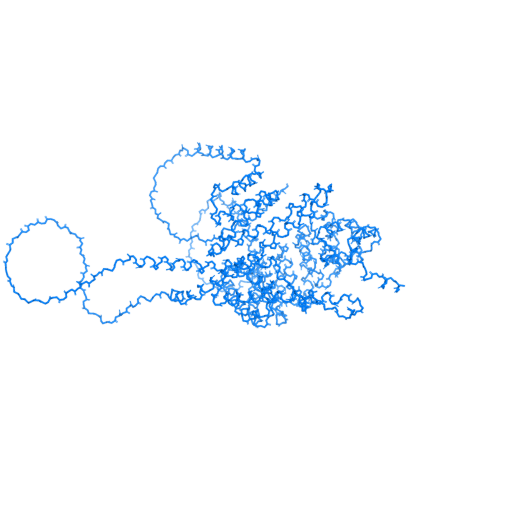92 -8.344 23.922 1.00 53.75 373 THR A N 1
ATOM 2720 C CA . THR A 1 373 ? 28.813 -8.970 22.688 1.00 53.75 373 THR A CA 1
ATOM 2721 C C . THR A 1 373 ? 29.751 -8.061 21.895 1.00 53.75 373 THR A C 1
ATOM 2723 O O . THR A 1 373 ? 30.035 -8.325 20.730 1.00 53.75 373 THR A O 1
ATOM 2726 N N . ALA A 1 374 ? 30.315 -7.032 22.532 1.00 50.34 374 ALA A N 1
ATOM 2727 C CA . ALA A 1 374 ? 31.391 -6.214 21.970 1.00 50.34 374 ALA A CA 1
ATOM 2728 C C . ALA A 1 374 ? 32.737 -6.970 21.823 1.00 50.34 374 ALA A C 1
ATOM 2730 O O . ALA A 1 374 ? 33.788 -6.335 21.764 1.00 50.34 374 ALA A O 1
ATOM 2731 N N . ASP A 1 375 ? 32.712 -8.307 21.756 1.00 44.38 375 ASP A N 1
ATOM 2732 C CA . ASP A 1 375 ? 33.865 -9.155 21.462 1.00 44.38 375 ASP A CA 1
ATOM 2733 C C . ASP A 1 375 ? 33.815 -9.585 19.975 1.00 44.38 375 ASP A C 1
ATOM 2735 O O . ASP A 1 375 ? 32.962 -10.390 19.580 1.00 44.38 375 ASP A O 1
ATOM 2739 N N . PRO A 1 376 ? 34.665 -9.012 19.100 1.00 49.66 376 PRO A N 1
ATOM 2740 C CA . PRO A 1 376 ? 34.505 -9.049 17.641 1.00 49.66 376 PRO A CA 1
ATOM 2741 C C . PRO A 1 376 ? 34.801 -10.405 16.972 1.00 49.66 376 PRO A C 1
ATOM 2743 O O . PRO A 1 376 ? 34.755 -10.500 15.745 1.00 49.66 376 PRO A O 1
ATOM 2746 N N . ALA A 1 377 ? 35.108 -11.462 17.728 1.00 46.41 377 ALA A N 1
ATOM 2747 C CA . ALA A 1 377 ? 35.671 -12.695 17.173 1.00 46.41 377 ALA A CA 1
ATOM 2748 C C . ALA A 1 377 ? 34.652 -13.791 16.776 1.00 46.41 377 ALA A C 1
ATOM 2750 O O . ALA A 1 377 ? 35.024 -14.703 16.040 1.00 46.41 377 ALA A O 1
ATOM 2751 N N . ALA A 1 378 ? 33.385 -13.739 17.215 1.00 41.44 378 ALA A N 1
ATOM 2752 C CA . ALA A 1 378 ? 32.496 -14.919 17.174 1.00 41.44 378 ALA A CA 1
ATOM 2753 C C . ALA A 1 378 ? 31.291 -14.871 16.199 1.00 41.44 378 ALA A C 1
ATOM 2755 O O . ALA A 1 378 ? 30.565 -15.855 16.089 1.00 41.44 378 ALA A O 1
ATOM 2756 N N . ALA A 1 379 ? 31.049 -13.778 15.466 1.00 42.91 379 ALA A N 1
ATOM 2757 C CA . ALA A 1 379 ? 29.776 -13.555 14.751 1.00 42.91 379 ALA A CA 1
ATOM 2758 C C . ALA A 1 379 ? 29.730 -13.997 13.263 1.00 42.91 379 ALA A C 1
ATOM 2760 O O . ALA A 1 379 ? 28.893 -13.515 12.501 1.00 42.91 379 ALA A O 1
ATOM 2761 N N . ALA A 1 380 ? 30.629 -14.874 12.805 1.00 39.28 380 ALA A N 1
ATOM 2762 C CA . ALA A 1 380 ? 30.922 -15.006 11.372 1.00 39.28 380 ALA A CA 1
ATOM 2763 C C . ALA A 1 380 ? 30.094 -16.021 10.550 1.00 39.28 380 ALA A C 1
ATOM 2765 O O . ALA A 1 380 ? 30.302 -16.068 9.339 1.00 39.28 380 ALA A O 1
ATOM 2766 N N . THR A 1 381 ? 29.187 -16.834 11.113 1.00 36.75 381 THR A N 1
ATOM 2767 C CA . THR A 1 381 ? 28.676 -18.004 10.351 1.00 36.75 381 THR A CA 1
ATOM 2768 C C . THR A 1 381 ? 27.183 -18.108 10.050 1.00 36.75 381 THR A C 1
ATOM 2770 O O . THR A 1 381 ? 26.854 -18.939 9.214 1.00 36.75 381 THR A O 1
ATOM 2773 N N . ASP A 1 382 ? 26.286 -17.263 10.569 1.00 32.66 382 ASP A N 1
ATOM 2774 C CA . ASP A 1 382 ? 24.848 -17.406 10.269 1.00 32.66 382 ASP A CA 1
ATOM 2775 C C . ASP A 1 382 ? 24.177 -16.075 9.910 1.00 32.66 382 ASP A C 1
ATOM 2777 O O . ASP A 1 382 ? 23.766 -15.297 10.769 1.00 32.66 382 ASP A O 1
ATOM 2781 N N . VAL A 1 383 ? 24.039 -15.816 8.605 1.00 34.28 383 VAL A N 1
ATOM 2782 C CA . VAL A 1 383 ? 23.241 -14.701 8.073 1.00 34.28 383 VAL A CA 1
ATOM 2783 C C . VAL A 1 383 ? 21.851 -15.232 7.696 1.00 34.28 383 VAL A C 1
ATOM 2785 O O . VAL A 1 383 ? 21.713 -15.897 6.666 1.00 34.28 383 VAL A O 1
ATOM 2788 N N . PRO A 1 384 ? 20.794 -14.957 8.482 1.00 33.69 384 PRO A N 1
ATOM 2789 C CA . PRO A 1 384 ? 19.438 -15.344 8.121 1.00 33.69 384 PRO A CA 1
ATOM 2790 C C . PRO A 1 384 ? 18.939 -14.484 6.950 1.00 33.69 384 PRO A C 1
ATOM 2792 O O . PRO A 1 384 ? 18.741 -13.276 7.069 1.00 33.69 384 PRO A O 1
ATOM 2795 N N . TRP A 1 385 ? 18.696 -15.127 5.807 1.00 31.25 385 TRP A N 1
ATOM 2796 C CA . TRP A 1 385 ? 18.300 -14.500 4.536 1.00 31.25 385 TRP A CA 1
ATOM 2797 C C . TRP A 1 385 ? 16.900 -13.856 4.527 1.00 31.25 385 TRP A C 1
ATOM 2799 O O . TRP A 1 385 ? 16.495 -13.279 3.518 1.00 31.25 385 TRP A O 1
ATOM 2809 N N . HIS A 1 386 ? 16.158 -13.902 5.638 1.00 30.14 386 HIS A N 1
ATOM 2810 C CA . HIS A 1 386 ? 14.859 -13.245 5.761 1.00 30.14 386 HIS A CA 1
ATOM 2811 C C . HIS A 1 386 ? 14.756 -12.420 7.058 1.00 30.14 386 HIS A C 1
ATOM 2813 O O . HIS A 1 386 ? 14.675 -13.000 8.141 1.00 30.14 386 HIS A O 1
ATOM 2819 N N . PRO A 1 387 ? 14.655 -11.075 6.973 1.00 34.62 387 PRO A N 1
ATOM 2820 C CA . PRO A 1 387 ? 14.544 -10.198 8.146 1.00 34.62 387 PRO A CA 1
ATOM 2821 C C . PRO A 1 387 ? 13.263 -10.427 8.967 1.00 34.62 387 PRO A C 1
ATOM 2823 O O . PRO A 1 387 ? 13.182 -9.992 10.109 1.00 34.62 387 PRO A O 1
ATOM 2826 N N . VAL A 1 388 ? 12.280 -11.142 8.411 1.00 34.44 388 VAL A N 1
ATOM 2827 C CA . VAL A 1 388 ? 11.018 -11.496 9.082 1.00 34.44 388 VAL A CA 1
ATOM 2828 C C . VAL A 1 388 ? 11.212 -12.564 10.167 1.00 34.44 388 VAL A C 1
ATOM 2830 O O . VAL A 1 388 ? 10.432 -12.609 11.111 1.00 34.44 388 VAL A O 1
ATOM 2833 N N . PHE A 1 389 ? 12.261 -13.387 10.074 1.00 34.12 389 PHE A N 1
ATOM 2834 C CA . PHE A 1 389 ? 12.538 -14.459 11.040 1.00 34.12 389 PHE A CA 1
ATOM 2835 C C . PHE A 1 389 ? 13.695 -14.143 11.984 1.00 34.12 389 PHE A C 1
ATOM 2837 O O . PHE A 1 389 ? 14.093 -15.001 12.766 1.00 34.12 389 PHE A O 1
ATOM 2844 N N . SER A 1 390 ? 14.240 -12.925 11.936 1.00 39.91 390 SER A N 1
ATOM 2845 C CA . SER A 1 390 ? 15.227 -12.524 12.930 1.00 39.91 390 SER A CA 1
ATOM 2846 C C . SER A 1 390 ? 14.509 -12.238 14.254 1.00 39.91 390 SER A C 1
ATOM 2848 O O . SER A 1 390 ? 13.724 -11.286 14.313 1.00 39.91 390 SER A O 1
ATOM 2850 N N . PRO A 1 391 ? 14.768 -12.998 15.336 1.00 50.00 391 PRO A N 1
ATOM 2851 C CA . PRO A 1 391 ? 14.185 -12.714 16.648 1.00 50.00 391 PRO A CA 1
ATOM 2852 C C . PRO A 1 391 ? 14.556 -11.307 17.151 1.00 50.00 391 PRO A C 1
ATOM 2854 O O . PRO A 1 391 ? 13.802 -10.708 17.914 1.00 50.00 391 PRO A O 1
ATOM 2857 N N . ALA A 1 392 ? 15.654 -10.726 16.651 1.00 50.31 392 ALA A N 1
ATOM 2858 C CA . ALA A 1 392 ? 16.053 -9.352 16.948 1.00 50.31 392 ALA A CA 1
ATOM 2859 C C . ALA A 1 392 ? 15.082 -8.297 16.380 1.00 50.31 392 ALA A C 1
ATOM 2861 O O . ALA A 1 392 ? 14.891 -7.251 16.995 1.00 50.31 392 ALA A O 1
ATOM 2862 N N . ALA A 1 393 ? 14.419 -8.566 15.248 1.00 50.41 393 ALA A N 1
ATOM 2863 C CA . ALA A 1 393 ? 13.434 -7.645 14.674 1.00 50.41 393 ALA A CA 1
ATOM 2864 C C . ALA A 1 393 ? 12.128 -7.607 15.489 1.00 50.41 393 ALA A C 1
ATOM 2866 O O . ALA A 1 393 ? 11.469 -6.571 15.546 1.00 50.41 393 ALA A O 1
ATOM 2867 N N . ALA A 1 394 ? 11.775 -8.708 16.161 1.00 50.88 394 ALA A N 1
ATOM 2868 C CA . ALA A 1 394 ? 10.625 -8.766 17.064 1.00 50.88 394 ALA A CA 1
ATOM 2869 C C . ALA A 1 394 ? 10.871 -8.035 18.400 1.00 50.88 394 ALA A C 1
ATOM 2871 O O . ALA A 1 394 ? 9.912 -7.639 19.058 1.00 50.88 394 ALA A O 1
ATOM 2872 N N . ALA A 1 395 ? 12.139 -7.838 18.781 1.00 53.78 395 ALA A N 1
ATOM 2873 C CA . ALA A 1 395 ? 12.552 -7.143 20.002 1.00 53.78 395 ALA A CA 1
ATOM 2874 C C . ALA A 1 395 ? 12.772 -5.629 19.818 1.00 53.78 395 ALA A C 1
ATOM 2876 O O . ALA A 1 395 ? 13.025 -4.924 20.797 1.00 53.78 395 ALA A O 1
ATOM 2877 N N . ALA A 1 396 ? 12.701 -5.116 18.585 1.00 63.56 396 ALA A N 1
ATOM 2878 C CA . ALA A 1 396 ? 12.884 -3.695 18.321 1.00 63.56 396 ALA A CA 1
ATOM 2879 C C . ALA A 1 396 ? 11.778 -2.874 19.001 1.00 63.56 396 ALA A C 1
ATOM 2881 O O . ALA A 1 396 ? 10.591 -3.190 18.892 1.00 63.56 396 ALA A O 1
ATOM 2882 N N . ALA A 1 397 ? 12.177 -1.809 19.703 1.00 80.25 397 ALA A N 1
ATOM 2883 C CA . ALA A 1 397 ? 11.238 -0.904 20.347 1.00 80.25 397 ALA A CA 1
ATOM 2884 C C . ALA A 1 397 ? 10.220 -0.375 19.328 1.00 80.25 397 ALA A C 1
ATOM 2886 O O . ALA A 1 397 ? 10.587 0.043 18.229 1.00 80.25 397 ALA A O 1
ATOM 2887 N N . LEU A 1 398 ? 8.940 -0.396 19.707 1.00 88.62 398 LEU A N 1
ATOM 2888 C CA . LEU A 1 398 ? 7.854 0.056 18.849 1.00 88.62 398 LEU A CA 1
ATOM 2889 C C . LEU A 1 398 ? 8.059 1.523 18.456 1.00 88.62 398 LEU A C 1
ATOM 2891 O O . LEU A 1 398 ? 7.994 2.405 19.319 1.00 88.62 398 LEU A O 1
ATOM 2895 N N . ASP A 1 399 ? 8.269 1.775 17.168 1.00 91.75 399 ASP A N 1
ATOM 2896 C CA . ASP A 1 399 ? 8.557 3.103 16.645 1.00 91.75 399 ASP A CA 1
ATOM 2897 C C . ASP A 1 399 ? 7.331 4.028 16.717 1.00 91.75 399 ASP A C 1
ATOM 2899 O O . ASP A 1 399 ? 6.174 3.606 16.607 1.00 91.75 399 ASP A O 1
ATOM 2903 N N . ASN A 1 400 ? 7.589 5.329 16.876 1.00 92.88 400 ASN A N 1
ATOM 2904 C CA . ASN A 1 400 ? 6.537 6.340 17.001 1.00 92.88 400 ASN A CA 1
ATOM 2905 C C . ASN A 1 400 ? 5.616 6.379 15.774 1.00 92.88 400 ASN A C 1
ATOM 2907 O O . ASN A 1 400 ? 4.428 6.674 15.907 1.00 92.88 400 ASN A O 1
ATOM 2911 N N . THR A 1 401 ? 6.130 6.059 14.581 1.00 92.56 401 THR A N 1
ATOM 2912 C CA . THR A 1 401 ? 5.318 6.099 13.361 1.00 92.56 401 THR A CA 1
ATOM 2913 C C . THR A 1 401 ? 4.303 4.962 13.330 1.00 92.56 401 THR A C 1
ATOM 2915 O O . THR A 1 401 ? 3.139 5.201 12.995 1.00 92.56 401 THR A O 1
ATOM 2918 N N . THR A 1 402 ? 4.683 3.759 13.765 1.00 94.25 402 THR A N 1
ATOM 2919 C CA . THR A 1 402 ? 3.754 2.635 13.939 1.00 94.25 402 THR A CA 1
ATOM 2920 C C . THR A 1 402 ? 2.729 2.929 15.031 1.00 94.25 402 THR A C 1
ATOM 2922 O O . THR A 1 402 ? 1.539 2.714 14.797 1.00 94.25 402 THR A O 1
ATOM 2925 N N . ARG A 1 403 ? 3.136 3.504 16.176 1.00 95.44 403 ARG A N 1
ATOM 2926 C CA . ARG A 1 403 ? 2.196 3.912 17.244 1.00 95.44 403 ARG A CA 1
ATOM 2927 C C . ARG A 1 403 ? 1.121 4.858 16.720 1.00 95.44 403 ARG A C 1
ATOM 2929 O O . ARG A 1 403 ? -0.065 4.568 16.854 1.00 95.44 403 ARG A O 1
ATOM 2936 N N . LEU A 1 404 ? 1.528 5.938 16.052 1.00 95.06 404 LEU A N 1
ATOM 2937 C CA . LEU A 1 404 ? 0.598 6.905 15.463 1.00 95.06 404 LEU A CA 1
ATOM 2938 C C . LEU A 1 404 ? -0.292 6.277 14.387 1.00 95.06 404 LEU A C 1
ATOM 2940 O O . LEU A 1 404 ? -1.484 6.562 14.336 1.00 95.06 404 LEU A O 1
ATOM 2944 N N . SER A 1 405 ? 0.253 5.381 13.557 1.00 94.94 405 SER A N 1
ATOM 2945 C CA . SER A 1 405 ? -0.524 4.649 12.543 1.00 94.94 405 SER A CA 1
ATOM 2946 C C . SER A 1 405 ? -1.654 3.826 13.169 1.00 94.94 405 SER A C 1
ATOM 2948 O O . SER A 1 405 ? -2.789 3.859 12.687 1.00 94.94 405 SER A O 1
ATOM 2950 N N . CYS A 1 406 ? -1.348 3.102 14.247 1.00 96.44 406 CYS A N 1
ATOM 2951 C CA . CYS A 1 406 ? -2.322 2.324 15.003 1.00 96.44 406 CYS A CA 1
ATOM 2952 C C . CYS A 1 406 ? -3.366 3.223 15.662 1.00 96.44 406 CYS A C 1
ATOM 2954 O O . CYS A 1 406 ? -4.550 2.972 15.475 1.00 96.44 406 CYS A O 1
ATOM 2956 N N . LEU A 1 407 ? -2.953 4.272 16.385 1.00 96.25 407 LEU A N 1
ATOM 2957 C CA . LEU A 1 407 ? -3.885 5.179 17.066 1.00 96.25 407 LEU A CA 1
ATOM 2958 C C . LEU A 1 407 ? -4.836 5.862 16.087 1.00 96.25 407 LEU A C 1
ATOM 2960 O O . LEU A 1 407 ? -6.038 5.886 16.329 1.00 96.25 407 LEU A O 1
ATOM 2964 N N . HIS A 1 408 ? -4.322 6.347 14.956 1.00 96.12 408 HIS A N 1
ATOM 2965 C CA . HIS A 1 408 ? -5.146 6.933 13.903 1.00 96.12 408 HIS A CA 1
ATOM 2966 C C . HIS A 1 408 ? -6.200 5.935 13.407 1.00 96.12 408 HIS A C 1
ATOM 2968 O O . HIS A 1 408 ? -7.387 6.249 13.335 1.00 96.12 408 HIS A O 1
ATOM 2974 N N . SER A 1 409 ? -5.773 4.708 13.099 1.00 96.69 409 SER A N 1
ATOM 2975 C CA . SER A 1 409 ? -6.662 3.671 12.569 1.00 96.69 409 SER A CA 1
ATOM 2976 C C . SER A 1 409 ? -7.694 3.220 13.608 1.00 96.69 409 SER A C 1
ATOM 2978 O O . SER A 1 409 ? -8.865 3.054 13.276 1.00 96.69 409 SER A O 1
ATOM 2980 N N . LEU A 1 410 ? -7.292 3.087 14.876 1.00 96.75 410 LEU A N 1
ATOM 2981 C CA . LEU A 1 410 ? -8.195 2.803 15.992 1.00 96.75 410 LEU A CA 1
ATOM 2982 C C . LEU A 1 410 ? -9.215 3.922 16.192 1.00 96.75 410 LEU A C 1
ATOM 2984 O O . LEU A 1 410 ? -10.389 3.623 16.376 1.00 96.75 410 LEU A O 1
ATOM 2988 N N . GLY A 1 411 ? -8.804 5.189 16.102 1.00 95.50 411 GLY A N 1
ATOM 2989 C CA . GLY A 1 411 ? -9.705 6.338 16.189 1.00 95.50 411 GLY A CA 1
ATOM 2990 C C . GLY A 1 411 ? -10.830 6.269 15.156 1.00 95.50 411 GLY A C 1
ATOM 2991 O O . GLY A 1 411 ? -12.006 6.426 15.483 1.00 95.50 411 GLY A O 1
ATOM 2992 N N . VAL A 1 412 ? -10.486 5.943 13.907 1.00 95.75 412 VAL A N 1
ATOM 2993 C CA . VAL A 1 412 ? -11.468 5.763 12.825 1.00 95.75 412 VAL A CA 1
ATOM 2994 C C . VAL A 1 412 ? -12.401 4.578 13.094 1.00 95.75 412 VAL A C 1
ATOM 2996 O O . VAL A 1 412 ? -13.608 4.707 12.896 1.00 95.75 412 VAL A O 1
ATOM 2999 N N . LEU A 1 413 ? -11.868 3.446 13.566 1.00 96.12 413 LEU A N 1
ATOM 3000 C CA . LEU A 1 413 ? -12.649 2.233 13.842 1.00 96.12 413 LEU A CA 1
ATOM 3001 C C . LEU A 1 413 ? -13.531 2.344 15.096 1.00 96.12 413 LEU A C 1
ATOM 3003 O O . LEU A 1 413 ? -14.574 1.701 15.153 1.00 96.12 413 LEU A O 1
ATOM 3007 N N . LEU A 1 414 ? -13.144 3.155 16.085 1.00 96.31 414 LEU A N 1
ATOM 3008 C CA . LEU A 1 414 ? -13.897 3.360 17.328 1.00 96.31 414 LEU A CA 1
ATOM 3009 C C . LEU A 1 414 ? -14.984 4.439 17.211 1.00 96.31 414 LEU A C 1
ATOM 3011 O O . LEU A 1 414 ? -15.928 4.452 18.002 1.00 96.31 414 LEU A O 1
ATOM 3015 N N . ARG A 1 415 ? -14.894 5.325 16.211 1.00 95.50 415 ARG A N 1
ATOM 3016 C CA . ARG A 1 415 ? -15.845 6.430 16.005 1.00 95.50 415 ARG A CA 1
ATOM 3017 C C . ARG A 1 415 ? -17.320 5.991 15.944 1.00 95.50 415 ARG A C 1
ATOM 3019 O O . ARG A 1 415 ? -18.132 6.668 16.577 1.00 95.50 415 ARG A O 1
ATOM 3026 N N . PRO A 1 416 ? -17.705 4.895 15.254 1.00 95.06 416 PRO A N 1
ATOM 3027 C CA . PRO A 1 416 ? -19.093 4.429 15.256 1.00 95.06 416 PRO A CA 1
ATOM 3028 C C . PRO A 1 416 ? -19.607 4.076 16.659 1.00 95.06 416 PRO A C 1
ATOM 3030 O O . PRO A 1 416 ? -20.763 4.350 16.971 1.00 95.06 416 PRO A O 1
ATOM 3033 N N . PHE A 1 417 ? -18.750 3.537 17.533 1.00 94.94 417 PHE A N 1
ATOM 3034 C CA . PHE A 1 417 ? -19.123 3.211 18.912 1.00 94.94 417 PHE A CA 1
ATOM 3035 C C . PHE A 1 417 ? -19.307 4.456 19.762 1.00 94.94 417 PHE A C 1
ATOM 3037 O O . PHE A 1 417 ? -20.258 4.525 20.534 1.00 94.94 417 PHE A O 1
ATOM 3044 N N . ALA A 1 418 ? -18.438 5.454 19.596 1.00 94.06 418 ALA A N 1
ATOM 3045 C CA . ALA A 1 418 ? -18.581 6.725 20.293 1.00 94.06 418 ALA A CA 1
ATOM 3046 C C . ALA A 1 418 ? -19.899 7.418 19.916 1.00 94.06 418 ALA A C 1
ATOM 3048 O O . ALA A 1 418 ? -20.624 7.874 20.795 1.00 94.06 418 ALA A O 1
ATOM 3049 N N . ALA A 1 419 ? -20.245 7.429 18.624 1.00 93.56 419 ALA A N 1
ATOM 3050 C CA . ALA A 1 419 ? -21.511 7.977 18.140 1.00 93.56 419 ALA A CA 1
ATOM 3051 C C . ALA A 1 419 ? -22.732 7.198 18.665 1.00 93.56 419 ALA A C 1
ATOM 3053 O O . ALA A 1 419 ? -23.736 7.798 19.042 1.00 93.56 419 ALA A O 1
ATOM 3054 N N . ALA A 1 420 ? -22.650 5.866 18.732 1.00 91.25 420 ALA A N 1
ATOM 3055 C CA . ALA A 1 420 ? -23.712 5.044 19.309 1.00 91.25 420 ALA A CA 1
ATOM 3056 C C . ALA A 1 420 ? -23.880 5.294 20.820 1.00 91.25 420 ALA A C 1
ATOM 3058 O O . ALA A 1 420 ? -25.005 5.398 21.306 1.00 91.25 420 ALA A O 1
ATOM 3059 N N . ALA A 1 421 ? -22.775 5.442 21.558 1.00 92.12 421 ALA A N 1
ATOM 3060 C CA . ALA A 1 421 ? -22.792 5.730 22.989 1.00 92.12 421 ALA A CA 1
ATOM 3061 C C . ALA A 1 421 ? -23.380 7.117 23.294 1.00 92.12 421 ALA A C 1
ATOM 3063 O O . ALA A 1 421 ? -24.192 7.249 24.211 1.00 92.12 421 ALA A O 1
ATOM 3064 N N . THR A 1 422 ? -23.034 8.146 22.510 1.00 92.06 422 THR A N 1
ATOM 3065 C CA . THR A 1 422 ? -23.606 9.491 22.681 1.00 92.06 422 THR A CA 1
ATOM 3066 C C . THR A 1 422 ? -25.090 9.531 22.327 1.00 92.06 422 THR A C 1
ATOM 3068 O O . THR A 1 422 ? -25.867 10.146 23.058 1.00 92.06 422 THR A O 1
ATOM 3071 N N . ALA A 1 423 ? -25.514 8.827 21.272 1.00 90.12 423 ALA A N 1
ATOM 3072 C CA . ALA A 1 423 ? -26.925 8.697 20.917 1.00 90.12 423 ALA A CA 1
ATOM 3073 C C . ALA A 1 423 ? -27.731 7.975 22.011 1.00 90.12 423 ALA A C 1
ATOM 3075 O O . ALA A 1 423 ? -28.819 8.425 22.372 1.00 90.12 423 ALA A O 1
ATOM 3076 N N . ALA A 1 424 ? -27.186 6.899 22.589 1.00 88.94 424 ALA A N 1
ATOM 3077 C CA . ALA A 1 424 ? -27.816 6.181 23.695 1.00 88.94 424 ALA A CA 1
ATOM 3078 C C . ALA A 1 424 ? -27.931 7.050 24.960 1.00 88.94 424 ALA A C 1
ATOM 3080 O O . ALA A 1 424 ? -28.982 7.063 25.600 1.00 88.94 424 ALA A O 1
ATOM 3081 N N . ALA A 1 425 ? -26.892 7.823 25.293 1.00 89.25 425 ALA A N 1
ATOM 3082 C CA . ALA A 1 425 ? -26.919 8.758 26.417 1.00 89.25 425 ALA A CA 1
ATOM 3083 C C . ALA A 1 425 ? -27.949 9.885 26.212 1.00 89.25 425 ALA A C 1
ATOM 3085 O O . ALA A 1 425 ? -28.695 10.211 27.135 1.00 89.25 425 ALA A O 1
ATOM 3086 N N . ALA A 1 426 ? -28.043 10.439 24.998 1.00 90.50 426 ALA A N 1
ATOM 3087 C CA . ALA A 1 426 ? -29.044 11.449 24.654 1.00 90.50 426 ALA A CA 1
ATOM 3088 C C . ALA A 1 426 ? -30.477 10.894 24.732 1.00 90.50 426 ALA A C 1
ATOM 3090 O O . ALA A 1 426 ? -31.365 11.551 25.275 1.00 90.50 426 ALA A O 1
ATOM 3091 N N . ALA A 1 427 ? -30.701 9.665 24.254 1.00 88.19 427 ALA A N 1
ATOM 3092 C CA . ALA A 1 427 ? -31.994 8.991 24.355 1.00 88.19 427 ALA A CA 1
ATOM 3093 C C . ALA A 1 427 ? -32.386 8.704 25.815 1.00 88.19 427 ALA A C 1
ATOM 3095 O O . ALA A 1 427 ? -33.538 8.916 26.192 1.00 88.19 427 ALA A O 1
ATOM 3096 N N . ALA A 1 428 ? -31.435 8.283 26.656 1.00 88.50 428 ALA A N 1
ATOM 3097 C CA . ALA A 1 428 ? -31.665 8.090 28.086 1.00 88.50 428 ALA A CA 1
ATOM 3098 C C . ALA A 1 428 ? -32.017 9.411 28.797 1.00 88.50 428 ALA A C 1
ATOM 3100 O O . ALA A 1 428 ? -32.946 9.444 29.604 1.00 88.50 428 ALA A O 1
ATOM 3101 N N . ALA A 1 429 ? -31.338 10.512 28.453 1.00 90.31 429 ALA A N 1
ATOM 3102 C CA . ALA A 1 429 ? -31.634 11.841 28.990 1.00 90.31 429 ALA A CA 1
ATOM 3103 C C . ALA A 1 429 ? -33.022 12.357 28.565 1.00 90.31 429 ALA A C 1
ATOM 3105 O O . ALA A 1 429 ? -33.732 12.943 29.380 1.00 90.31 429 ALA A O 1
ATOM 3106 N N . ALA A 1 430 ? -33.440 12.102 27.320 1.00 90.06 430 ALA A N 1
ATOM 3107 C CA . ALA A 1 430 ? -34.772 12.460 26.826 1.00 90.06 430 ALA A CA 1
ATOM 3108 C C . ALA A 1 430 ? -35.890 11.579 27.418 1.00 90.06 430 ALA A C 1
ATOM 3110 O O . ALA A 1 430 ? -36.995 12.054 27.661 1.00 90.06 430 ALA A O 1
ATOM 3111 N N . GLY A 1 431 ? -35.613 10.297 27.681 1.00 86.38 431 GLY A N 1
ATOM 3112 C CA . GLY A 1 431 ? -36.559 9.391 28.338 1.00 86.38 431 GLY A CA 1
ATOM 3113 C C . GLY A 1 431 ? -36.794 9.736 29.811 1.00 86.38 431 GLY A C 1
ATOM 3114 O O . GLY A 1 431 ? -37.910 9.592 30.302 1.00 86.38 431 GLY A O 1
ATOM 3115 N N . ALA A 1 432 ? -35.771 10.246 30.503 1.00 79.94 432 ALA A N 1
ATOM 3116 C CA . ALA A 1 432 ? -35.873 10.669 31.899 1.00 79.94 432 ALA A CA 1
ATOM 3117 C C . ALA A 1 432 ? -36.730 11.935 32.100 1.00 79.94 432 ALA A C 1
ATOM 3119 O O . ALA A 1 432 ? -37.222 12.168 33.202 1.00 79.94 432 ALA A O 1
ATOM 3120 N N . THR A 1 433 ? -36.924 12.749 31.058 1.00 76.06 433 THR A N 1
ATOM 3121 C CA . THR A 1 433 ? -37.714 13.990 31.122 1.00 76.06 433 THR A CA 1
ATOM 3122 C C . THR A 1 433 ? -39.160 13.825 30.664 1.00 76.06 433 THR A C 1
ATOM 3124 O O . THR A 1 433 ? -39.930 14.779 30.767 1.00 76.06 433 THR A O 1
ATOM 3127 N N . ALA A 1 434 ? -39.572 12.633 30.215 1.00 64.00 434 ALA A N 1
ATOM 3128 C CA . ALA A 1 434 ? -40.980 12.345 29.979 1.00 64.00 434 ALA A CA 1
ATOM 3129 C C . ALA A 1 434 ? -41.705 12.318 31.339 1.00 64.00 434 ALA A C 1
ATOM 3131 O O . ALA A 1 434 ? -41.469 11.400 32.130 1.00 64.00 434 ALA A O 1
ATOM 3132 N N . PRO A 1 435 ? -42.564 13.311 31.656 1.00 63.34 435 PRO A N 1
ATOM 3133 C CA . PRO A 1 435 ? -43.254 13.338 32.933 1.00 63.34 435 PRO A CA 1
ATOM 3134 C C . PRO A 1 435 ? -44.080 12.064 33.033 1.00 63.34 435 PRO A C 1
ATOM 3136 O O . PRO A 1 435 ? -44.839 11.743 32.114 1.00 63.34 435 PRO A O 1
ATOM 3139 N N . ALA A 1 436 ? -43.921 11.334 34.137 1.00 58.25 436 ALA A N 1
ATOM 3140 C CA . ALA A 1 436 ? -44.795 10.231 34.481 1.00 58.25 436 ALA A CA 1
ATOM 3141 C C . ALA A 1 436 ? -46.231 10.769 34.469 1.00 58.25 436 ALA A C 1
ATOM 3143 O O . ALA A 1 436 ? -46.676 11.405 35.424 1.00 58.25 436 ALA A O 1
ATOM 3144 N N . ARG A 1 437 ? -46.950 10.581 33.355 1.00 59.50 437 ARG A N 1
ATOM 3145 C CA . ARG A 1 437 ? -48.392 10.793 33.307 1.00 59.50 437 ARG A CA 1
ATOM 3146 C C . ARG A 1 437 ? -48.961 9.779 34.282 1.00 59.50 437 ARG A C 1
ATOM 3148 O O . ARG A 1 437 ? -49.091 8.603 33.955 1.00 59.50 437 ARG A O 1
ATOM 3155 N N . GLY A 1 438 ? -49.206 10.247 35.503 1.00 54.34 438 GLY A N 1
ATOM 3156 C CA . GLY A 1 438 ? -49.897 9.514 36.542 1.00 54.34 438 GLY A CA 1
ATOM 3157 C C . GLY A 1 438 ? -51.260 9.133 36.000 1.00 54.34 438 GLY A C 1
ATOM 3158 O O . GLY A 1 438 ? -52.186 9.937 36.001 1.00 54.34 438 GLY A O 1
ATOM 3159 N N . ASN A 1 439 ? -51.367 7.909 35.497 1.00 57.12 439 ASN A N 1
ATOM 3160 C CA . ASN A 1 439 ? -52.636 7.298 35.162 1.00 57.12 439 ASN A CA 1
ATOM 3161 C C . ASN A 1 439 ? -53.260 6.833 36.484 1.00 57.12 439 ASN A C 1
ATOM 3163 O O . ASN A 1 439 ? -53.301 5.646 36.800 1.00 57.12 439 ASN A O 1
ATOM 3167 N N . SER A 1 440 ? -53.687 7.794 37.305 1.00 50.19 440 SER A N 1
ATOM 3168 C CA . SER A 1 440 ? -54.532 7.546 38.466 1.00 50.19 440 SER A CA 1
ATOM 3169 C C . SER A 1 440 ? -55.945 7.244 37.966 1.00 50.19 440 SER A C 1
ATOM 3171 O O . SER A 1 440 ? -56.819 8.107 37.959 1.00 50.19 440 SER A O 1
ATOM 3173 N N . CYS A 1 441 ? -56.165 6.017 37.491 1.00 44.97 441 CYS A N 1
ATOM 3174 C CA . CYS A 1 441 ? -57.508 5.454 37.412 1.00 44.97 441 CYS A CA 1
ATOM 3175 C C . CYS A 1 441 ? -57.913 5.024 38.823 1.00 44.97 441 CYS A C 1
ATOM 3177 O O . CYS A 1 441 ? -57.681 3.889 39.233 1.00 44.97 441 CYS A O 1
ATOM 3179 N N . SER A 1 442 ? -58.497 5.959 39.569 1.00 45.44 442 SER A N 1
ATOM 3180 C CA . SER A 1 442 ? -59.297 5.646 40.747 1.00 45.44 442 SER A CA 1
ATOM 3181 C C . SER A 1 442 ? -60.567 4.939 40.278 1.00 45.44 442 SER A C 1
ATOM 3183 O O . SER A 1 442 ? -61.446 5.554 39.677 1.00 45.44 442 SER A O 1
ATOM 3185 N N . ALA A 1 443 ? -60.643 3.631 40.510 1.00 49.28 443 ALA A N 1
ATOM 3186 C CA . ALA A 1 443 ? -61.884 2.879 40.428 1.00 49.28 443 ALA A CA 1
ATOM 3187 C C . ALA A 1 443 ? -62.677 3.136 41.717 1.00 49.28 443 ALA A C 1
ATOM 3189 O O . ALA A 1 443 ? -62.466 2.462 42.722 1.00 49.28 443 ALA A O 1
ATOM 3190 N N . GLU A 1 444 ? -63.556 4.137 41.696 1.00 45.84 444 GLU A N 1
ATOM 3191 C CA . GLU A 1 444 ? -64.549 4.360 42.747 1.00 45.84 444 GLU A CA 1
ATOM 3192 C C . GLU A 1 444 ? -65.921 3.926 42.223 1.00 45.84 444 GLU A C 1
ATOM 3194 O O . GLU A 1 444 ? -66.410 4.397 41.196 1.00 45.84 444 GLU A O 1
ATOM 3199 N N . ALA A 1 445 ? -66.494 2.940 42.904 1.00 52.41 445 ALA A N 1
ATOM 3200 C CA . ALA A 1 445 ? -67.802 2.380 42.627 1.00 52.41 445 ALA A CA 1
ATOM 3201 C C . ALA A 1 445 ? -68.904 3.284 43.197 1.00 52.41 445 ALA A C 1
ATOM 3203 O O . ALA A 1 445 ? -68.848 3.630 44.373 1.00 52.41 445 ALA A O 1
ATOM 3204 N N . ALA A 1 446 ? -69.958 3.564 42.425 1.00 41.41 446 ALA A N 1
ATOM 3205 C CA . ALA A 1 446 ? -71.270 3.889 42.987 1.00 41.41 446 ALA A CA 1
ATOM 3206 C C . ALA A 1 446 ? -72.416 3.589 41.994 1.00 41.41 446 ALA A C 1
ATOM 3208 O O . ALA A 1 446 ? -72.223 3.730 40.783 1.00 41.41 446 ALA A O 1
ATOM 3209 N N . PRO A 1 447 ? -73.604 3.169 42.477 1.00 57.03 447 PRO A N 1
ATOM 3210 C CA . PRO A 1 447 ? -74.718 2.727 41.642 1.00 57.03 447 PRO A CA 1
ATOM 3211 C C . PRO A 1 447 ? -75.827 3.785 41.468 1.00 57.03 447 PRO A C 1
ATOM 3213 O O . PRO A 1 447 ? -76.101 4.561 42.373 1.00 57.03 447 PRO A O 1
ATOM 3216 N N . GLY A 1 448 ? -76.550 3.682 40.344 1.00 45.28 448 GLY A N 1
ATOM 3217 C CA . GLY A 1 448 ? -78.005 3.885 40.255 1.00 45.28 448 GLY A CA 1
ATOM 3218 C C . GLY A 1 448 ? -78.579 5.311 40.161 1.00 45.28 448 GLY A C 1
ATOM 3219 O O . GLY A 1 448 ? -78.345 6.149 41.019 1.00 45.28 448 GLY A O 1
ATOM 3220 N N . GLY A 1 449 ? -79.495 5.507 39.198 1.00 40.09 449 GLY A N 1
ATOM 3221 C CA . GLY A 1 449 ? -80.706 6.314 39.435 1.00 40.09 449 GLY A CA 1
ATOM 3222 C C . GLY A 1 449 ? -80.981 7.526 38.531 1.00 40.09 449 GLY A C 1
ATOM 3223 O O . GLY A 1 449 ? -80.697 8.650 38.905 1.00 40.09 449 GLY A O 1
ATOM 3224 N N . ALA A 1 450 ? -81.607 7.256 37.379 1.00 41.91 450 ALA A N 1
ATOM 3225 C CA . ALA A 1 450 ? -82.782 7.915 36.771 1.00 41.91 450 ALA A CA 1
ATOM 3226 C C . ALA A 1 450 ? -83.050 9.451 36.829 1.00 41.91 450 ALA A C 1
ATOM 3228 O O . ALA A 1 450 ? -83.234 10.017 37.897 1.00 41.91 450 ALA A O 1
ATOM 3229 N N . ALA A 1 451 ? -83.375 9.977 35.624 1.00 41.62 451 ALA A N 1
ATOM 3230 C CA . ALA A 1 451 ? -84.441 10.954 35.272 1.00 41.62 451 ALA A CA 1
ATOM 3231 C C . ALA A 1 451 ? -84.311 12.424 35.758 1.00 41.62 451 ALA A C 1
ATOM 3233 O O . ALA A 1 451 ? -83.869 12.677 36.862 1.00 41.62 451 ALA A O 1
ATOM 3234 N N . CYS A 1 452 ? -84.739 13.487 35.059 1.00 34.31 452 CYS A N 1
ATOM 3235 C CA . CYS A 1 452 ? -85.352 13.737 33.746 1.00 34.31 452 CYS A CA 1
ATOM 3236 C C . CYS A 1 452 ? -85.302 15.265 33.466 1.00 34.31 452 CYS A C 1
ATOM 3238 O O . CYS A 1 452 ? -85.443 16.048 34.399 1.00 34.31 452 CYS A O 1
ATOM 3240 N N . GLY A 1 453 ? -85.246 15.656 32.180 1.00 32.31 453 GLY A N 1
ATOM 3241 C CA . GLY A 1 453 ? -85.667 16.968 31.635 1.00 32.31 453 GLY A CA 1
ATOM 3242 C C . GLY A 1 453 ? -84.621 18.096 31.702 1.00 32.31 453 GLY A C 1
ATOM 3243 O O . GLY A 1 453 ? -84.062 18.359 32.749 1.00 32.31 453 GLY A O 1
ATOM 3244 N N . GLY A 1 454 ? -84.275 18.849 30.657 1.00 38.25 454 GLY A N 1
ATOM 3245 C CA . GLY A 1 454 ? -84.794 18.981 29.299 1.00 38.25 454 GLY A CA 1
ATOM 3246 C C . GLY A 1 454 ? -84.923 20.467 28.943 1.00 38.25 454 GLY A C 1
ATOM 3247 O O . GLY A 1 454 ? -85.862 21.089 29.415 1.00 38.25 454 GLY A O 1
ATOM 3248 N N . GLN A 1 455 ? -84.044 21.024 28.093 1.00 32.16 455 GLN A N 1
ATOM 3249 C CA . GLN A 1 455 ? -84.389 22.134 27.180 1.00 32.16 455 GLN A CA 1
ATOM 3250 C C . GLN A 1 455 ? -83.306 22.417 26.106 1.00 32.16 455 GLN A C 1
ATOM 3252 O O . GLN A 1 455 ? -82.232 22.934 26.376 1.00 32.16 455 GLN A O 1
ATOM 3257 N N . ARG A 1 456 ? -83.655 22.009 24.877 1.00 31.64 456 ARG A N 1
ATOM 3258 C CA . ARG A 1 456 ? -83.447 22.585 23.524 1.00 31.64 456 ARG A CA 1
ATOM 3259 C C . ARG A 1 456 ? -82.310 23.611 23.252 1.00 31.64 456 ARG A C 1
ATOM 3261 O O . ARG A 1 456 ? -82.439 24.780 23.579 1.00 31.64 456 ARG A O 1
ATOM 3268 N N . HIS A 1 457 ? -81.277 23.130 22.535 1.00 33.84 457 HIS A N 1
ATOM 3269 C CA . HIS A 1 457 ? -80.734 23.494 21.188 1.00 33.84 457 HIS A CA 1
ATOM 3270 C C . HIS A 1 457 ? -81.244 24.755 20.427 1.00 33.84 457 HIS A C 1
ATOM 3272 O O . HIS A 1 457 ? -82.379 25.149 20.687 1.00 33.84 457 HIS A O 1
ATOM 3278 N N . PRO A 1 458 ? -80.527 25.298 19.389 1.00 51.50 458 PRO A N 1
ATOM 3279 C CA . PRO A 1 458 ? -79.501 24.643 18.532 1.00 51.50 458 PRO A CA 1
ATOM 3280 C C . PRO A 1 458 ? -78.231 25.469 18.147 1.00 51.50 458 PRO A C 1
ATOM 3282 O O . PRO A 1 458 ? -78.245 26.690 18.094 1.00 51.50 458 PRO A O 1
ATOM 3285 N N . SER A 1 459 ? -77.086 24.780 17.985 1.00 37.78 459 SER A N 1
ATOM 3286 C CA . SER A 1 459 ? -76.279 24.563 16.747 1.00 37.78 459 SER A CA 1
ATOM 3287 C C . SER A 1 459 ? -75.535 25.787 16.183 1.00 37.78 459 SER A C 1
ATOM 3289 O O . SER A 1 459 ? -76.166 26.783 15.864 1.00 37.78 459 SER A O 1
ATOM 3291 N N . VAL A 1 460 ? -74.210 25.739 15.989 1.00 37.16 460 VAL A N 1
ATOM 3292 C CA . VAL A 1 460 ? -73.571 25.026 14.858 1.00 37.16 460 VAL A CA 1
ATOM 3293 C C . VAL A 1 460 ? -72.423 24.090 15.295 1.00 37.16 460 VAL A C 1
ATOM 3295 O O . VAL A 1 460 ? -71.536 24.472 16.054 1.00 37.16 460 VAL A O 1
ATOM 3298 N N . ALA A 1 461 ? -72.492 22.853 14.787 1.00 35.84 461 ALA A N 1
ATOM 3299 C CA . ALA A 1 461 ? -71.524 21.748 14.834 1.00 35.84 461 ALA A CA 1
ATOM 3300 C C . ALA A 1 461 ? -70.253 22.070 14.010 1.00 35.84 461 ALA A C 1
ATOM 3302 O O . ALA A 1 461 ? -70.343 22.776 13.014 1.00 35.84 461 ALA A O 1
ATOM 3303 N N . ALA A 1 462 ? -69.025 21.703 14.391 1.00 38.38 462 ALA A N 1
ATOM 3304 C CA . ALA A 1 462 ? -68.462 20.382 14.710 1.00 38.38 462 ALA A CA 1
ATOM 3305 C C . ALA A 1 462 ? -68.354 19.436 13.500 1.00 38.38 462 ALA A C 1
ATOM 3307 O O . ALA A 1 462 ? -69.357 19.098 12.883 1.00 38.38 462 ALA A O 1
ATOM 3308 N N . ALA A 1 463 ? -67.137 18.941 13.244 1.00 34.72 463 ALA A N 1
ATOM 3309 C CA . ALA A 1 463 ? -66.902 17.641 12.614 1.00 34.72 463 ALA A CA 1
ATOM 3310 C C . ALA A 1 463 ? -65.475 17.143 12.914 1.00 34.72 463 ALA A C 1
ATOM 3312 O O . ALA A 1 463 ? -64.596 17.114 12.059 1.00 34.72 463 ALA A O 1
ATOM 3313 N N . ALA A 1 464 ? -65.269 16.735 14.164 1.00 35.97 464 ALA A N 1
ATOM 3314 C CA . ALA A 1 464 ? -64.405 15.614 14.495 1.00 35.97 464 ALA A CA 1
ATOM 3315 C C . ALA A 1 464 ? -65.336 14.487 14.948 1.00 35.97 464 ALA A C 1
ATOM 3317 O O . ALA A 1 464 ? -66.081 14.664 15.910 1.00 35.97 464 ALA A O 1
ATOM 3318 N N . ALA A 1 465 ? -65.322 13.359 14.246 1.00 34.84 465 ALA A N 1
ATOM 3319 C CA . ALA A 1 465 ? -65.843 12.090 14.736 1.00 34.84 465 ALA A CA 1
ATOM 3320 C C . ALA A 1 465 ? -65.316 10.966 13.843 1.00 34.84 465 ALA A C 1
ATOM 3322 O O . ALA A 1 465 ? -65.558 10.963 12.641 1.00 34.84 465 ALA A O 1
ATOM 3323 N N . ALA A 1 466 ? -64.620 10.001 14.435 1.00 33.19 466 ALA A N 1
ATOM 3324 C CA . ALA A 1 466 ? -65.219 8.698 14.722 1.00 33.19 466 ALA A CA 1
ATOM 3325 C C . ALA A 1 466 ? -64.114 7.666 14.972 1.00 33.19 466 ALA A C 1
ATOM 3327 O O . ALA A 1 466 ? -63.492 7.141 14.053 1.00 33.19 466 ALA A O 1
ATOM 3328 N N . ALA A 1 467 ? -63.934 7.331 16.245 1.00 33.53 467 ALA A N 1
ATOM 3329 C CA . ALA A 1 467 ? -63.485 6.016 16.654 1.00 33.53 467 ALA A CA 1
ATOM 3330 C C . ALA A 1 467 ? -64.619 5.374 17.458 1.00 33.53 467 ALA A C 1
ATOM 3332 O O . ALA A 1 467 ? -65.259 6.058 18.255 1.00 33.53 467 ALA A O 1
ATOM 3333 N N . THR A 1 468 ? -64.772 4.062 17.263 1.00 37.88 468 THR A N 1
ATOM 3334 C CA . THR A 1 468 ? -65.407 3.030 18.112 1.00 37.88 468 THR A CA 1
ATOM 3335 C C . THR A 1 468 ? -66.641 2.336 17.534 1.00 37.88 468 THR A C 1
ATOM 3337 O O . THR A 1 468 ? -67.780 2.696 17.798 1.00 37.88 468 THR A O 1
ATOM 3340 N N . ALA A 1 469 ? -66.378 1.245 16.809 1.00 32.69 469 ALA A N 1
ATOM 3341 C CA . ALA A 1 469 ? -67.226 0.055 16.756 1.00 32.69 469 ALA A CA 1
ATOM 3342 C C . ALA A 1 469 ? -66.406 -1.123 16.198 1.00 32.69 469 ALA A C 1
ATOM 3344 O O . ALA A 1 469 ? -66.247 -1.229 14.988 1.00 32.69 469 ALA A O 1
ATOM 3345 N N . ALA A 1 470 ? -65.853 -1.968 17.078 1.00 35.06 470 ALA A N 1
ATOM 3346 C CA . ALA A 1 470 ? -65.591 -3.395 16.829 1.00 35.06 470 ALA A CA 1
ATOM 3347 C C . ALA A 1 470 ? -64.954 -4.039 18.074 1.00 35.06 470 ALA A C 1
ATOM 3349 O O . ALA A 1 470 ? -63.737 -4.181 18.180 1.00 35.06 470 ALA A O 1
ATOM 3350 N N . ALA A 1 471 ? -65.797 -4.441 19.024 1.00 40.41 471 ALA A N 1
ATOM 3351 C CA . ALA A 1 471 ? -65.470 -5.522 19.941 1.00 40.41 471 ALA A CA 1
ATOM 3352 C C . ALA A 1 471 ? -65.736 -6.842 19.203 1.00 40.41 471 ALA A C 1
ATOM 3354 O O . ALA A 1 471 ? -66.843 -7.049 18.709 1.00 40.41 471 ALA A O 1
ATOM 3355 N N . GLY A 1 472 ? -64.720 -7.703 19.107 1.00 40.16 472 GLY A N 1
ATOM 3356 C CA . GLY A 1 472 ? -64.862 -9.049 18.547 1.00 40.16 472 GLY A CA 1
ATOM 3357 C C . GLY A 1 472 ? -63.730 -9.476 17.616 1.00 40.16 472 GLY A C 1
ATOM 3358 O O . GLY A 1 472 ? -63.976 -9.760 16.447 1.00 40.16 472 GLY A O 1
ATOM 3359 N N . ARG A 1 473 ? -62.492 -9.556 18.116 1.00 36.53 473 ARG A N 1
ATOM 3360 C CA . ARG A 1 473 ? -61.518 -10.528 17.597 1.00 36.53 473 ARG A CA 1
ATOM 3361 C C . ARG A 1 473 ? -60.421 -10.793 18.617 1.00 36.53 473 ARG A C 1
ATOM 3363 O O . ARG A 1 473 ? -59.752 -9.884 19.094 1.00 36.53 473 ARG A O 1
ATOM 3370 N N . GLU A 1 474 ? -60.312 -12.061 18.965 1.00 36.09 474 GLU A N 1
ATOM 3371 C CA . GLU A 1 474 ? -59.338 -12.634 19.876 1.00 36.09 474 GLU A CA 1
ATOM 3372 C C . GLU A 1 474 ? -57.896 -12.362 19.414 1.00 36.09 474 GLU A C 1
ATOM 3374 O O . GLU A 1 474 ? -57.577 -12.452 18.230 1.00 36.09 474 GLU A O 1
ATOM 3379 N N . GLY A 1 475 ? -57.033 -12.060 20.387 1.00 44.47 475 GLY A N 1
ATOM 3380 C CA . GLY A 1 475 ? -55.626 -12.462 20.408 1.00 44.47 475 GLY A CA 1
ATOM 3381 C C . GLY A 1 475 ? -54.739 -12.047 19.233 1.00 44.47 475 GLY A C 1
ATOM 3382 O O . GLY A 1 475 ? -54.350 -12.881 18.423 1.00 44.47 475 GLY A O 1
ATOM 3383 N N . SER A 1 476 ? -54.261 -10.803 19.216 1.00 41.41 476 SER A N 1
ATOM 3384 C CA . SER A 1 476 ? -52.964 -10.522 18.592 1.00 41.41 476 SER A CA 1
ATOM 3385 C C . SER A 1 476 ? -52.254 -9.404 19.341 1.00 41.41 476 SER A C 1
ATOM 3387 O O . SER A 1 476 ? -52.407 -8.218 19.059 1.00 41.41 476 SER A O 1
ATOM 3389 N N . THR A 1 477 ? -51.475 -9.799 20.344 1.00 42.06 477 THR A N 1
ATOM 3390 C CA . THR A 1 477 ? -50.404 -8.990 20.917 1.00 42.06 477 THR A CA 1
ATOM 3391 C C . THR A 1 477 ? -49.337 -8.790 19.839 1.00 42.06 477 THR A C 1
ATOM 3393 O O . THR A 1 477 ? -48.315 -9.474 19.809 1.00 42.06 477 THR A O 1
ATOM 3396 N N . GLN A 1 478 ? -49.567 -7.851 18.918 1.00 37.75 478 GLN A N 1
ATOM 3397 C CA . GLN A 1 478 ? -48.500 -7.300 18.089 1.00 37.75 478 GLN A CA 1
ATOM 3398 C C . GLN A 1 478 ? -47.567 -6.504 19.004 1.00 37.75 478 GLN A C 1
ATOM 3400 O O . GLN A 1 478 ? -47.635 -5.283 19.116 1.00 37.75 478 GLN A O 1
ATOM 3405 N N . PHE A 1 479 ? -46.683 -7.229 19.689 1.00 40.00 479 PHE A N 1
ATOM 3406 C CA . PHE A 1 479 ? -45.414 -6.689 20.133 1.00 40.00 479 PHE A CA 1
ATOM 3407 C C . PHE A 1 479 ? -44.786 -6.033 18.909 1.00 40.00 479 PHE A C 1
ATOM 3409 O O . PHE A 1 479 ? -44.444 -6.721 17.944 1.00 40.00 479 PHE A O 1
ATOM 3416 N N . VAL A 1 480 ? -44.673 -4.704 18.935 1.00 41.94 480 VAL A N 1
ATOM 3417 C CA . VAL A 1 480 ? -43.829 -3.950 18.011 1.00 41.94 480 VAL A CA 1
ATOM 3418 C C . VAL A 1 480 ? -42.421 -4.483 18.231 1.00 41.94 480 VAL A C 1
ATOM 3420 O O . VAL A 1 480 ? -41.710 -4.090 19.155 1.00 41.94 480 VAL A O 1
ATOM 3423 N N . ARG A 1 481 ? -42.072 -5.501 17.446 1.00 42.75 481 ARG A N 1
ATOM 3424 C CA . ARG A 1 481 ? -40.779 -6.159 17.477 1.00 42.75 481 ARG A CA 1
ATOM 3425 C C . ARG A 1 481 ? -39.807 -5.086 17.013 1.00 42.75 481 ARG A C 1
ATOM 3427 O O . ARG A 1 481 ? -39.773 -4.770 15.826 1.00 42.75 481 ARG A O 1
ATOM 3434 N N . LEU A 1 482 ? -39.090 -4.477 17.962 1.00 46.41 482 LEU A N 1
ATOM 3435 C CA . LEU A 1 482 ? -37.953 -3.615 17.656 1.00 46.41 482 LEU A CA 1
ATOM 3436 C C . LEU A 1 482 ? -37.141 -4.317 16.559 1.00 46.41 482 LEU A C 1
ATOM 3438 O O . LEU A 1 482 ? -36.894 -5.524 16.689 1.00 46.41 482 LEU A O 1
ATOM 3442 N N . PRO A 1 483 ? -36.797 -3.621 15.460 1.00 65.75 483 PRO A N 1
ATOM 3443 C CA . PRO A 1 483 ? -36.089 -4.242 14.351 1.00 65.75 483 PRO A CA 1
ATOM 3444 C C . PRO A 1 483 ? -34.866 -4.965 14.912 1.00 65.75 483 PRO A C 1
ATOM 3446 O O . PRO A 1 483 ? -34.178 -4.421 15.774 1.00 65.75 483 PRO A O 1
ATOM 3449 N N . ALA A 1 484 ? -34.611 -6.200 14.473 1.00 67.81 484 ALA A N 1
ATOM 3450 C CA . ALA A 1 484 ? -33.579 -7.069 15.054 1.00 67.81 484 ALA A CA 1
ATOM 3451 C C . ALA A 1 484 ? -32.197 -6.384 15.174 1.00 67.81 484 ALA A C 1
ATOM 3453 O O . ALA A 1 484 ? -31.433 -6.685 16.088 1.00 67.81 484 ALA A O 1
ATOM 3454 N N . ALA A 1 485 ? -31.921 -5.400 14.311 1.00 64.94 485 ALA A N 1
ATOM 3455 C CA . ALA A 1 485 ? -30.750 -4.532 14.373 1.00 64.94 485 ALA A CA 1
ATOM 3456 C C . ALA A 1 485 ? -30.662 -3.678 15.655 1.00 64.94 485 ALA A C 1
ATOM 3458 O O . ALA A 1 485 ? -29.584 -3.555 16.226 1.00 64.94 485 ALA A O 1
ATOM 3459 N N . ALA A 1 486 ? -31.774 -3.125 16.150 1.00 69.31 486 ALA A N 1
ATOM 3460 C CA . ALA A 1 486 ? -31.803 -2.326 17.378 1.00 69.31 486 ALA A CA 1
ATOM 3461 C C . ALA A 1 486 ? -31.558 -3.189 18.626 1.00 69.31 486 ALA A C 1
ATOM 3463 O O . ALA A 1 486 ? -30.828 -2.781 19.526 1.00 69.31 486 ALA A O 1
ATOM 3464 N N . ALA A 1 487 ? -32.110 -4.407 18.659 1.00 74.00 487 ALA A N 1
ATOM 3465 C CA . ALA A 1 487 ? -31.848 -5.360 19.738 1.00 74.00 487 ALA A CA 1
ATOM 3466 C C . ALA A 1 487 ? -30.382 -5.834 19.739 1.00 74.00 487 ALA A C 1
ATOM 3468 O O . ALA A 1 487 ? -29.759 -5.906 20.797 1.00 74.00 487 ALA A O 1
ATOM 3469 N N . ALA A 1 488 ? -29.805 -6.095 18.560 1.00 76.62 488 ALA A N 1
ATOM 3470 C CA . ALA A 1 488 ? -28.388 -6.431 18.425 1.00 76.62 488 ALA A CA 1
ATOM 3471 C C . ALA A 1 488 ? -27.472 -5.260 18.830 1.00 76.62 488 ALA A C 1
ATOM 3473 O O . ALA A 1 488 ? -26.483 -5.471 19.531 1.00 76.62 488 ALA A O 1
ATOM 3474 N N . ALA A 1 489 ? -27.826 -4.025 18.459 1.00 75.31 489 ALA A N 1
ATOM 3475 C CA . ALA A 1 489 ? -27.100 -2.824 18.868 1.00 75.31 489 ALA A CA 1
ATOM 3476 C C . ALA A 1 489 ? -27.147 -2.612 20.392 1.00 75.31 489 ALA A C 1
ATOM 3478 O O . ALA A 1 489 ? -26.123 -2.303 20.998 1.00 75.31 489 ALA A O 1
ATOM 3479 N N . ALA A 1 490 ? -28.304 -2.845 21.023 1.00 78.56 490 ALA A N 1
ATOM 3480 C CA . ALA A 1 490 ? -28.447 -2.777 22.476 1.00 78.56 490 ALA A CA 1
ATOM 3481 C C . ALA A 1 490 ? -27.606 -3.849 23.194 1.00 78.56 490 ALA A C 1
ATOM 3483 O O . ALA A 1 490 ? -26.961 -3.551 24.196 1.00 78.56 490 ALA A O 1
ATOM 3484 N N . ALA A 1 491 ? -27.553 -5.074 22.660 1.00 83.31 491 ALA A N 1
ATOM 3485 C CA . ALA A 1 491 ? -26.732 -6.150 23.218 1.00 83.31 491 ALA A CA 1
ATOM 3486 C C . ALA A 1 491 ? -25.218 -5.888 23.084 1.00 83.31 491 ALA A C 1
ATOM 3488 O O . ALA A 1 491 ? -24.449 -6.309 23.944 1.00 83.31 491 ALA A O 1
ATOM 3489 N N . ALA A 1 492 ? -24.787 -5.173 22.039 1.00 86.62 492 ALA A N 1
ATOM 3490 C CA . ALA A 1 492 ? -23.384 -4.819 21.807 1.00 86.62 492 ALA A CA 1
ATOM 3491 C C . ALA A 1 492 ? -22.919 -3.562 22.572 1.00 86.62 492 ALA A C 1
ATOM 3493 O O . ALA A 1 492 ? -21.718 -3.294 22.637 1.00 86.62 492 ALA A O 1
ATOM 3494 N N . ALA A 1 493 ? -23.841 -2.796 23.165 1.00 89.94 493 ALA A N 1
ATOM 3495 C CA . ALA A 1 493 ? -23.544 -1.559 23.887 1.00 89.94 493 ALA A CA 1
ATOM 3496 C C . ALA A 1 493 ? -22.495 -1.693 25.018 1.00 89.94 493 ALA A C 1
ATOM 3498 O O . ALA A 1 493 ? -21.582 -0.863 25.049 1.00 89.94 493 ALA A O 1
ATOM 3499 N N . PRO A 1 494 ? -22.544 -2.699 25.923 1.00 93.12 494 PRO A N 1
ATOM 3500 C CA . PRO A 1 494 ? -21.542 -2.819 26.985 1.00 93.12 494 PRO A CA 1
ATOM 3501 C C . PRO A 1 494 ? -20.143 -3.129 26.437 1.00 93.12 494 PRO A C 1
ATOM 3503 O O . PRO A 1 494 ? -19.165 -2.535 26.883 1.00 93.12 494 PRO A O 1
ATOM 3506 N N . GLU A 1 495 ? -20.042 -3.995 25.425 1.00 93.81 495 GLU A N 1
ATOM 3507 C CA . GLU A 1 495 ? -18.760 -4.313 24.785 1.00 93.81 495 GLU A CA 1
ATOM 3508 C C . GLU A 1 495 ? -18.188 -3.097 24.044 1.00 93.81 495 GLU A C 1
ATOM 3510 O O . GLU A 1 495 ? -16.981 -2.865 24.066 1.00 93.81 495 GLU A O 1
ATOM 3515 N N . ALA A 1 496 ? -19.046 -2.299 23.403 1.00 94.06 496 ALA A N 1
ATOM 3516 C CA . ALA A 1 496 ? -18.648 -1.061 22.740 1.00 94.06 496 ALA A CA 1
ATOM 3517 C C . ALA A 1 496 ? -18.125 -0.017 23.740 1.00 94.06 496 ALA A C 1
ATOM 3519 O O . ALA A 1 496 ? -17.110 0.628 23.474 1.00 94.06 496 ALA A O 1
ATOM 3520 N N . ALA A 1 497 ? -18.765 0.114 24.906 1.00 95.25 497 ALA A N 1
ATOM 3521 C CA . ALA A 1 497 ? -18.297 0.984 25.982 1.00 95.25 497 ALA A CA 1
ATOM 3522 C C . ALA A 1 497 ? -16.944 0.520 26.552 1.00 95.25 497 ALA A C 1
ATOM 3524 O O . ALA A 1 497 ? -16.044 1.340 26.734 1.00 95.25 497 ALA A O 1
ATOM 3525 N N . GLU A 1 498 ? -16.761 -0.788 26.767 1.00 96.56 498 GLU A N 1
ATOM 3526 C CA . GLU A 1 498 ? -15.475 -1.352 27.197 1.00 96.56 498 GLU A CA 1
ATOM 3527 C C . GLU A 1 498 ? -14.383 -1.111 26.139 1.00 96.56 498 GLU A C 1
ATOM 3529 O O . GLU A 1 498 ? -13.271 -0.704 26.480 1.00 96.56 498 GLU A O 1
ATOM 3534 N N . ALA A 1 499 ? -14.697 -1.297 24.850 1.00 96.00 499 ALA A N 1
ATOM 3535 C CA . ALA A 1 499 ? -13.774 -1.036 23.743 1.00 96.00 499 ALA A CA 1
ATOM 3536 C C . ALA A 1 499 ? -13.327 0.429 23.694 1.00 96.00 499 ALA A C 1
ATOM 3538 O O . ALA A 1 499 ? -12.140 0.701 23.503 1.00 96.00 499 ALA A O 1
ATOM 3539 N N . LEU A 1 500 ? -14.256 1.367 23.903 1.00 96.56 500 LEU A N 1
ATOM 3540 C CA . LEU A 1 500 ? -13.958 2.796 23.979 1.00 96.56 500 LEU A CA 1
ATOM 3541 C C . LEU A 1 500 ? -13.065 3.128 25.176 1.00 96.56 500 LEU A C 1
ATOM 3543 O O . LEU A 1 500 ? -12.077 3.834 24.999 1.00 96.56 500 LEU A O 1
ATOM 3547 N N . ALA A 1 501 ? -13.363 2.592 26.362 1.00 97.06 501 ALA A N 1
ATOM 3548 C CA . ALA A 1 501 ? -12.565 2.829 27.565 1.00 97.06 501 ALA A CA 1
ATOM 3549 C C . ALA A 1 501 ? -11.140 2.261 27.438 1.00 97.06 501 ALA A C 1
ATOM 3551 O O . ALA A 1 501 ? -10.164 2.940 27.757 1.00 97.06 501 ALA A O 1
ATOM 3552 N N . ALA A 1 502 ? -11.002 1.039 26.913 1.00 97.06 502 ALA A N 1
ATOM 3553 C CA . ALA A 1 502 ? -9.701 0.433 26.642 1.00 97.06 502 ALA A CA 1
ATOM 3554 C C . ALA A 1 502 ? -8.922 1.207 25.562 1.00 97.06 502 ALA A C 1
ATOM 3556 O O . ALA A 1 502 ? -7.704 1.360 25.663 1.00 97.06 502 ALA A O 1
ATOM 3557 N N . GLY A 1 503 ? -9.627 1.714 24.545 1.00 96.50 503 GLY A N 1
ATOM 3558 C CA . GLY A 1 503 ? -9.064 2.577 23.512 1.00 96.50 503 GLY A CA 1
ATOM 3559 C C . GLY A 1 503 ? -8.540 3.901 24.070 1.00 96.50 503 GLY A C 1
ATOM 3560 O O . GLY A 1 503 ? -7.420 4.277 23.739 1.00 96.50 503 GLY A O 1
ATOM 3561 N N . ASP A 1 504 ? -9.303 4.561 24.948 1.00 97.38 504 ASP A N 1
ATOM 3562 C CA . ASP A 1 504 ? -8.920 5.820 25.609 1.00 97.38 504 ASP A CA 1
ATOM 3563 C C . ASP A 1 504 ? -7.664 5.625 26.480 1.00 97.38 504 ASP A C 1
ATOM 3565 O O . ASP A 1 504 ? -6.710 6.399 26.398 1.00 97.38 504 ASP A O 1
ATOM 3569 N N . ALA A 1 505 ? -7.602 4.522 27.236 1.00 97.25 505 ALA A N 1
ATOM 3570 C CA . ALA A 1 505 ? -6.436 4.175 28.049 1.00 97.25 505 ALA A CA 1
ATOM 3571 C C . ALA A 1 505 ? -5.166 3.949 27.204 1.00 97.25 505 ALA A C 1
ATOM 3573 O O . ALA A 1 505 ? -4.125 4.548 27.486 1.00 97.25 505 ALA A O 1
ATOM 3574 N N . LEU A 1 506 ? -5.255 3.131 26.144 1.00 96.19 506 LEU A N 1
ATOM 3575 C CA . LEU A 1 506 ? -4.138 2.884 25.223 1.00 96.19 506 LEU A CA 1
ATOM 3576 C C . LEU A 1 506 ? -3.695 4.176 24.523 1.00 96.19 506 LEU A C 1
ATOM 3578 O O . LEU A 1 506 ? -2.499 4.437 24.390 1.00 96.19 506 LEU A O 1
ATOM 3582 N N . PHE A 1 507 ? -4.658 4.981 24.070 1.00 96.31 507 PHE A N 1
ATOM 3583 C CA . PHE A 1 507 ? -4.400 6.260 23.423 1.00 96.31 507 PHE A CA 1
ATOM 3584 C C . PHE A 1 507 ? -3.630 7.200 24.349 1.00 96.31 507 PHE A C 1
ATOM 3586 O O . PHE A 1 507 ? -2.622 7.761 23.924 1.00 96.31 507 PHE A O 1
ATOM 3593 N N . GLY A 1 508 ? -4.050 7.314 25.611 1.00 96.25 508 GLY A N 1
ATOM 3594 C CA . GLY A 1 508 ? -3.359 8.104 26.620 1.00 96.25 508 GLY A CA 1
ATOM 3595 C C . GLY A 1 508 ? -1.890 7.705 26.776 1.00 96.25 508 GLY A C 1
ATOM 3596 O O . GLY A 1 508 ? -1.005 8.537 26.588 1.00 96.25 508 GLY A O 1
ATOM 3597 N N . GLU A 1 509 ? -1.625 6.427 27.052 1.00 95.62 509 GLU A N 1
ATOM 3598 C CA . GLU A 1 509 ? -0.264 5.903 27.248 1.00 95.62 509 GLU A CA 1
ATOM 3599 C C . GLU A 1 509 ? 0.635 6.144 26.023 1.00 95.62 509 GLU A C 1
ATOM 3601 O O . GLU A 1 509 ? 1.776 6.602 26.133 1.00 95.62 509 GLU A O 1
ATOM 3606 N N . TRP A 1 510 ? 0.126 5.845 24.825 1.00 95.75 510 TRP A N 1
ATOM 3607 C CA . TRP A 1 510 ? 0.922 5.943 23.605 1.00 95.75 510 TRP A CA 1
ATOM 3608 C C . TRP A 1 510 ? 1.165 7.384 23.177 1.00 95.75 510 TRP A C 1
ATOM 3610 O O . TRP A 1 510 ? 2.265 7.688 22.714 1.00 95.75 510 TRP A O 1
ATOM 3620 N N . MET A 1 511 ? 0.182 8.271 23.335 1.00 94.88 511 MET A N 1
ATOM 3621 C CA . MET A 1 511 ? 0.347 9.686 23.009 1.00 94.88 511 MET A CA 1
ATOM 3622 C C . MET A 1 511 ? 1.337 10.378 23.943 1.00 94.88 511 MET A C 1
ATOM 3624 O O . MET A 1 511 ? 2.158 11.149 23.447 1.00 94.88 511 MET A O 1
ATOM 3628 N N . ASP A 1 512 ? 1.329 10.064 25.244 1.00 95.31 512 ASP A N 1
ATOM 3629 C CA . ASP A 1 512 ? 2.341 10.562 26.186 1.00 95.31 512 ASP A CA 1
ATOM 3630 C C . ASP A 1 512 ? 3.749 10.188 25.703 1.00 95.31 512 ASP A C 1
ATOM 3632 O O . ASP A 1 512 ? 4.611 11.053 25.530 1.00 95.31 512 ASP A O 1
ATOM 3636 N N . PHE A 1 513 ? 3.966 8.905 25.391 1.00 94.25 513 PHE A N 1
ATOM 3637 C CA . PHE A 1 513 ? 5.258 8.423 24.906 1.00 94.25 513 PHE A CA 1
ATOM 3638 C C . PHE A 1 513 ? 5.695 9.113 23.608 1.00 94.25 513 PHE A C 1
ATOM 3640 O O . PHE A 1 513 ? 6.846 9.543 23.492 1.00 94.25 513 PHE A O 1
ATOM 3647 N N . VAL A 1 514 ? 4.796 9.227 22.622 1.00 93.94 514 VAL A N 1
ATOM 3648 C CA . VAL A 1 514 ? 5.130 9.831 21.325 1.00 93.94 514 VAL A CA 1
ATOM 3649 C C . VAL A 1 514 ? 5.470 11.313 21.486 1.00 93.94 514 VAL A C 1
ATOM 3651 O O . VAL A 1 514 ? 6.461 11.763 20.912 1.00 93.94 514 VAL A O 1
ATOM 3654 N N . LEU A 1 515 ? 4.698 12.069 22.272 1.00 94.12 515 LEU A N 1
ATOM 3655 C CA . LEU A 1 515 ? 4.950 13.494 22.496 1.00 94.12 515 LEU A CA 1
ATOM 3656 C C . LEU A 1 515 ? 6.267 13.727 23.242 1.00 94.12 515 LEU A C 1
ATOM 3658 O O . LEU A 1 515 ? 7.045 14.582 22.821 1.00 94.12 515 LEU A O 1
ATOM 3662 N N . ILE A 1 516 ? 6.559 12.937 24.282 1.00 94.38 516 ILE A N 1
ATOM 3663 C CA . ILE A 1 516 ? 7.839 13.001 25.005 1.00 94.38 516 ILE A CA 1
ATOM 3664 C C . ILE A 1 516 ? 9.003 12.694 24.058 1.00 94.38 516 ILE A C 1
ATOM 3666 O O . ILE A 1 516 ? 9.981 13.440 24.006 1.00 94.38 516 ILE A O 1
ATOM 3670 N N . SER A 1 517 ? 8.896 11.616 23.277 1.00 93.06 517 SER A N 1
ATOM 3671 C CA . SER A 1 517 ? 9.939 11.212 22.334 1.00 93.06 517 SER A CA 1
ATOM 3672 C C . SER A 1 517 ? 10.173 12.270 21.251 1.00 93.06 517 SER A C 1
ATOM 3674 O O . SER A 1 517 ? 11.322 12.566 20.921 1.00 93.06 517 SER A O 1
ATOM 3676 N N . TYR A 1 518 ? 9.106 12.887 20.740 1.00 92.56 518 TYR A N 1
ATOM 3677 C CA . TYR A 1 518 ? 9.204 13.935 19.729 1.00 92.56 518 TYR A CA 1
ATOM 3678 C C . TYR A 1 518 ? 9.782 15.237 20.299 1.00 92.56 518 TYR A C 1
ATOM 3680 O O . TYR A 1 518 ? 10.666 15.833 19.687 1.00 92.56 518 TYR A O 1
ATOM 3688 N N . ALA A 1 519 ? 9.373 15.647 21.503 1.00 92.62 519 ALA A N 1
ATOM 3689 C CA . ALA A 1 519 ? 9.963 16.793 22.193 1.00 92.62 519 ALA A CA 1
ATOM 3690 C C . ALA A 1 519 ? 11.469 16.591 22.451 1.00 92.62 519 ALA A C 1
ATOM 3692 O O . ALA A 1 519 ? 12.270 17.491 22.195 1.00 92.62 519 ALA A O 1
ATOM 3693 N N . ALA A 1 520 ? 11.871 15.391 22.885 1.00 92.94 520 ALA A N 1
ATOM 3694 C CA . ALA A 1 520 ? 13.277 15.036 23.068 1.00 92.94 520 ALA A CA 1
ATOM 3695 C C . ALA A 1 520 ? 14.064 15.088 21.748 1.00 92.94 520 ALA A C 1
ATOM 3697 O O . ALA A 1 520 ? 15.189 15.589 21.724 1.00 92.94 520 ALA A O 1
ATOM 3698 N N . GLN A 1 521 ? 13.469 14.628 20.642 1.00 90.88 521 GLN A N 1
ATOM 3699 C CA . GLN A 1 521 ? 14.083 14.719 19.318 1.00 90.88 521 GLN A CA 1
ATOM 3700 C C . GLN A 1 521 ? 14.308 16.178 18.897 1.00 90.88 521 GLN A C 1
ATOM 3702 O O . GLN A 1 521 ? 15.415 16.523 18.487 1.00 90.88 521 GLN A O 1
ATOM 3707 N N . ILE A 1 522 ? 13.303 17.043 19.053 1.00 88.94 522 ILE A N 1
ATOM 3708 C CA . ILE A 1 522 ? 13.413 18.471 18.719 1.00 88.94 522 ILE A CA 1
ATOM 3709 C C . ILE A 1 522 ? 14.502 19.149 19.556 1.00 88.94 522 ILE A C 1
ATOM 3711 O O . ILE A 1 522 ? 15.295 19.928 19.026 1.00 88.94 522 ILE A O 1
ATOM 3715 N N . ASN A 1 523 ? 14.566 18.859 20.856 1.00 91.06 523 ASN A N 1
ATOM 3716 C CA . ASN A 1 523 ? 15.584 19.438 21.733 1.00 91.06 523 ASN A CA 1
ATOM 3717 C C . ASN A 1 523 ? 16.992 18.977 21.341 1.00 91.06 523 ASN A C 1
ATOM 3719 O O . ASN A 1 523 ? 17.891 19.806 21.219 1.00 91.06 523 ASN A O 1
ATOM 3723 N N . LYS A 1 524 ? 17.165 17.688 21.034 1.00 90.38 524 LYS A N 1
ATOM 3724 C CA . LYS A 1 524 ? 18.434 17.148 20.535 1.00 90.38 524 LYS A CA 1
ATOM 3725 C C . LYS A 1 524 ? 18.857 17.796 19.215 1.00 90.38 524 LYS A C 1
ATOM 3727 O O . LYS A 1 524 ? 20.028 18.115 19.028 1.00 90.38 524 LYS A O 1
ATOM 3732 N N . GLU A 1 525 ? 17.921 18.014 18.294 1.00 86.94 525 GLU A N 1
ATOM 3733 C CA . GLU A 1 525 ? 18.194 18.725 17.041 1.00 86.94 525 GLU A CA 1
ATOM 3734 C C . GLU A 1 525 ? 18.640 20.171 17.311 1.00 86.94 525 GLU A C 1
ATOM 3736 O O . GLU A 1 525 ? 19.631 20.618 16.734 1.00 86.94 525 GLU A O 1
ATOM 3741 N N . LYS A 1 526 ? 17.990 20.883 18.242 1.00 87.00 526 LYS A N 1
ATOM 3742 C CA . LYS A 1 526 ? 18.403 22.233 18.669 1.00 87.00 526 LYS A CA 1
ATOM 3743 C C . LYS A 1 526 ? 19.811 22.252 19.270 1.00 87.00 526 LYS A C 1
ATOM 3745 O O . LYS A 1 526 ? 20.598 23.122 18.909 1.00 87.00 526 LYS A O 1
ATOM 3750 N N . GLU A 1 527 ? 20.163 21.291 20.120 1.00 89.88 527 GLU A N 1
ATOM 3751 C CA . GLU A 1 527 ? 21.514 21.170 20.691 1.00 89.88 527 GLU A CA 1
ATOM 3752 C C . GLU A 1 527 ? 22.582 20.943 19.612 1.00 89.88 527 GLU A C 1
ATOM 3754 O O . GLU A 1 527 ? 23.626 21.603 19.611 1.00 89.88 527 GLU A O 1
ATOM 3759 N N . ILE A 1 528 ? 22.303 20.062 18.644 1.00 86.31 528 ILE A N 1
ATOM 3760 C CA . ILE A 1 528 ? 23.200 19.804 17.510 1.00 86.31 528 ILE A CA 1
ATOM 3761 C C . ILE A 1 528 ? 23.378 21.073 16.666 1.00 86.31 528 ILE A C 1
ATOM 3763 O O . ILE A 1 528 ? 24.500 21.396 16.273 1.00 86.31 528 ILE A O 1
ATOM 3767 N N . ASN A 1 529 ? 22.297 21.816 16.420 1.00 83.75 529 ASN A N 1
ATOM 3768 C CA . ASN A 1 529 ? 22.340 23.067 15.661 1.00 83.75 529 ASN A CA 1
ATOM 3769 C C . ASN A 1 529 ? 23.116 24.168 16.392 1.00 83.75 529 ASN A C 1
ATOM 3771 O O . ASN A 1 529 ? 23.872 24.897 15.755 1.00 83.75 529 ASN A O 1
ATOM 3775 N N . ASN A 1 530 ? 22.965 24.269 17.715 1.00 85.62 530 ASN A N 1
ATOM 3776 C CA . ASN A 1 530 ? 23.712 25.221 18.539 1.00 85.62 530 ASN A CA 1
ATOM 3777 C C . ASN A 1 530 ? 25.213 24.894 18.549 1.00 85.62 530 ASN A C 1
ATOM 3779 O O . ASN A 1 530 ? 26.044 25.797 18.529 1.00 85.62 530 ASN A O 1
ATOM 3783 N N . SER A 1 531 ? 25.567 23.606 18.515 1.00 85.62 531 SER A N 1
ATOM 3784 C CA . SER A 1 531 ? 26.963 23.148 18.512 1.00 85.62 531 SER A CA 1
ATOM 3785 C C . SER A 1 531 ? 27.671 23.355 17.165 1.00 85.62 531 SER A C 1
ATOM 3787 O O . SER A 1 531 ? 28.894 23.432 17.114 1.00 85.62 531 SER A O 1
ATOM 3789 N N . ARG A 1 532 ? 26.926 23.462 16.056 1.00 82.00 532 ARG A N 1
ATOM 3790 C CA . ARG A 1 532 ? 27.464 23.614 14.688 1.00 82.00 532 ARG A CA 1
ATOM 3791 C C . ARG A 1 532 ? 27.659 25.072 14.252 1.00 82.00 532 ARG A C 1
ATOM 3793 O O . ARG A 1 532 ? 27.585 25.364 13.055 1.00 82.00 532 ARG A O 1
ATOM 3800 N N . GLY A 1 533 ? 27.899 25.978 15.205 1.00 68.75 533 GLY A N 1
ATOM 3801 C CA . GLY A 1 533 ? 28.090 27.411 14.965 1.00 68.75 533 GLY A CA 1
ATOM 3802 C C . GLY A 1 533 ? 28.892 27.693 13.686 1.00 68.75 533 GLY A C 1
ATOM 3803 O O . GLY A 1 533 ? 30.032 27.261 13.567 1.00 68.75 533 GLY A O 1
ATOM 3804 N N . GLN A 1 534 ? 28.259 28.408 12.746 1.00 58.81 534 GLN A N 1
ATOM 3805 C CA . GLN A 1 534 ? 28.732 28.861 11.420 1.00 58.81 534 GLN A CA 1
ATOM 3806 C C . GLN A 1 534 ? 28.431 28.016 10.162 1.00 58.81 534 GLN A C 1
ATOM 3808 O O . GLN A 1 534 ? 28.416 28.601 9.082 1.00 58.81 534 GLN A O 1
ATOM 3813 N N . GLN A 1 535 ? 28.036 26.737 10.217 1.00 63.28 535 GLN A N 1
ATOM 3814 C CA . GLN A 1 535 ? 27.550 26.019 9.003 1.00 63.28 535 GLN A CA 1
ATOM 3815 C C . GLN A 1 535 ? 26.025 26.159 8.762 1.00 63.28 535 GLN A C 1
ATOM 3817 O O . GLN A 1 535 ? 25.389 25.350 8.085 1.00 63.28 535 GLN A O 1
ATOM 3822 N N . GLN A 1 536 ? 25.417 27.203 9.330 1.00 58.41 536 GLN A N 1
ATOM 3823 C CA . GLN A 1 536 ? 23.984 27.279 9.637 1.00 58.41 536 GLN A CA 1
ATOM 3824 C C . GLN A 1 536 ? 23.059 27.567 8.436 1.00 58.41 536 GLN A C 1
ATOM 3826 O O . GLN A 1 536 ? 21.884 27.209 8.487 1.00 58.41 536 GLN A O 1
ATOM 3831 N N . GLN A 1 537 ? 23.551 28.149 7.334 1.00 62.66 537 GLN A N 1
ATOM 3832 C CA . GLN A 1 537 ? 22.677 28.538 6.211 1.00 62.66 537 GLN A CA 1
ATOM 3833 C C . GLN A 1 537 ? 22.205 27.365 5.337 1.00 62.66 537 GLN A C 1
ATOM 3835 O O . GLN A 1 537 ? 21.056 27.365 4.903 1.00 62.66 537 GLN A O 1
ATOM 3840 N N . GLN A 1 538 ? 23.020 26.327 5.115 1.00 61.94 538 GLN A N 1
ATOM 3841 C CA . GLN A 1 538 ? 22.570 25.165 4.326 1.00 61.94 538 GLN A CA 1
ATOM 3842 C C . GLN A 1 538 ? 21.679 24.202 5.128 1.00 61.94 538 GLN A C 1
ATOM 3844 O O . GLN A 1 538 ? 20.840 23.512 4.552 1.00 61.94 538 GLN A O 1
ATOM 3849 N N . GLN A 1 539 ? 21.792 24.184 6.461 1.00 61.69 539 GLN A N 1
ATOM 3850 C CA . GLN A 1 539 ? 20.990 23.297 7.312 1.00 61.69 539 GLN A CA 1
ATOM 3851 C C . GLN A 1 539 ? 19.549 23.795 7.516 1.00 61.69 539 GLN A C 1
ATOM 3853 O O . GLN A 1 539 ? 18.643 22.975 7.666 1.00 61.69 539 GLN A O 1
ATOM 3858 N N . GLN A 1 540 ? 19.301 25.109 7.431 1.00 63.47 540 GLN A N 1
ATOM 3859 C CA . GLN A 1 540 ? 17.945 25.671 7.527 1.00 63.47 540 GLN A CA 1
ATOM 3860 C C . GLN A 1 540 ? 17.013 25.190 6.398 1.00 63.47 540 GLN A C 1
ATOM 3862 O O . GLN A 1 540 ? 15.834 24.951 6.648 1.00 63.47 540 GLN A O 1
ATOM 3867 N N . GLN A 1 541 ? 17.528 24.941 5.186 1.00 62.66 541 GLN A N 1
ATOM 3868 C CA . GLN A 1 541 ? 16.720 24.369 4.095 1.00 62.66 541 GLN A CA 1
ATOM 3869 C C . GLN A 1 541 ? 16.402 22.877 4.296 1.00 62.66 541 GLN A C 1
ATOM 3871 O O . GLN A 1 541 ? 15.374 22.396 3.824 1.00 62.66 541 GLN A O 1
ATOM 3876 N N . GLN A 1 542 ? 17.237 22.124 5.025 1.00 61.00 542 GLN A N 1
ATOM 3877 C CA . GLN A 1 542 ? 16.934 20.725 5.356 1.00 61.00 542 GLN A CA 1
ATOM 3878 C C . GLN A 1 542 ? 15.931 20.594 6.513 1.00 61.00 542 GLN A C 1
ATOM 3880 O O . GLN A 1 542 ? 15.150 19.645 6.520 1.00 61.00 542 GLN A O 1
ATOM 3885 N N . GLN A 1 543 ? 15.881 21.555 7.443 1.00 57.66 543 GLN A N 1
ATOM 3886 C CA . GLN A 1 543 ? 14.916 21.547 8.556 1.00 57.66 543 GLN A CA 1
ATOM 3887 C C . GLN A 1 543 ? 13.459 21.726 8.114 1.00 57.66 543 GLN A C 1
ATOM 3889 O O . GLN A 1 543 ? 12.557 21.218 8.776 1.00 57.66 543 GLN A O 1
ATOM 3894 N N . GLN A 1 544 ? 13.213 22.342 6.955 1.00 58.97 544 GLN A N 1
ATOM 3895 C CA . GLN A 1 544 ? 11.867 22.437 6.375 1.00 58.97 544 GLN A CA 1
ATOM 3896 C C . GLN A 1 544 ? 11.241 21.063 6.054 1.00 58.97 544 GLN A C 1
ATOM 3898 O O . GLN A 1 544 ? 10.042 20.973 5.803 1.00 58.97 544 GLN A O 1
ATOM 3903 N N . LYS A 1 545 ? 12.011 19.964 6.070 1.00 61.25 545 LYS A N 1
ATOM 3904 C CA . LYS A 1 545 ? 11.550 18.666 5.555 1.00 61.25 545 LYS A CA 1
ATOM 3905 C C . LYS A 1 545 ? 10.781 17.783 6.541 1.00 61.25 545 LYS A C 1
ATOM 3907 O O . LYS A 1 545 ? 10.235 16.778 6.090 1.00 61.25 545 LYS A O 1
ATOM 3912 N N . ASN A 1 546 ? 10.680 18.107 7.836 1.00 80.44 546 ASN A N 1
ATOM 3913 C CA . ASN A 1 546 ? 10.079 17.171 8.803 1.00 80.44 546 ASN A CA 1
ATOM 3914 C C . ASN A 1 546 ? 8.858 17.694 9.577 1.00 80.44 546 ASN A C 1
ATOM 3916 O O . ASN A 1 546 ? 8.711 17.421 10.763 1.00 80.44 546 ASN A O 1
ATOM 3920 N N . ILE A 1 547 ? 7.932 18.392 8.908 1.00 91.31 547 ILE A N 1
ATOM 3921 C CA . ILE A 1 547 ? 6.623 18.740 9.500 1.00 91.31 547 ILE A CA 1
ATOM 3922 C C . ILE A 1 547 ? 5.629 17.558 9.521 1.00 91.31 547 ILE A C 1
ATOM 3924 O O . ILE A 1 547 ? 4.609 17.586 10.211 1.00 91.31 547 ILE A O 1
ATOM 3928 N N . GLN A 1 548 ? 5.927 16.486 8.779 1.00 91.31 548 GLN A N 1
ATOM 3929 C CA . GLN A 1 548 ? 5.051 15.317 8.622 1.00 91.31 548 GLN A CA 1
ATOM 3930 C C . GLN A 1 548 ? 4.661 14.628 9.946 1.00 91.31 548 GLN A C 1
ATOM 3932 O O . GLN A 1 548 ? 3.484 14.292 10.097 1.00 91.31 548 GLN A O 1
ATOM 3937 N N . PRO A 1 549 ? 5.560 14.434 10.933 1.00 92.19 549 PRO A N 1
ATOM 3938 C CA . PRO A 1 549 ? 5.188 13.844 12.216 1.00 92.19 549 PRO A CA 1
ATOM 3939 C C . PRO A 1 549 ? 4.185 14.705 12.988 1.00 92.19 549 PRO A C 1
ATOM 3941 O O . PRO A 1 549 ? 3.255 14.162 13.579 1.00 92.19 549 PRO A O 1
ATOM 3944 N N . LEU A 1 550 ? 4.326 16.036 12.936 1.00 94.94 550 LEU A N 1
ATOM 3945 C CA . LEU A 1 550 ? 3.404 16.964 13.593 1.00 94.94 550 LEU A CA 1
ATOM 3946 C C . LEU A 1 550 ? 2.018 16.944 12.936 1.00 94.94 550 LEU A C 1
ATOM 3948 O O . LEU A 1 550 ? 1.011 16.870 13.636 1.00 94.94 550 LEU A O 1
ATOM 3952 N N . LEU A 1 551 ? 1.964 16.943 11.599 1.00 95.44 551 LEU A N 1
ATOM 3953 C CA . LEU A 1 551 ? 0.716 16.761 10.851 1.00 95.44 551 LEU A CA 1
ATOM 3954 C C . LEU A 1 551 ? 0.024 15.455 11.242 1.00 95.44 551 LEU A C 1
ATOM 3956 O O . LEU A 1 551 ? -1.170 15.447 11.530 1.00 95.44 551 LEU A O 1
ATOM 3960 N N . ARG A 1 552 ? 0.786 14.361 11.315 1.00 94.69 552 ARG A N 1
ATOM 3961 C CA . ARG A 1 552 ? 0.260 13.045 11.679 1.00 94.69 552 ARG A CA 1
ATOM 3962 C C . ARG A 1 552 ? -0.227 12.985 13.126 1.00 94.69 552 ARG A C 1
ATOM 3964 O O . ARG A 1 552 ? -1.235 12.334 13.395 1.00 94.69 552 ARG A O 1
ATOM 3971 N N . LEU A 1 553 ? 0.457 13.662 14.048 1.00 96.06 553 LEU A N 1
ATOM 3972 C CA . LEU A 1 553 ? 0.022 13.833 15.437 1.00 96.06 553 LEU A CA 1
ATOM 3973 C C . LEU A 1 553 ? -1.313 14.579 15.513 1.00 96.06 553 LEU A C 1
ATOM 3975 O O . LEU A 1 553 ? -2.250 14.080 16.133 1.00 96.06 553 LEU A O 1
ATOM 3979 N N . ALA A 1 554 ? -1.417 15.727 14.838 1.00 96.69 554 ALA A N 1
ATOM 3980 C CA . ALA A 1 554 ? -2.636 16.531 14.794 1.00 96.69 554 ALA A CA 1
ATOM 3981 C C . ALA A 1 554 ? -3.807 15.762 14.162 1.00 96.69 554 ALA A C 1
ATOM 3983 O O . ALA A 1 554 ? -4.905 15.750 14.712 1.00 96.69 554 ALA A O 1
ATOM 3984 N N . GLU A 1 555 ? -3.570 15.055 13.056 1.00 96.12 555 GLU A N 1
ATOM 3985 C CA . GLU A 1 555 ? -4.568 14.208 12.398 1.00 96.12 555 GLU A CA 1
ATOM 3986 C C . GLU A 1 555 ? -5.027 13.049 13.297 1.00 96.12 555 GLU A C 1
ATOM 3988 O O . GLU A 1 555 ? -6.212 12.718 13.345 1.00 96.12 555 GLU A O 1
ATOM 3993 N N . THR A 1 556 ? -4.100 12.417 14.022 1.00 95.06 556 THR A N 1
ATOM 3994 C CA . THR A 1 556 ? -4.414 11.333 14.966 1.00 95.06 556 THR A CA 1
ATOM 3995 C C . THR A 1 556 ? -5.278 11.850 16.113 1.00 95.06 556 THR A C 1
ATOM 3997 O O . THR A 1 556 ? -6.307 11.254 16.417 1.00 95.06 556 THR A O 1
ATOM 4000 N N . LEU A 1 557 ? -4.910 12.992 16.700 1.00 95.19 557 LEU A N 1
ATOM 4001 C CA . LEU A 1 557 ? -5.680 13.655 17.751 1.00 95.19 557 LEU A CA 1
ATOM 4002 C C . LEU A 1 557 ? -7.076 14.052 17.262 1.00 95.19 557 LEU A C 1
ATOM 4004 O O . LEU A 1 557 ? -8.064 13.722 17.915 1.00 95.19 557 LEU A O 1
ATOM 4008 N N . ALA A 1 558 ? -7.172 14.684 16.090 1.00 95.00 558 ALA A N 1
ATOM 4009 C CA . ALA A 1 558 ? -8.441 15.089 15.489 1.00 95.00 558 ALA A CA 1
ATOM 4010 C C . ALA A 1 558 ? -9.363 13.890 15.216 1.00 95.00 558 ALA A C 1
ATOM 4012 O O . ALA A 1 558 ? -10.583 13.994 15.336 1.00 95.00 558 ALA A O 1
ATOM 4013 N N . ASN A 1 559 ? -8.798 12.726 14.881 1.00 93.38 559 ASN A N 1
ATOM 4014 C CA . ASN A 1 559 ? -9.591 11.518 14.683 1.00 93.38 559 ASN A CA 1
ATOM 4015 C C . ASN A 1 559 ? -10.067 10.861 15.983 1.00 93.38 559 ASN A C 1
ATOM 4017 O O . ASN A 1 559 ? -11.036 10.105 15.924 1.00 93.38 559 ASN A O 1
ATOM 4021 N N . CYS A 1 560 ? -9.447 11.197 17.114 1.00 95.12 560 CYS A N 1
ATOM 4022 C CA . CYS A 1 560 ? -9.669 10.626 18.441 1.00 95.12 560 CYS A CA 1
ATOM 4023 C C . CYS A 1 560 ? -10.332 11.609 19.431 1.00 95.12 560 CYS A C 1
ATOM 4025 O O . CYS A 1 560 ? -10.252 11.410 20.640 1.00 95.12 560 CYS A O 1
ATOM 4027 N N . THR A 1 561 ? -11.002 12.662 18.951 1.00 95.69 561 THR A N 1
ATOM 4028 C CA . THR A 1 561 ? -11.623 13.717 19.788 1.00 95.69 561 THR A CA 1
ATOM 4029 C C . THR A 1 561 ? -12.721 13.223 20.730 1.00 95.69 561 THR A C 1
ATOM 4031 O O . THR A 1 561 ? -13.056 13.895 21.701 1.00 95.69 561 THR A O 1
ATOM 4034 N N . PHE A 1 562 ? -13.280 12.042 20.463 1.00 94.31 562 PHE A N 1
ATOM 4035 C CA . PHE A 1 562 ? -14.255 11.390 21.336 1.00 94.31 562 PHE A CA 1
ATOM 4036 C C . PHE A 1 562 ? -13.630 10.766 22.592 1.00 94.31 562 PHE A C 1
ATOM 4038 O O . PHE A 1 562 ? -14.361 10.415 23.515 1.00 94.31 562 PHE A O 1
ATOM 4045 N N . PHE A 1 563 ? -12.302 10.627 22.652 1.00 95.31 563 PHE A N 1
ATOM 4046 C CA . PHE A 1 563 ? -11.612 10.225 23.872 1.00 95.31 563 PHE A CA 1
ATOM 4047 C C . PHE A 1 563 ? -11.488 11.389 24.841 1.00 95.31 563 PHE A C 1
ATOM 4049 O O . PHE A 1 563 ? -11.101 12.498 24.460 1.00 95.31 563 PHE A O 1
ATOM 4056 N N . SER A 1 564 ? -11.739 11.118 26.119 1.00 92.94 564 SER A N 1
ATOM 4057 C CA . SER A 1 564 ? -11.633 12.126 27.172 1.00 92.94 564 SER A CA 1
ATOM 4058 C C . SER A 1 564 ? -10.191 12.618 27.334 1.00 92.94 564 SER A C 1
ATOM 4060 O O . SER A 1 564 ? -9.955 13.813 27.527 1.00 92.94 564 SER A O 1
ATOM 4062 N N . SER A 1 565 ? -9.216 11.722 27.147 1.00 92.75 565 SER A N 1
ATOM 4063 C CA . SER A 1 565 ? -7.794 12.046 27.236 1.00 92.75 565 SER A CA 1
ATOM 4064 C C . SER A 1 565 ? -7.290 12.923 26.088 1.00 92.75 565 SER A C 1
ATOM 4066 O O . SER A 1 565 ? -6.296 13.618 26.271 1.00 92.75 565 SER A O 1
ATOM 4068 N N . SER A 1 566 ? -7.969 12.977 24.935 1.00 93.12 566 SER A N 1
ATOM 4069 C CA . SER A 1 566 ? -7.505 13.737 23.758 1.00 93.12 566 SER A CA 1
ATOM 4070 C C . SER A 1 566 ? -7.275 15.224 24.053 1.00 93.12 566 SER A C 1
ATOM 4072 O O . SER A 1 566 ? -6.286 15.804 23.601 1.00 93.12 566 SER A O 1
ATOM 4074 N N . ARG A 1 567 ? -8.115 15.821 24.908 1.00 93.25 567 ARG A N 1
ATOM 4075 C CA . ARG A 1 567 ? -8.019 17.232 25.315 1.00 93.25 567 ARG A CA 1
ATOM 4076 C C . ARG A 1 567 ? -6.728 17.558 26.063 1.00 93.25 567 ARG A C 1
ATOM 4078 O O . ARG A 1 567 ? -6.196 18.651 25.899 1.00 93.25 567 ARG A O 1
ATOM 4085 N N . ARG A 1 568 ? -6.177 16.611 26.834 1.00 95.94 568 ARG A N 1
ATOM 4086 C CA . ARG A 1 568 ? -4.941 16.830 27.612 1.00 95.94 568 ARG A CA 1
ATOM 4087 C C . ARG A 1 568 ? -3.708 17.014 26.722 1.00 95.94 568 ARG A C 1
ATOM 4089 O O . ARG A 1 568 ? -2.709 17.576 27.155 1.00 95.94 568 ARG A O 1
ATOM 4096 N N . PHE A 1 569 ? -3.790 16.560 25.472 1.00 95.75 569 PHE A N 1
ATOM 4097 C CA . PHE A 1 569 ? -2.705 16.605 24.495 1.00 95.75 569 PHE A CA 1
ATOM 4098 C C . PHE A 1 569 ? -2.765 17.810 23.554 1.00 95.75 569 PHE A C 1
ATOM 4100 O O . PHE A 1 569 ? -1.811 18.042 22.810 1.00 95.75 569 PHE A O 1
ATOM 4107 N N . ALA A 1 570 ? -3.843 18.597 23.605 1.00 94.44 570 ALA A N 1
ATOM 4108 C CA . ALA A 1 570 ? -4.009 19.790 22.783 1.00 94.44 570 ALA A CA 1
ATOM 4109 C C . ALA A 1 570 ? -2.915 20.836 23.071 1.00 94.44 570 ALA A C 1
ATOM 4111 O O . ALA A 1 570 ? -2.248 21.294 22.145 1.00 94.44 570 ALA A O 1
ATOM 4112 N N . ALA A 1 571 ? -2.657 21.141 24.348 1.00 95.50 571 ALA A N 1
ATOM 4113 C CA . ALA A 1 571 ? -1.646 22.127 24.736 1.00 95.50 571 ALA A CA 1
ATOM 4114 C C . ALA A 1 571 ? -0.195 21.685 24.420 1.00 95.50 571 ALA A C 1
ATOM 4116 O O . ALA A 1 571 ? 0.542 22.473 23.824 1.00 95.50 571 ALA A O 1
ATOM 4117 N N . PRO A 1 572 ? 0.240 20.435 24.698 1.00 96.50 572 PRO A N 1
ATOM 4118 C CA . PRO A 1 572 ? 1.545 19.951 24.236 1.00 96.50 572 PRO A CA 1
ATOM 4119 C C . PRO A 1 572 ? 1.710 19.993 22.710 1.00 96.50 572 PRO A C 1
ATOM 4121 O O . PRO A 1 572 ? 2.768 20.384 22.218 1.00 96.50 572 PRO A O 1
ATOM 4124 N N . LEU A 1 573 ? 0.670 19.633 21.945 1.00 96.06 573 LEU A N 1
ATOM 4125 C CA . LEU A 1 573 ? 0.699 19.728 20.483 1.00 96.06 573 LEU A CA 1
ATOM 4126 C C . LEU A 1 573 ? 0.857 21.184 20.023 1.00 96.06 573 LEU A C 1
ATOM 4128 O O . LEU A 1 573 ? 1.667 21.462 19.138 1.00 96.06 573 LEU A O 1
ATOM 4132 N N . GLN A 1 574 ? 0.118 22.107 20.642 1.00 96.44 574 GLN A N 1
ATOM 4133 C CA . GLN A 1 574 ? 0.223 23.544 20.399 1.00 96.44 574 GLN A CA 1
ATOM 4134 C C . GLN A 1 574 ? 1.652 24.045 20.654 1.00 96.44 574 GLN A C 1
ATOM 4136 O O . GLN A 1 574 ? 2.227 24.737 19.816 1.00 96.44 574 GLN A O 1
ATOM 4141 N N . GLN A 1 575 ? 2.268 23.636 21.765 1.00 96.00 575 GLN A N 1
ATOM 4142 C CA . GLN A 1 575 ? 3.645 24.001 22.093 1.00 96.00 575 GLN A CA 1
ATOM 4143 C C . GLN A 1 575 ? 4.648 23.447 21.071 1.00 96.00 575 GLN A C 1
ATOM 4145 O O . GLN A 1 575 ? 5.553 24.167 20.648 1.00 96.00 575 GLN A O 1
ATOM 4150 N N . LEU A 1 576 ? 4.491 22.194 20.635 1.00 94.94 576 LEU A N 1
ATOM 4151 C CA . LEU A 1 576 ? 5.334 21.596 19.594 1.00 94.94 576 LEU A CA 1
ATOM 4152 C C . LEU A 1 576 ? 5.202 22.331 18.256 1.00 94.94 576 LEU A C 1
ATOM 4154 O O . LEU A 1 576 ? 6.207 22.560 17.583 1.00 94.94 576 LEU A O 1
ATOM 4158 N N . LEU A 1 577 ? 3.984 22.735 17.890 1.00 95.69 577 LEU A N 1
ATOM 4159 C CA . LEU A 1 577 ? 3.733 23.541 16.699 1.00 95.69 577 LEU A CA 1
ATOM 4160 C C . LEU A 1 577 ? 4.422 24.902 16.792 1.00 95.69 577 LEU A C 1
ATOM 4162 O O . LEU A 1 577 ? 5.116 25.285 15.856 1.00 95.69 577 LEU A O 1
ATOM 4166 N N . LEU A 1 578 ? 4.310 25.598 17.925 1.00 95.38 578 LEU A N 1
ATOM 4167 C CA . LEU A 1 578 ? 4.998 26.872 18.144 1.00 95.38 578 LEU A CA 1
ATOM 4168 C C . LEU A 1 578 ? 6.524 26.720 18.073 1.00 95.38 578 LEU A C 1
ATOM 4170 O O . LEU A 1 578 ? 7.205 27.574 17.511 1.00 95.38 578 LEU A O 1
ATOM 4174 N N . GLN A 1 579 ? 7.083 25.609 18.557 1.00 92.69 579 GLN A N 1
ATOM 4175 C CA . GLN A 1 579 ? 8.519 25.334 18.433 1.00 92.69 579 GLN A CA 1
ATOM 4176 C C . GLN A 1 579 ? 8.975 25.059 16.994 1.00 92.69 579 GLN A C 1
ATOM 4178 O O . GLN A 1 579 ? 10.150 25.261 16.694 1.00 92.69 579 GLN A O 1
ATOM 4183 N N . GLN A 1 580 ? 8.074 24.588 16.132 1.00 91.94 580 GLN A N 1
ATOM 4184 C CA . GLN A 1 580 ? 8.350 24.195 14.746 1.00 91.94 580 GLN A CA 1
ATOM 4185 C C . GLN A 1 580 ? 7.707 25.138 13.719 1.00 91.94 580 GLN A C 1
ATOM 4187 O O . GLN A 1 580 ? 7.747 24.860 12.522 1.00 91.94 580 GLN A O 1
ATOM 4192 N N . HIS A 1 581 ? 7.124 26.262 14.151 1.00 92.56 581 HIS A N 1
ATOM 4193 C CA . HIS A 1 581 ? 6.289 27.102 13.291 1.00 92.56 581 HIS A CA 1
ATOM 4194 C C . HIS A 1 581 ? 7.045 27.600 12.055 1.00 92.56 581 HIS A C 1
ATOM 4196 O O . HIS A 1 581 ? 6.467 27.662 10.974 1.00 92.56 581 HIS A O 1
ATOM 4202 N N . ALA A 1 582 ? 8.345 27.887 12.173 1.00 90.94 582 ALA A N 1
ATOM 4203 C CA . ALA A 1 582 ? 9.184 28.323 11.059 1.00 90.94 582 ALA A CA 1
ATOM 4204 C C . ALA A 1 582 ? 9.257 27.291 9.914 1.00 90.94 582 ALA A C 1
ATOM 4206 O O . ALA A 1 582 ? 9.330 27.685 8.753 1.00 90.94 582 ALA A O 1
ATOM 4207 N N . ALA A 1 583 ? 9.167 25.992 10.221 1.00 90.12 583 ALA A N 1
ATOM 4208 C CA . ALA A 1 583 ? 9.198 24.900 9.243 1.00 90.12 583 ALA A CA 1
ATOM 4209 C C . ALA A 1 583 ? 7.825 24.591 8.613 1.00 90.12 583 ALA A C 1
ATOM 4211 O O . ALA A 1 583 ? 7.742 23.791 7.684 1.00 90.12 583 ALA A O 1
ATOM 4212 N N . VAL A 1 584 ? 6.743 25.200 9.110 1.00 93.88 584 VAL A N 1
ATOM 4213 C CA . VAL A 1 584 ? 5.390 25.001 8.578 1.00 93.88 584 VAL A CA 1
ATOM 4214 C C . VAL A 1 584 ? 5.241 25.764 7.261 1.00 93.88 584 VAL A C 1
ATOM 4216 O O . VAL A 1 584 ? 5.215 27.001 7.260 1.00 93.88 584 VAL A O 1
ATOM 4219 N N . ASP A 1 585 ? 5.129 25.022 6.157 1.00 92.62 585 ASP A N 1
ATOM 4220 C CA . ASP A 1 585 ? 4.712 25.562 4.863 1.00 92.62 585 ASP A CA 1
ATOM 4221 C C . ASP A 1 585 ? 3.198 25.849 4.840 1.00 92.62 585 ASP A C 1
ATOM 4223 O O . ASP A 1 585 ? 2.441 25.413 5.710 1.00 92.62 585 ASP A O 1
ATOM 4227 N N . ALA A 1 586 ? 2.734 26.606 3.850 1.00 93.25 586 ALA A N 1
ATOM 4228 C CA . ALA A 1 586 ? 1.340 27.036 3.806 1.00 93.25 586 ALA A CA 1
ATOM 4229 C C . ALA A 1 586 ? 0.342 25.882 3.572 1.00 93.25 586 ALA A C 1
ATOM 4231 O O . ALA A 1 586 ? -0.780 25.913 4.080 1.00 93.25 586 ALA A O 1
ATOM 4232 N N . ALA A 1 587 ? 0.745 24.829 2.850 1.00 93.62 587 ALA A N 1
ATOM 4233 C CA . ALA A 1 587 ? -0.102 23.659 2.617 1.00 93.62 587 ALA A CA 1
ATOM 4234 C C . ALA A 1 587 ? -0.282 22.823 3.898 1.00 93.62 587 ALA A C 1
ATOM 4236 O O . ALA A 1 587 ? -1.383 22.354 4.199 1.00 93.62 587 ALA A O 1
ATOM 4237 N N . ALA A 1 588 ? 0.787 22.652 4.675 1.00 94.56 588 ALA A N 1
ATOM 4238 C CA . ALA A 1 588 ? 0.770 22.061 6.001 1.00 94.56 588 ALA A CA 1
ATOM 4239 C C . ALA A 1 588 ? -0.015 22.941 6.976 1.00 94.56 588 ALA A C 1
ATOM 4241 O O . ALA A 1 588 ? -0.809 22.403 7.744 1.00 94.56 588 ALA A O 1
ATOM 4242 N N . ALA A 1 589 ? 0.136 24.270 6.908 1.00 96.31 589 ALA A N 1
ATOM 4243 C CA . ALA A 1 589 ? -0.616 25.207 7.738 1.00 96.31 589 ALA A CA 1
ATOM 4244 C C . ALA A 1 589 ? -2.129 25.057 7.536 1.00 96.31 589 ALA A C 1
ATOM 4246 O O . ALA A 1 589 ? -2.860 24.921 8.513 1.00 96.31 589 ALA A O 1
ATOM 4247 N N . ALA A 1 590 ? -2.595 24.973 6.284 1.00 95.75 590 ALA A N 1
ATOM 4248 C CA . ALA A 1 590 ? -4.010 24.770 5.967 1.00 95.75 590 ALA A CA 1
ATOM 4249 C C . ALA A 1 590 ? -4.566 23.453 6.546 1.00 95.75 590 ALA A C 1
ATOM 4251 O O . ALA A 1 590 ? -5.670 23.423 7.091 1.00 95.75 590 ALA A O 1
ATOM 4252 N N . LYS A 1 591 ? -3.789 22.363 6.481 1.00 96.19 591 LYS A N 1
ATOM 4253 C CA . LYS A 1 591 ? -4.175 21.072 7.078 1.00 96.19 591 LYS A CA 1
ATOM 4254 C C . LYS A 1 591 ? -4.187 21.126 8.604 1.00 96.19 591 LYS A C 1
ATOM 4256 O O . LYS A 1 591 ? -5.144 20.672 9.225 1.00 96.19 591 LYS A O 1
ATOM 4261 N N . LEU A 1 592 ? -3.148 21.699 9.214 1.00 96.94 592 LEU A N 1
ATOM 4262 C CA . LEU A 1 592 ? -3.076 21.886 10.665 1.00 96.94 592 LEU A CA 1
ATOM 4263 C C . LEU A 1 592 ? -4.247 22.735 11.158 1.00 96.94 592 LEU A C 1
ATOM 4265 O O . LEU A 1 592 ? -4.883 22.354 12.132 1.00 96.94 592 LEU A O 1
ATOM 4269 N N . LEU A 1 593 ? -4.600 23.808 10.446 1.00 96.88 593 LEU A N 1
ATOM 4270 C CA . LEU A 1 593 ? -5.752 24.649 10.767 1.00 96.88 593 LEU A CA 1
ATOM 4271 C C . LEU A 1 593 ? -7.038 23.813 10.838 1.00 96.88 593 LEU A C 1
ATOM 4273 O O . LEU A 1 593 ? -7.772 23.892 11.821 1.00 96.88 593 LEU A O 1
ATOM 4277 N N . GLN A 1 594 ? -7.284 22.953 9.843 1.00 96.81 594 GLN A N 1
ATOM 4278 C CA . GLN A 1 594 ? -8.438 22.050 9.840 1.00 96.81 594 GLN A CA 1
ATOM 4279 C C . GLN A 1 594 ? -8.426 21.089 11.042 1.00 96.81 594 GLN A C 1
ATOM 4281 O O . GLN A 1 594 ? -9.465 20.866 11.665 1.00 96.81 594 GLN A O 1
ATOM 4286 N N . HIS A 1 595 ? -7.265 20.528 11.388 1.00 97.25 595 HIS A N 1
ATOM 4287 C CA . HIS A 1 595 ? -7.140 19.597 12.510 1.00 97.25 595 HIS A CA 1
ATOM 4288 C C . HIS A 1 595 ? -7.310 20.277 13.875 1.00 97.25 595 HIS A C 1
ATOM 4290 O O . HIS A 1 595 ? -7.997 19.728 14.731 1.00 97.25 595 HIS A O 1
ATOM 4296 N N . PHE A 1 596 ? -6.755 21.474 14.082 1.00 97.00 596 PHE A N 1
ATOM 4297 C CA . PHE A 1 596 ? -6.928 22.222 15.332 1.00 97.00 596 PHE A CA 1
ATOM 4298 C C . PHE A 1 596 ? -8.371 22.720 15.500 1.00 97.00 596 PHE A C 1
ATOM 4300 O O . PHE A 1 596 ? -8.923 22.614 16.593 1.00 97.00 596 PHE A O 1
ATOM 4307 N N . LYS A 1 597 ? -9.050 23.134 14.420 1.00 96.56 597 LYS A N 1
ATOM 4308 C CA . LYS A 1 597 ? -10.499 23.404 14.473 1.00 96.56 597 LYS A CA 1
ATOM 4309 C C . LYS A 1 597 ? -11.292 22.163 14.894 1.00 96.56 597 LYS A C 1
ATOM 4311 O O . LYS A 1 597 ? -12.158 22.250 15.757 1.00 96.56 597 LYS A O 1
ATOM 4316 N N . ALA A 1 598 ? -10.960 20.989 14.350 1.00 95.06 598 ALA A N 1
ATOM 4317 C CA . ALA A 1 598 ? -11.595 19.730 14.750 1.00 95.06 598 ALA A CA 1
ATOM 4318 C C . ALA A 1 598 ? -11.317 19.346 16.218 1.00 95.06 598 ALA 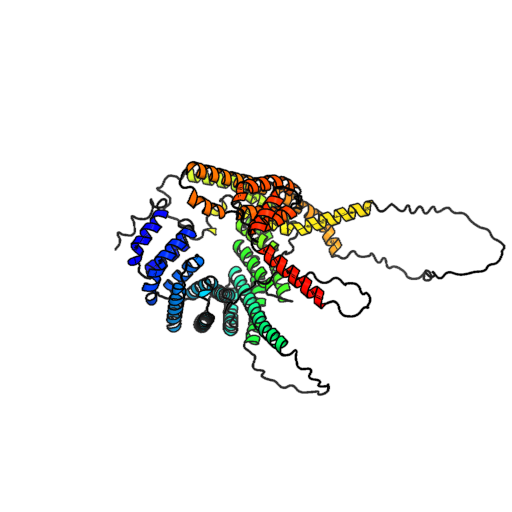A C 1
ATOM 4320 O O . ALA A 1 598 ? -12.126 18.651 16.829 1.00 95.06 598 ALA A O 1
ATOM 4321 N N . LEU A 1 599 ? -10.202 19.812 16.789 1.00 95.62 599 LEU A N 1
ATOM 4322 C CA . LEU A 1 599 ? -9.856 19.645 18.203 1.00 95.62 599 LEU A CA 1
ATOM 4323 C C . LEU A 1 599 ? -10.589 20.622 19.138 1.00 95.62 599 LEU A C 1
ATOM 4325 O O . LEU A 1 599 ? -10.492 20.467 20.353 1.00 95.62 599 LEU A O 1
ATOM 4329 N N . GLY A 1 600 ? -11.345 21.580 18.592 1.00 95.75 600 GLY A N 1
ATOM 4330 C CA . GLY A 1 600 ? -12.135 22.540 19.362 1.00 95.75 600 GLY A CA 1
ATOM 4331 C C . GLY A 1 600 ? -11.363 23.774 19.830 1.00 95.75 600 GLY A C 1
ATOM 4332 O O . GLY A 1 600 ? -11.796 24.405 20.790 1.00 95.75 600 GLY A O 1
ATOM 4333 N N . PHE A 1 601 ? -10.240 24.110 19.186 1.00 96.06 601 PHE A N 1
ATOM 4334 C CA . PHE A 1 601 ? -9.575 25.402 19.396 1.00 96.06 601 PHE A CA 1
ATOM 4335 C C . PHE A 1 601 ? -10.485 26.546 18.923 1.00 96.06 601 PHE A C 1
ATOM 4337 O O . PHE A 1 601 ? -11.160 26.417 17.894 1.00 96.06 601 PHE A O 1
ATOM 4344 N N . ALA A 1 602 ? -10.520 27.641 19.680 1.00 95.94 602 ALA A N 1
ATOM 4345 C CA . ALA A 1 602 ? -11.321 28.818 19.364 1.00 95.94 602 ALA A CA 1
ATOM 4346 C C . ALA A 1 602 ? -10.715 29.555 18.167 1.00 95.94 602 ALA A C 1
ATOM 4348 O O . ALA A 1 602 ? -9.498 29.615 18.035 1.00 95.94 602 ALA A O 1
ATOM 4349 N N . GLU A 1 603 ? -11.546 30.146 17.302 1.00 94.62 603 GLU A N 1
ATOM 4350 C CA . GLU A 1 603 ? -11.065 30.844 16.095 1.00 94.62 603 GLU A CA 1
ATOM 4351 C C . GLU A 1 603 ? -10.113 32.011 16.399 1.00 94.62 603 GLU A C 1
ATOM 4353 O O . GLU A 1 603 ? -9.283 32.352 15.559 1.00 94.62 603 GLU A O 1
ATOM 4358 N N . GLU A 1 604 ? -10.207 32.563 17.610 1.00 95.56 604 GLU A N 1
ATOM 4359 C CA . GLU A 1 604 ? -9.365 33.645 18.129 1.00 95.56 604 GLU A CA 1
ATOM 4360 C C . GLU A 1 604 ? -8.058 33.155 18.775 1.00 95.56 604 GLU A C 1
ATOM 4362 O O . GLU A 1 604 ? -7.226 33.977 19.147 1.00 95.56 604 GLU A O 1
ATOM 4367 N N . ASP A 1 605 ? -7.843 31.840 18.908 1.00 96.56 605 ASP A N 1
ATOM 4368 C CA . ASP A 1 605 ? -6.601 31.315 19.475 1.00 96.56 605 ASP A CA 1
ATOM 4369 C C . ASP A 1 605 ? -5.406 31.711 18.594 1.00 96.56 605 ASP A C 1
ATOM 4371 O O . ASP A 1 605 ? -5.389 31.442 17.387 1.00 96.56 605 ASP A O 1
ATOM 4375 N N . ASP A 1 606 ? -4.353 32.259 19.214 1.00 96.69 606 ASP A N 1
ATOM 4376 C CA . ASP A 1 606 ? -3.137 32.748 18.538 1.00 96.69 606 ASP A CA 1
ATOM 4377 C C . ASP A 1 606 ? -2.551 31.739 17.540 1.00 96.69 606 ASP A C 1
ATOM 4379 O O . ASP A 1 606 ? -2.001 32.097 16.498 1.00 96.69 606 ASP A O 1
ATOM 4383 N N . VAL A 1 607 ? -2.677 30.443 17.837 1.00 96.44 607 VAL A N 1
ATOM 4384 C CA . VAL A 1 607 ? -2.183 29.378 16.961 1.00 96.44 607 VAL A CA 1
ATOM 4385 C C . VAL A 1 607 ? -3.037 29.193 15.712 1.00 96.44 607 VAL A C 1
ATOM 4387 O O . VAL A 1 607 ? -2.474 28.934 14.647 1.00 96.44 607 VAL A O 1
ATOM 4390 N N . LEU A 1 608 ? -4.361 29.348 15.791 1.00 97.00 608 LEU A N 1
ATOM 4391 C CA . LEU A 1 608 ? -5.198 29.343 14.592 1.00 97.00 608 LEU A CA 1
ATOM 4392 C C . LEU A 1 608 ? -4.935 30.588 13.744 1.00 97.00 608 LEU A C 1
ATOM 4394 O O . LEU A 1 608 ? -4.837 30.451 12.526 1.00 97.00 608 LEU A O 1
ATOM 4398 N N . LEU A 1 609 ? -4.737 31.756 14.363 1.00 97.06 609 LEU A N 1
ATOM 4399 C CA . LEU A 1 609 ? -4.368 32.990 13.661 1.00 97.06 609 LEU A CA 1
ATOM 4400 C C . LEU A 1 609 ? -3.025 32.843 12.927 1.00 97.06 609 LEU A C 1
ATOM 4402 O O . LEU A 1 609 ? -2.955 33.101 11.726 1.00 97.06 609 LEU A O 1
ATOM 4406 N N . LEU A 1 610 ? -1.996 32.313 13.598 1.00 96.94 610 LEU A N 1
ATOM 4407 C CA . LEU A 1 610 ? -0.683 32.032 13.002 1.00 96.94 610 LEU A CA 1
ATOM 4408 C C . LEU A 1 610 ? -0.773 31.053 11.820 1.00 96.94 610 LEU A C 1
ATOM 4410 O O . LEU A 1 610 ? -0.133 31.243 10.782 1.00 96.94 610 LEU A O 1
ATOM 4414 N N . LEU A 1 611 ? -1.551 29.975 11.966 1.00 97.00 611 LEU A N 1
ATOM 4415 C CA . LEU A 1 611 ? -1.765 29.003 10.891 1.00 97.00 611 LEU A CA 1
ATOM 4416 C C . LEU A 1 611 ? -2.557 29.608 9.729 1.00 97.00 611 LEU A C 1
ATOM 4418 O O . LEU A 1 611 ? -2.288 29.274 8.576 1.00 97.00 611 LEU A O 1
ATOM 4422 N N . HIS A 1 612 ? -3.514 30.490 10.017 1.00 96.81 612 HIS A N 1
ATOM 4423 C CA . HIS A 1 612 ? -4.298 31.187 9.008 1.00 96.81 612 HIS A CA 1
ATOM 4424 C C . HIS A 1 612 ? -3.424 32.140 8.189 1.00 96.81 612 HIS A C 1
ATOM 4426 O O . HIS A 1 612 ? -3.425 32.050 6.963 1.00 96.81 612 HIS A O 1
ATOM 4432 N N . GLU A 1 613 ? -2.608 32.964 8.848 1.00 96.31 613 GLU A N 1
ATOM 4433 C CA . GLU A 1 613 ? -1.632 33.851 8.205 1.00 96.31 613 GLU A CA 1
ATOM 4434 C C . GLU A 1 613 ? -0.670 33.057 7.305 1.00 96.31 613 GLU A C 1
ATOM 4436 O O . GLU A 1 613 ? -0.493 33.368 6.125 1.00 96.31 613 GLU A O 1
ATOM 4441 N N . LYS A 1 614 ? -0.113 31.949 7.815 1.00 95.25 614 LYS A N 1
ATOM 4442 C CA . LYS A 1 614 ? 0.769 31.076 7.026 1.00 95.25 614 LYS A CA 1
ATOM 4443 C C . LYS A 1 614 ? 0.068 30.407 5.851 1.00 95.25 614 LYS A C 1
ATOM 4445 O O . LYS A 1 614 ? 0.681 30.263 4.798 1.00 95.25 614 LYS A O 1
ATOM 4450 N N . ALA A 1 615 ? -1.184 29.986 6.008 1.00 95.12 615 ALA A N 1
ATOM 4451 C CA . ALA A 1 615 ? -1.958 29.404 4.917 1.00 95.12 615 ALA A CA 1
ATOM 4452 C C . ALA A 1 615 ? -2.258 30.442 3.818 1.00 95.12 615 ALA A C 1
ATOM 4454 O O . ALA A 1 615 ? -2.189 30.112 2.633 1.00 95.12 615 ALA A O 1
ATOM 4455 N N . GLN A 1 616 ? 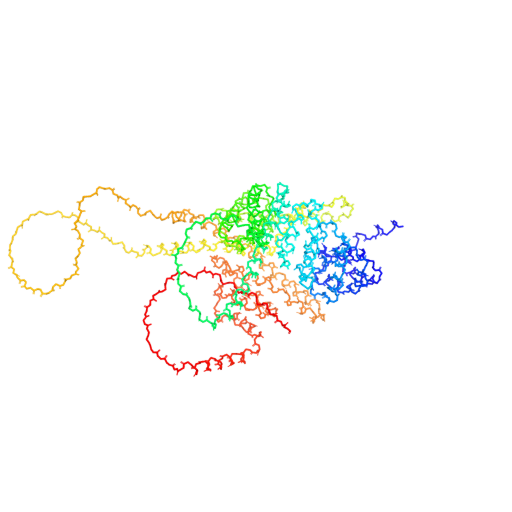-2.527 31.697 4.199 1.00 94.56 616 GLN A N 1
ATOM 4456 C CA . GLN A 1 616 ? -2.757 32.808 3.271 1.00 94.56 616 GLN A CA 1
ATOM 4457 C C . GLN A 1 616 ? -1.496 33.218 2.498 1.00 94.56 616 GLN A C 1
ATOM 4459 O O . GLN A 1 616 ? -1.603 33.649 1.353 1.00 94.56 616 GLN A O 1
ATOM 4464 N N . ALA A 1 617 ? -0.300 33.014 3.055 1.00 90.75 617 ALA A N 1
ATOM 4465 C CA . ALA A 1 617 ? 0.960 33.334 2.380 1.00 90.75 617 ALA A CA 1
ATOM 4466 C C . ALA A 1 617 ? 1.187 32.572 1.050 1.00 90.75 617 ALA A C 1
ATOM 4468 O O . ALA A 1 617 ? 2.001 33.004 0.238 1.00 90.75 617 ALA A O 1
ATOM 4469 N N . LEU A 1 618 ? 0.468 31.466 0.783 1.00 79.69 618 LEU A N 1
ATOM 4470 C CA . LEU A 1 618 ? 0.490 30.774 -0.522 1.00 79.69 618 LEU A CA 1
ATOM 4471 C C . LEU A 1 618 ? -0.351 31.475 -1.601 1.00 79.69 618 LEU A C 1
ATOM 4473 O O . LEU A 1 618 ? -0.293 31.089 -2.766 1.00 79.69 618 LEU A O 1
ATOM 4477 N N . GLN A 1 619 ? -1.161 32.466 -1.227 1.00 74.62 619 GLN A N 1
ATOM 4478 C CA . GLN A 1 619 ? -2.061 33.188 -2.120 1.00 74.62 619 GLN A CA 1
ATOM 4479 C C . GLN A 1 619 ? -1.630 34.652 -2.347 1.00 74.62 619 GLN A C 1
ATOM 4481 O O . GLN A 1 619 ? -2.460 35.550 -2.193 1.00 74.62 619 GLN A O 1
ATOM 4486 N N . PRO A 1 620 ? -0.377 34.948 -2.750 1.00 59.91 620 PRO A N 1
ATOM 4487 C CA . PRO A 1 620 ? 0.028 36.330 -3.001 1.00 59.91 620 PRO A CA 1
ATOM 4488 C C . PRO A 1 620 ? -0.743 36.990 -4.166 1.00 59.91 620 PRO A C 1
ATOM 4490 O O . PRO A 1 620 ? -0.817 38.212 -4.211 1.00 59.91 620 PRO A O 1
ATOM 4493 N N . ASP A 1 621 ? -1.406 36.210 -5.035 1.00 56.94 621 ASP A N 1
ATOM 4494 C CA . ASP A 1 621 ? -2.174 36.719 -6.189 1.00 56.94 621 ASP A CA 1
ATOM 4495 C C . ASP A 1 621 ? -3.710 36.634 -6.036 1.00 56.94 621 ASP A C 1
ATOM 4497 O O . ASP A 1 621 ? -4.463 37.012 -6.941 1.00 56.94 621 ASP A O 1
ATOM 4501 N N . ALA A 1 622 ? -4.224 36.167 -4.891 1.00 53.69 622 ALA A N 1
ATOM 4502 C CA . ALA A 1 622 ? -5.669 36.043 -4.695 1.00 53.69 622 ALA A CA 1
ATOM 4503 C C . ALA A 1 622 ? -6.463 37.361 -4.630 1.00 53.69 622 ALA A C 1
ATOM 4505 O O . ALA A 1 622 ? -7.621 37.302 -5.037 1.00 53.69 622 ALA A O 1
ATOM 4506 N N . PRO A 1 623 ? -5.955 38.545 -4.219 1.00 54.69 623 PRO A N 1
ATOM 4507 C CA . PRO A 1 623 ? -6.797 39.742 -4.279 1.00 54.69 623 PRO A CA 1
ATOM 4508 C C . PRO A 1 623 ? -7.157 40.117 -5.728 1.00 54.69 623 PRO A C 1
ATOM 4510 O O . PRO A 1 623 ? -8.269 40.581 -5.969 1.00 54.69 623 PRO A O 1
ATOM 4513 N N . ALA A 1 624 ? -6.293 39.826 -6.711 1.00 57.78 624 ALA A N 1
ATOM 4514 C CA . ALA A 1 624 ? -6.593 40.028 -8.132 1.00 57.78 624 ALA A CA 1
ATOM 4515 C C . ALA A 1 624 ? -7.565 38.968 -8.682 1.00 57.78 624 ALA A C 1
ATOM 4517 O O . ALA A 1 624 ? -8.470 39.301 -9.445 1.00 57.78 624 ALA A O 1
ATOM 4518 N N . ALA A 1 625 ? -7.433 37.706 -8.262 1.00 53.03 625 ALA A N 1
ATOM 4519 C CA . ALA A 1 625 ? -8.353 36.639 -8.657 1.00 53.03 625 ALA A CA 1
ATOM 4520 C C . ALA A 1 625 ? -9.736 36.779 -7.997 1.00 53.03 625 ALA A C 1
ATOM 4522 O O . ALA A 1 625 ? -10.744 36.580 -8.666 1.00 53.03 625 ALA A O 1
ATOM 4523 N N . ALA A 1 626 ? -9.792 37.187 -6.725 1.00 55.78 626 ALA A N 1
ATOM 4524 C CA . ALA A 1 626 ? -11.018 37.475 -5.988 1.00 55.78 626 ALA A CA 1
ATOM 4525 C C . ALA A 1 626 ? -11.735 38.706 -6.562 1.00 55.78 626 ALA A C 1
ATOM 4527 O O . ALA A 1 626 ? -12.949 38.658 -6.755 1.00 55.78 626 ALA A O 1
ATOM 4528 N N . ALA A 1 627 ? -10.993 39.763 -6.920 1.00 61.16 627 ALA A N 1
ATOM 4529 C CA . ALA A 1 627 ? -11.524 40.913 -7.652 1.00 61.16 627 ALA A CA 1
ATOM 4530 C C . ALA A 1 627 ? -12.010 40.529 -9.059 1.00 61.16 627 ALA A C 1
ATOM 4532 O O . ALA A 1 627 ? -13.060 41.002 -9.479 1.00 61.16 627 ALA A O 1
ATOM 4533 N N . ALA A 1 628 ? -11.322 39.623 -9.761 1.00 59.28 628 ALA A N 1
ATOM 4534 C CA . ALA A 1 628 ? -11.766 39.105 -11.055 1.00 59.28 628 ALA A CA 1
ATOM 4535 C C . ALA A 1 628 ? -13.023 38.225 -10.937 1.00 59.28 628 ALA A C 1
ATOM 4537 O O . ALA A 1 628 ? -13.925 38.345 -11.762 1.00 59.28 628 ALA A O 1
ATOM 4538 N N . THR A 1 629 ? -13.148 37.393 -9.897 1.00 60.19 629 THR A N 1
ATOM 4539 C CA . THR A 1 629 ? -14.372 36.616 -9.634 1.00 60.19 629 THR A CA 1
ATOM 4540 C C . THR A 1 629 ? -15.520 37.480 -9.128 1.00 60.19 629 THR A C 1
ATOM 4542 O O . THR A 1 629 ? -16.659 37.225 -9.500 1.00 60.19 629 THR A O 1
ATOM 4545 N N . ALA A 1 630 ? -15.252 38.526 -8.343 1.00 64.88 630 ALA A N 1
ATOM 4546 C CA . ALA A 1 630 ? -16.262 39.496 -7.926 1.00 64.88 630 ALA A CA 1
ATOM 4547 C C . ALA A 1 630 ? -16.726 40.360 -9.111 1.00 64.88 630 ALA A C 1
ATOM 4549 O O . ALA A 1 630 ? -17.921 40.597 -9.256 1.00 64.88 630 ALA A O 1
ATOM 4550 N N . ALA A 1 631 ? -15.816 40.751 -10.010 1.00 61.88 631 ALA A N 1
ATOM 4551 C CA . ALA A 1 631 ? -16.148 41.428 -11.263 1.00 61.88 631 ALA A CA 1
ATOM 4552 C C . ALA A 1 631 ? -16.924 40.512 -12.227 1.00 61.88 631 ALA A C 1
ATOM 4554 O O . ALA A 1 631 ? -17.876 40.961 -12.859 1.00 61.88 631 ALA A O 1
ATOM 4555 N N . ALA A 1 632 ? -16.586 39.220 -12.298 1.00 56.94 632 ALA A N 1
ATOM 4556 C CA . ALA A 1 632 ? -17.327 38.234 -13.085 1.00 56.94 632 ALA A CA 1
ATOM 4557 C C . ALA A 1 632 ? -18.715 37.926 -12.492 1.00 56.94 632 ALA A C 1
ATOM 4559 O O . ALA A 1 632 ? -19.681 37.794 -13.238 1.00 56.94 632 ALA A O 1
ATOM 4560 N N . ALA A 1 633 ? -18.845 37.869 -11.163 1.00 53.88 633 ALA A N 1
ATOM 4561 C CA . ALA A 1 633 ? -20.127 37.710 -10.478 1.00 53.88 633 ALA A CA 1
ATOM 4562 C C . ALA A 1 633 ? -21.010 38.963 -10.611 1.00 53.88 633 ALA A C 1
ATOM 4564 O O . ALA A 1 633 ? -22.213 38.840 -10.828 1.00 53.88 633 ALA A O 1
ATOM 4565 N N . ALA A 1 634 ? -20.421 40.163 -10.571 1.00 56.16 634 ALA A N 1
ATOM 4566 C CA . ALA A 1 634 ? -21.119 41.417 -10.856 1.00 56.16 634 ALA A CA 1
ATOM 4567 C C . ALA A 1 634 ? -21.560 41.512 -12.330 1.00 56.16 634 ALA A C 1
ATOM 4569 O O . ALA A 1 634 ? -22.668 41.966 -12.609 1.00 56.16 634 ALA A O 1
ATOM 4570 N N . ALA A 1 635 ? -20.748 41.018 -13.271 1.00 52.06 635 ALA A N 1
ATOM 4571 C CA . ALA A 1 635 ? -21.114 40.926 -14.686 1.00 52.06 635 ALA A CA 1
ATOM 4572 C C . ALA A 1 635 ? -22.219 39.883 -14.948 1.00 52.06 635 ALA A C 1
ATOM 4574 O O . ALA A 1 635 ? -23.103 40.121 -15.767 1.00 52.06 635 ALA A O 1
ATOM 4575 N N . ALA A 1 636 ? -22.219 38.759 -14.221 1.00 46.66 636 ALA A N 1
ATOM 4576 C CA . ALA A 1 636 ? -23.281 37.754 -14.288 1.00 46.66 636 ALA A CA 1
ATOM 4577 C C . ALA A 1 636 ? -24.600 38.257 -13.670 1.00 46.66 636 ALA A C 1
ATOM 4579 O O . ALA A 1 636 ? -25.671 38.013 -14.223 1.00 46.66 636 ALA A O 1
ATOM 4580 N N . ALA A 1 637 ? -24.534 39.025 -12.577 1.00 47.34 637 ALA A N 1
ATOM 4581 C CA . ALA A 1 637 ? -25.701 39.674 -11.977 1.00 47.34 637 ALA A CA 1
ATOM 4582 C C . ALA A 1 637 ? -26.303 40.764 -12.886 1.00 47.34 637 ALA A C 1
ATOM 4584 O O . ALA A 1 637 ? -27.519 40.934 -12.912 1.00 47.34 637 ALA A O 1
ATOM 4585 N N . ALA A 1 638 ? -25.481 41.446 -13.691 1.00 48.88 638 ALA A N 1
ATOM 4586 C CA . ALA A 1 638 ? -25.948 42.418 -14.682 1.00 48.88 638 ALA A CA 1
ATOM 4587 C C . ALA A 1 638 ? -26.654 41.775 -15.896 1.00 48.88 638 ALA A C 1
ATOM 4589 O O . ALA A 1 638 ? -27.420 42.451 -16.577 1.00 48.88 638 ALA A O 1
ATOM 4590 N N . TYR A 1 639 ? -26.436 40.479 -16.153 1.00 45.09 639 TYR A N 1
ATOM 4591 C CA . TYR A 1 639 ? -27.061 39.744 -17.263 1.00 45.09 639 TYR A CA 1
ATOM 4592 C C . TYR A 1 639 ? -28.331 38.966 -16.865 1.00 45.09 639 TYR A C 1
ATOM 4594 O O . TYR A 1 639 ? -29.083 38.544 -17.738 1.00 45.09 639 TYR A O 1
ATOM 4602 N N . GLY A 1 640 ? -28.591 38.781 -15.564 1.00 40.38 640 GLY A N 1
ATOM 4603 C CA . GLY A 1 640 ? -29.746 38.027 -15.049 1.00 40.38 640 GLY A CA 1
ATOM 4604 C C . GLY A 1 640 ? -30.999 38.859 -14.748 1.00 40.38 640 GLY A C 1
ATOM 4605 O O . GLY A 1 640 ? -32.021 38.308 -14.351 1.00 40.38 640 GLY A O 1
ATOM 4606 N N . GLY A 1 641 ? -30.944 40.181 -14.921 1.00 35.12 641 GLY A N 1
ATOM 4607 C CA . GLY A 1 641 ? -32.043 41.102 -14.618 1.00 35.12 641 GLY A CA 1
ATOM 4608 C C . GLY A 1 641 ? -33.072 41.240 -15.740 1.00 35.12 641 GLY A C 1
ATOM 4609 O O . GLY A 1 641 ? -33.349 42.358 -16.160 1.00 35.12 641 GLY A O 1
ATOM 4610 N N . ALA A 1 642 ? -33.622 40.137 -16.249 1.00 38.75 642 ALA A N 1
ATOM 4611 C CA . ALA A 1 642 ? -34.810 40.172 -17.100 1.00 38.75 642 ALA A CA 1
ATOM 4612 C C . ALA A 1 642 ? -35.553 38.826 -17.072 1.00 38.75 642 ALA A C 1
ATOM 4614 O O . ALA A 1 642 ? -35.164 37.890 -17.765 1.00 38.75 642 ALA A O 1
ATOM 4615 N N . GLY A 1 643 ? -36.666 38.766 -16.332 1.00 34.94 643 GLY A N 1
ATOM 4616 C CA . GLY A 1 643 ? -37.776 37.872 -16.679 1.00 34.94 643 GLY A CA 1
ATOM 4617 C C . GLY A 1 643 ? -38.280 36.913 -15.598 1.00 34.94 643 GLY A C 1
ATOM 4618 O O . GLY A 1 643 ? -37.678 35.877 -15.356 1.00 34.94 643 GLY A O 1
ATOM 4619 N N . CYS A 1 644 ? -39.487 37.238 -15.128 1.00 31.75 644 CYS A N 1
ATOM 4620 C CA . CYS A 1 644 ? -40.596 36.359 -14.739 1.00 31.75 644 CYS A CA 1
ATOM 4621 C C . CYS A 1 644 ? -40.579 35.565 -13.419 1.00 31.75 644 CYS A C 1
ATOM 4623 O O . CYS A 1 644 ? -39.704 34.763 -13.114 1.00 31.75 644 CYS A O 1
ATOM 4625 N N . GLU A 1 645 ? -41.675 35.812 -12.701 1.00 34.97 645 GLU A N 1
ATOM 4626 C CA . GLU A 1 645 ? -42.163 35.264 -11.441 1.00 34.97 645 GLU A CA 1
ATOM 4627 C C . GLU A 1 645 ? -42.746 33.839 -11.559 1.00 34.97 645 GLU A C 1
ATOM 4629 O O . GLU A 1 645 ? -43.067 33.362 -12.647 1.00 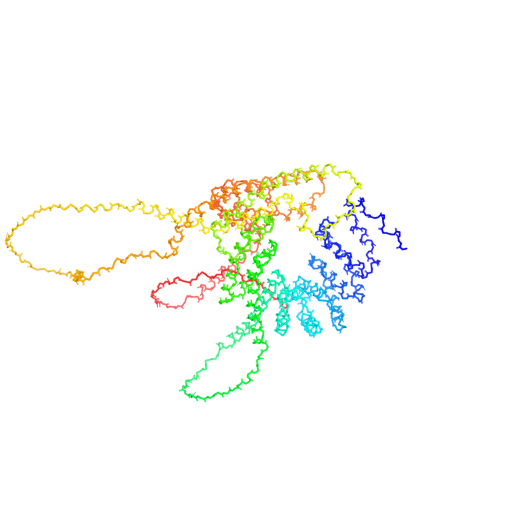34.97 645 GLU A O 1
ATOM 4634 N N . ASP A 1 646 ? -42.955 33.256 -10.371 1.00 34.06 646 ASP A N 1
ATOM 4635 C CA . ASP A 1 646 ? -43.870 32.170 -9.986 1.00 34.06 646 ASP A CA 1
ATOM 4636 C C . ASP A 1 646 ? -43.607 30.724 -10.442 1.00 34.06 646 ASP A C 1
ATOM 4638 O O . ASP A 1 646 ? -43.890 30.338 -11.572 1.00 34.06 646 ASP A O 1
ATOM 4642 N N . THR A 1 647 ? -43.222 29.858 -9.483 1.00 31.31 647 THR A N 1
ATOM 4643 C CA . THR A 1 647 ? -44.013 28.661 -9.089 1.00 31.31 647 THR A CA 1
ATOM 4644 C C . THR A 1 647 ? -43.433 27.893 -7.877 1.00 31.31 647 THR A C 1
ATOM 4646 O O . THR A 1 647 ? -42.312 27.400 -7.895 1.00 31.31 647 THR A O 1
ATOM 4649 N N . THR A 1 648 ? -44.248 27.867 -6.817 1.00 30.64 648 THR A N 1
ATOM 4650 C CA . THR A 1 648 ? -44.621 26.807 -5.843 1.00 30.64 648 THR A CA 1
ATOM 4651 C C . THR A 1 648 ? -43.742 25.581 -5.487 1.00 30.64 648 THR A C 1
ATOM 4653 O O . THR A 1 648 ? -43.053 24.955 -6.282 1.00 30.64 648 THR A O 1
ATOM 4656 N N . GLU A 1 649 ? -43.885 25.233 -4.201 1.00 33.50 649 GLU A N 1
ATOM 4657 C CA . GLU A 1 649 ? -43.216 24.264 -3.319 1.00 33.50 649 GLU A CA 1
ATOM 4658 C C . GLU A 1 649 ? -43.346 22.765 -3.674 1.00 33.50 649 GLU A C 1
ATOM 4660 O O . GLU A 1 649 ? -44.433 22.306 -4.004 1.00 33.50 649 GLU A O 1
ATOM 4665 N N . PHE A 1 650 ? -42.282 21.975 -3.428 1.00 28.12 650 PHE A N 1
ATOM 4666 C CA . PHE A 1 650 ? -42.325 20.558 -2.988 1.00 28.12 650 PHE A CA 1
ATOM 4667 C C . PHE A 1 650 ? -41.031 20.200 -2.197 1.00 28.12 650 PHE A C 1
ATOM 4669 O O . PHE A 1 650 ? -39.980 20.782 -2.475 1.00 28.12 650 PHE A O 1
ATOM 4676 N N . PRO A 1 651 ? -41.059 19.281 -1.201 1.00 34.31 651 PRO A N 1
ATOM 4677 C CA . PRO A 1 651 ? -39.981 19.090 -0.221 1.00 34.31 651 PRO A CA 1
ATOM 4678 C C . PRO A 1 651 ? -38.947 18.018 -0.637 1.00 34.31 651 PRO A C 1
ATOM 4680 O O . PRO A 1 651 ? -39.242 17.175 -1.487 1.00 34.31 651 PRO A O 1
ATOM 4683 N N . PRO A 1 652 ? -37.742 17.981 -0.025 1.00 35.62 652 PRO A N 1
ATOM 4684 C CA . PRO A 1 652 ? -36.701 17.034 -0.408 1.00 35.62 652 PRO A CA 1
ATOM 4685 C C . PRO A 1 652 ? -36.833 15.689 0.323 1.00 35.62 652 PRO A C 1
ATOM 4687 O O . PRO A 1 652 ? -36.787 15.615 1.551 1.00 35.62 652 PRO A O 1
ATOM 4690 N N . THR A 1 653 ? -36.908 14.600 -0.441 1.00 28.94 653 THR A N 1
ATOM 4691 C CA . THR A 1 653 ? -36.589 13.248 0.035 1.00 28.94 653 THR A CA 1
ATOM 4692 C C . THR A 1 653 ? -35.076 13.057 0.108 1.00 28.94 653 THR A C 1
ATOM 4694 O O . THR A 1 653 ? -34.343 13.354 -0.837 1.00 28.94 653 THR A O 1
ATOM 4697 N N . ALA A 1 654 ? -34.627 12.553 1.253 1.00 38.09 654 ALA A N 1
ATOM 4698 C CA . ALA A 1 654 ? -33.248 12.214 1.552 1.00 38.09 654 ALA A CA 1
ATOM 4699 C C . ALA A 1 654 ? -32.784 10.994 0.745 1.00 38.09 654 ALA A C 1
ATOM 4701 O O . ALA A 1 654 ? -33.249 9.890 0.990 1.00 38.09 654 ALA A O 1
ATOM 4702 N N . ASP A 1 655 ? -31.849 11.208 -0.180 1.00 36.72 655 ASP A N 1
ATOM 4703 C CA . ASP A 1 655 ? -30.864 10.208 -0.603 1.00 36.72 655 ASP A CA 1
ATOM 4704 C C . ASP A 1 655 ? -29.767 10.902 -1.416 1.00 36.72 655 ASP A C 1
ATOM 4706 O O . ASP A 1 655 ? -29.904 11.142 -2.613 1.00 36.72 655 ASP A O 1
ATOM 4710 N N . LYS A 1 656 ? -28.685 11.303 -0.737 1.00 32.53 656 LYS A N 1
ATOM 4711 C CA . LYS A 1 656 ? -27.412 11.731 -1.347 1.00 32.53 656 LYS A CA 1
ATOM 4712 C C . LYS A 1 656 ? -26.313 11.782 -0.281 1.00 32.53 656 LYS A C 1
ATOM 4714 O O . LYS A 1 656 ? -25.876 12.837 0.161 1.00 32.53 656 LYS A O 1
ATOM 4719 N N . LEU A 1 657 ? -25.846 10.605 0.124 1.00 32.91 657 LEU A N 1
ATOM 4720 C CA . LEU A 1 657 ? -24.552 10.429 0.788 1.00 32.91 657 LEU A CA 1
ATOM 4721 C C . LEU A 1 657 ? -23.708 9.466 -0.051 1.00 32.91 657 LEU A C 1
ATOM 4723 O O . LEU A 1 657 ? -23.503 8.312 0.307 1.00 32.91 657 LEU A O 1
ATOM 4727 N N . LEU A 1 658 ? -23.224 9.948 -1.197 1.00 32.50 658 LEU A N 1
ATOM 4728 C CA . LEU A 1 658 ? -22.218 9.253 -1.995 1.00 32.50 658 LEU A CA 1
ATOM 4729 C C . LEU A 1 658 ? -21.097 10.223 -2.395 1.00 32.50 658 LEU A C 1
ATOM 4731 O O . LEU A 1 658 ? -21.291 11.140 -3.183 1.00 32.50 658 LEU A O 1
ATOM 4735 N N . LEU A 1 659 ? -19.924 9.954 -1.810 1.00 38.53 659 LEU A N 1
ATOM 4736 C CA . LEU A 1 659 ? -18.575 10.147 -2.355 1.00 38.53 659 LEU A CA 1
ATOM 4737 C C . LEU A 1 659 ? -18.190 11.555 -2.848 1.00 38.53 659 LEU A C 1
ATOM 4739 O O . LEU A 1 659 ? -18.103 11.816 -4.043 1.00 38.53 659 LEU A O 1
ATOM 4743 N N . LEU A 1 660 ? -17.766 12.413 -1.915 1.00 29.09 660 LEU A N 1
ATOM 4744 C CA . LEU A 1 660 ? -16.822 13.491 -2.225 1.00 29.09 660 LEU A CA 1
ATOM 4745 C C . LEU A 1 660 ? -15.386 12.943 -2.170 1.00 29.09 660 LEU A C 1
ATOM 4747 O O . LEU A 1 660 ? -14.726 12.984 -1.135 1.00 29.09 660 LEU A O 1
ATOM 4751 N N . TYR A 1 661 ? -14.908 12.425 -3.301 1.00 34.06 661 TYR A N 1
ATOM 4752 C CA . TYR A 1 661 ? -13.482 12.415 -3.636 1.00 34.06 661 TYR A CA 1
ATOM 4753 C C . TYR A 1 661 ? -13.280 13.431 -4.767 1.00 34.06 661 TYR A C 1
ATOM 4755 O O . TYR A 1 661 ? -13.974 13.327 -5.779 1.00 34.06 661 TYR A O 1
ATOM 4763 N N . PRO A 1 662 ? -12.366 14.410 -4.651 1.00 29.56 662 PRO A N 1
ATOM 4764 C CA . PRO A 1 662 ? -12.058 15.273 -5.781 1.00 29.56 662 PRO A CA 1
ATOM 4765 C C . PRO A 1 662 ? -11.346 14.454 -6.875 1.00 29.56 662 PRO A C 1
ATOM 4767 O O . PRO A 1 662 ? -10.428 13.687 -6.556 1.00 29.56 662 PRO A O 1
ATOM 4770 N N . PRO A 1 663 ? -11.729 14.587 -8.159 1.00 31.08 663 PRO A N 1
ATOM 4771 C CA . PRO A 1 663 ? -10.981 13.979 -9.250 1.00 31.08 663 PRO A CA 1
ATOM 4772 C C . PRO A 1 663 ? -9.590 14.618 -9.348 1.00 31.08 663 PRO A C 1
ATOM 4774 O O . PRO A 1 663 ? -9.428 15.832 -9.224 1.00 31.08 663 PRO A O 1
ATOM 4777 N N . ALA A 1 664 ? -8.570 13.791 -9.582 1.00 29.73 664 ALA A N 1
ATOM 4778 C CA . ALA A 1 664 ? -7.222 14.256 -9.872 1.00 29.73 664 ALA A CA 1
ATOM 4779 C C . ALA A 1 664 ? -7.224 15.040 -11.196 1.00 29.73 664 ALA A C 1
ATOM 4781 O O . ALA A 1 664 ? -7.436 14.465 -12.264 1.00 29.73 664 ALA A O 1
ATOM 4782 N N . ALA A 1 665 ? -6.991 16.350 -11.126 1.00 30.39 665 ALA A N 1
ATOM 4783 C CA . ALA A 1 665 ? -6.836 17.199 -12.298 1.00 30.39 665 ALA A CA 1
ATOM 4784 C C . ALA A 1 665 ? -5.529 16.846 -13.030 1.00 30.39 665 ALA A C 1
ATOM 4786 O O . ALA A 1 665 ? -4.435 17.227 -12.614 1.00 30.39 665 ALA A O 1
ATOM 4787 N N . GLY A 1 666 ? -5.639 16.083 -14.118 1.00 31.58 666 GLY A N 1
ATOM 4788 C CA . GLY A 1 666 ? -4.570 15.904 -15.094 1.00 31.58 666 GLY A CA 1
ATOM 4789 C C . GLY A 1 666 ? -4.604 17.046 -16.104 1.00 31.58 666 GLY A C 1
ATOM 4790 O O . GLY A 1 666 ? -5.437 17.039 -17.005 1.00 31.58 666 GLY A O 1
ATOM 4791 N N . GLY A 1 667 ? -3.716 18.028 -15.955 1.00 30.08 667 GLY A N 1
ATOM 4792 C CA . GLY A 1 667 ? -3.508 19.063 -16.966 1.00 30.08 667 GLY A CA 1
ATOM 4793 C C . GLY A 1 667 ? -2.677 18.522 -18.129 1.00 30.08 667 GLY A C 1
ATOM 4794 O O . GLY A 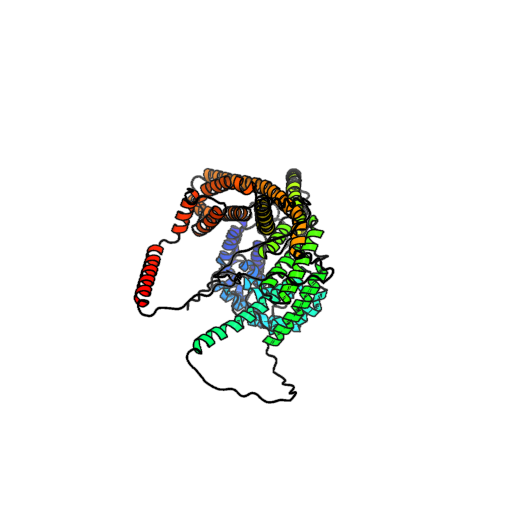1 667 ? -1.504 18.203 -17.942 1.00 30.08 667 GLY A O 1
ATOM 4795 N N . SER A 1 668 ? -3.262 18.436 -19.325 1.00 27.03 668 SER A N 1
ATOM 4796 C CA . SER A 1 668 ? -2.497 18.347 -20.571 1.00 27.03 668 SER A CA 1
ATOM 4797 C C . SER A 1 668 ? -2.194 19.762 -21.060 1.00 27.03 668 SER A C 1
ATOM 4799 O O . SER A 1 668 ? -3.120 20.526 -21.330 1.00 27.03 668 SER A O 1
ATOM 4801 N N . ARG A 1 669 ? -0.914 20.110 -21.197 1.00 35.75 669 ARG A N 1
ATOM 4802 C CA . ARG A 1 669 ? -0.491 21.179 -22.106 1.00 35.75 669 ARG A CA 1
ATOM 4803 C C . ARG A 1 669 ? -0.112 20.527 -23.431 1.00 35.75 669 ARG A C 1
ATOM 4805 O O . ARG A 1 669 ? 0.702 19.605 -23.430 1.00 35.75 669 ARG A O 1
ATOM 4812 N N . THR A 1 670 ? -0.761 20.970 -24.503 1.00 40.91 670 THR A N 1
ATOM 4813 C CA . THR A 1 670 ? -0.220 20.928 -25.868 1.00 40.91 670 THR A CA 1
ATOM 4814 C C . THR A 1 670 ? 1.017 21.798 -25.964 1.00 40.91 670 THR A C 1
ATOM 4816 O O . THR A 1 670 ? 0.987 22.878 -25.324 1.00 40.91 670 THR A O 1
#

Organism: NCBI:txid51315

Foldseek 3Di:
DPPVPPPPPDPCLVVLVVVLVVLLVCLQVDALQRLLVVLLVQLPCCSRAPLVSSLVSLLSNLVVCLVNLQVDALQSLLSNLLSCLSRLVNDDPVSLVSSLVSLVVCLVVLRPLDLVSLLSNLQSCLSNVSNLDVVSLVSSLVSLLVNLVVDQDALQSLLSNLLSCLSNLHQQLVSLLSSLVSCVVNVLVDALLSLLSNLLSLLSSLLSVVVVVVVVVVVVVVVPPPDDDDDDDDDDDDDDDDPPVPPCPSVNSSVVSSVVSLVVSLVSSLVNLLPHALLSLLSSLQSLLSSLVSDDDPSNVSSLVSNVSSLVSCLVVLVRDALLSLLSNLLSCLVSVRADALVSLVSSLVSVVVLQVQLVVLVVVVVVVVVVPPPPPPDPDDDDPDPSPDVNNSNHHDDLVSLLSNLLSLLSNLVVLLVLLVVVVVVVVVVVPPPPPPPPPDPDDDDDDDDDDDDDDDDDDDDDDDDDDDDDDDDDPPPVPDPVVVVVSVVSNVSSVVSLVSSLVSCLVSLVVSLVVVVVVLVVVVVVQVVPPPVNPVVLVVLLPPCVSLLSSLSSLLSNLSRPSSLVCLVSSLVVCVSSVSSDALVNLVSSLVSNVSNVDDCPPPSNVSSVVRVCVVCPPVVVVVVVVVVVVVVVVVVPPDDDDDDDDDDDDDDDDDDDDDDDDDDDDD

Sequence (670 aa):
MSTFGRMWQIERWRDVCGCCVSLLQLRDELTAAEAALLLQTLSRSPCCCSSEQFAAVLAAVVPRLQVLADSFTSLQLSQVLSAASRAPAVLPPFFFEFAARRLRLLLAAGEFQQPFELAMVLSAAAKLKQLATPELLQQLSAHVQRLLRRCRFPVRDLAVLLQGFAAAGHADPLLFASAADAAMKGLAEATAVDTGRLLQAFAAAAAQQTSALAKPAAAAAGAAALTPAVVAADPSSNSNSSSSSSSEGPASVFVAAHRRVFKECVKALGDRVLFAAAAELTAAAQAAGLALLQSQGEEAQALMALLQHIRSAAVGSLGLFTAPALAALLHTFARWRLEFPPRDLLKVIRRLTQLSNAAAPAAAAAAAAAAATADPAAAATDVPWHPVFSPAAAAAALDNTTRLSCLHSLGVLLRPFAAAATAAAAAAAAGATAPARGNSCSAEAAPGGAACGGQRHPSVAAAAAAATAAAGREGSTQFVRLPAAAAAAAAAAPEAAEALAAGDALFGEWMDFVLISYAAQINKEKEINNSRGQQQQQQQQQQQKNIQPLLRLAETLANCTFFSSSRRFAAPLQQLLLQQHAAVDAAAAAKLLQHFKALGFAEEDDVLLLLHEKAQALQPDAPAAAAATAAAAAAAAAYGGAGCEDTTEFPPTADKLLLLYPPAAGGSRT

Secondary structure (DSSP, 8-state):
--SSSSSSSSS-TTSHHHHHHHHHHSTTT--HHHHHHHHHHHHH-TTT--HHHHHHHHHHHHHHHHHTGGG--HHHHHHHHHHHTT-GGG--HHHHHHHHHHHHHHHHHT---SHHHHHHHHHHHHHSTTT--HHHHHHHHHHHHHHHHHSPPPHHHHHHHHHHHHHTT---HHHHHHHHHHHHHHGGG--HHHHHHHHHHHHHHHHHHHHHHHHHHHHHHHHSTT-----------------------HHHHHHHHHHHHHHHHHHHHHHHHTT--HHHHHHHHHHHHHHHTT--THHHHHHHHHHHHHHHHHHHTGGG--HHHHHHHHHHHHHTT----HHHHHHHHHHHHHHHHHHHHHHHHHHHHHHHT--TTS--S---S-GGG-HHHHTS---HHHHHHHHHHHHHHHHHHHHHHHHHHHHHHHHHTS-------------------------------------------------HHHHHHHHHHHHHHHHHHHHHHHHHHHHHHHHHHHHHHHHHHHHHHHHTTT-HHHHHHHHTT--HHHHHHHHHHHHTTTSGGGGGGHHHHHHHHHHHGGG--HHHHHHHHHHHHHTT--TTSHHHHHHHHHHHTT-TTHHHHHHHHHHHHHHHHHHS----------PPP-----------------